Protein AF-0000000070117566 (afdb_homodimer)

Nearest PDB structures (foldseek):
  7d98-assembly1_Q  TM=6.037E-01  e=7.478E-24  Cupriavidus necator
  1ixc-assembly1_B-2  TM=5.855E-01  e=3.409E-24  Cupriavidus necator
  6g4r-assembly1_B  TM=6.142E-01  e=7.376E-22  Corynebacterium glutamicum
  4x6g-assembly1_D  TM=6.478E-01  e=1.340E-20  Pseudomonas aeruginosa PAO1
  3fxq-assembly1_A  TM=6.081E-01  e=4.004E-21  Comamonas testosteroni

Secondary structure (DSSP, 8-state):
--HHHHHHHHHHHHHT-HHHHHHHHT--HHHHHHHHHHHHHHHTS--EEE-SSSEEE-HHHHHHHHHHHHHHHHHHHHHHHHHHHH-TT-EEEEEEE-HHHHHTHHHHHHHHHHHH-TTEEEEEEE--HHHHHHHHHHTS-SEEEEESTTT-S--TTTEEEEEEEEEEEEEEEETTSTTTT-SEE-GGGGTTSEEEESSSSGGGSTTHHHHHTT---EEEEE--SHHHHHHHHHTTS-BEEEEGGGGGG--TTEEEEEEPGGG--EEEEEEEEETTSPPPHHHHHHHHHHHHHHHHH-/--HHHHHHHHHHHHHT-HHHHHHHHT--HHHHHHHHHHHHHHHTS--EEE-SSSEEE-HHHHHHHHHHHHHHHHHHHHHHHHHHHH-TT-EEEEEEE-HHHHHTHHHHHHHHHHHH-TTEEEEEEE--HHHHHHHHHHTS-SEEEEESTTT-S--TTTEEEEEEEEEEEEEEEETTSTTTT-SEE-GGGGTTSEEEESSSSGGGSTTHHHHHTT---EEEEE--SHHHHHHHHHTTS-BEEEEGGGGGG--TTEEEEEEPGGG--EEEEEEEEETTSPPPHHHHHHHHHHHHHHHHH-

Organism: Actinoplanes teichomyceticus (NCBI:txid1867)

pLDDT: mean 85.8, std 11.22, range [44.98, 98.23]

Radius of gyration: 25.33 Å; Cα contacts (8 Å, |Δi|>4): 1147; chains: 2; bounding box: 62×68×65 Å

Structure (mmCIF, N/CA/C/O backbone):
data_AF-0000000070117566-model_v1
#
loop_
_entity.id
_entity.type
_entity.pdbx_description
1 polymer 'DNA-binding transcriptional LysR family regulator'
#
loop_
_atom_site.group_PDB
_atom_site.id
_atom_site.type_symbol
_atom_site.label_atom_id
_atom_site.label_alt_id
_atom_site.label_comp_id
_atom_site.label_asym_id
_atom_site.label_entity_id
_atom_site.label_seq_id
_atom_site.pdbx_PDB_ins_code
_atom_site.Cartn_x
_atom_site.Cartn_y
_atom_site.Cartn_z
_atom_site.occupancy
_atom_site.B_iso_or_equiv
_atom_site.auth_seq_id
_atom_site.auth_comp_id
_atom_site.auth_asym_id
_atom_site.auth_atom_id
_atom_site.pdbx_PDB_model_num
ATOM 1 N N . MET A 1 1 ? -13.995 29.872 -16.595 1 52.55 1 MET A N 1
ATOM 2 C CA . MET A 1 1 ? -14.749 28.746 -16.051 1 52.55 1 MET A CA 1
ATOM 3 C C . MET A 1 1 ? -15.118 28.993 -14.592 1 52.55 1 MET A C 1
ATOM 5 O O . MET A 1 1 ? -14.268 29.383 -13.79 1 52.55 1 MET A O 1
ATOM 9 N N . GLU A 1 2 ? -16.41 29.111 -14.396 1 66.44 2 GLU A N 1
ATOM 10 C CA . GLU A 1 2 ? -16.953 29.454 -13.085 1 66.44 2 GLU A CA 1
ATOM 11 C C . GLU A 1 2 ? -16.81 28.291 -12.107 1 66.44 2 GLU A C 1
ATOM 13 O O . GLU A 1 2 ? -17.154 27.153 -12.433 1 66.44 2 GLU A O 1
ATOM 18 N N . THR A 1 3 ? -16.294 28.583 -10.944 1 75.33 3 THR A N 1
ATOM 19 C CA . THR A 1 3 ? -15.991 27.586 -9.923 1 75.33 3 THR A CA 1
ATOM 20 C C . THR A 1 3 ? -17.256 26.848 -9.495 1 75.33 3 THR A C 1
ATOM 22 O O . THR A 1 3 ? -17.204 25.668 -9.143 1 75.33 3 THR A O 1
ATOM 25 N N . GLN A 1 4 ? -18.331 27.524 -9.575 1 78.14 4 GLN A N 1
ATOM 26 C CA . GLN A 1 4 ? -19.597 26.911 -9.186 1 78.14 4 GLN A CA 1
ATOM 27 C C . GLN A 1 4 ? -19.975 25.78 -10.136 1 78.14 4 GLN A C 1
ATOM 29 O O . GLN A 1 4 ? -20.482 24.742 -9.704 1 78.14 4 GLN A O 1
ATOM 34 N N . LEU A 1 5 ? -19.687 26.014 -11.386 1 82.96 5 LEU A N 1
ATOM 35 C CA . LEU A 1 5 ? -19.99 24.982 -12.372 1 82.96 5 LEU A CA 1
ATOM 36 C C . LEU A 1 5 ? -19.154 23.731 -12.125 1 82.96 5 LEU A C 1
ATOM 38 O O . LEU A 1 5 ? -19.656 22.611 -12.241 1 82.96 5 LEU A O 1
ATOM 42 N N . LEU A 1 6 ? -17.916 23.981 -11.742 1 82.94 6 LEU A N 1
ATOM 43 C CA . LEU A 1 6 ? -17.025 22.866 -11.437 1 82.94 6 LEU A CA 1
ATOM 44 C C . LEU A 1 6 ? -17.5 22.113 -10.199 1 82.94 6 LEU A C 1
ATOM 46 O O . LEU A 1 6 ? -17.425 20.883 -10.149 1 82.94 6 LEU A O 1
ATOM 50 N N . GLU A 1 7 ? -17.967 22.803 -9.247 1 86.32 7 GLU A N 1
ATOM 51 C CA . GLU A 1 7 ? -18.481 22.192 -8.024 1 86.32 7 GLU A CA 1
ATOM 52 C C . GLU A 1 7 ? -19.694 21.314 -8.314 1 86.32 7 GLU A C 1
ATOM 54 O O . GLU A 1 7 ? -19.814 20.213 -7.772 1 86.32 7 GLU A O 1
ATOM 59 N N . VAL A 1 8 ? -20.614 21.808 -9.112 1 88.76 8 VAL A N 1
ATOM 60 C CA . VAL A 1 8 ? -21.821 21.071 -9.471 1 88.76 8 VAL A CA 1
ATOM 61 C C . VAL A 1 8 ? -21.446 19.804 -10.236 1 88.76 8 VAL A C 1
ATOM 63 O O . VAL A 1 8 ? -21.942 18.717 -9.931 1 88.76 8 VAL A O 1
ATOM 66 N N . PHE A 1 9 ? -20.504 19.95 -11.124 1 90.72 9 PHE A N 1
ATOM 67 C CA . PHE A 1 9 ? -20.021 18.823 -11.914 1 90.72 9 PHE A CA 1
ATOM 68 C C . PHE A 1 9 ? -19.395 17.763 -11.016 1 90.72 9 PHE A C 1
ATOM 70 O O . PHE A 1 9 ? -19.718 16.578 -11.127 1 90.72 9 PHE A O 1
ATOM 77 N N . ARG A 1 10 ? -18.522 18.208 -10.228 1 86.66 10 ARG A N 1
ATOM 78 C CA . ARG A 1 10 ? -17.865 17.289 -9.304 1 86.66 10 ARG A CA 1
ATOM 79 C C . ARG A 1 10 ? -18.889 16.524 -8.472 1 86.66 10 ARG A C 1
ATOM 81 O O . ARG A 1 10 ? -18.751 15.316 -8.266 1 86.66 10 ARG A O 1
ATOM 88 N N . THR A 1 11 ? -19.908 17.19 -7.982 1 86.95 11 THR A N 1
ATOM 89 C CA . THR A 1 11 ? -20.919 16.591 -7.118 1 86.95 11 THR A CA 1
ATOM 90 C C . THR A 1 11 ? -21.738 15.553 -7.881 1 86.95 11 THR A C 1
ATOM 92 O O . THR A 1 11 ? -21.984 14.456 -7.377 1 86.95 11 THR A O 1
ATOM 95 N N . VAL A 1 12 ? -22.05 15.922 -9.06 1 90.23 12 VAL A N 1
ATOM 96 C CA . VAL A 1 12 ? -22.817 14.996 -9.887 1 90.23 12 VAL A CA 1
ATOM 97 C C . VAL A 1 12 ? -21.97 13.766 -10.207 1 90.23 12 VAL A C 1
ATOM 99 O O . VAL A 1 12 ? -22.464 12.637 -10.167 1 90.23 12 VAL A O 1
ATOM 102 N N . ALA A 1 13 ? -20.776 14.041 -10.539 1 86.12 13 ALA A N 1
ATOM 103 C CA . ALA A 1 13 ? -19.859 12.961 -10.891 1 86.12 13 ALA A CA 1
ATOM 104 C C . ALA A 1 13 ? -19.693 11.982 -9.732 1 86.12 13 ALA A C 1
ATOM 106 O O . ALA A 1 13 ? -19.696 10.765 -9.934 1 86.12 13 ALA A O 1
ATOM 107 N N . HIS A 1 14 ? -19.59 12.506 -8.619 1 80.25 14 HIS A N 1
ATOM 108 C CA . HIS A 1 14 ? -19.334 11.687 -7.44 1 80.25 14 HIS A CA 1
ATOM 109 C C . HIS A 1 14 ? -20.591 10.944 -7.001 1 80.25 14 HIS A C 1
ATOM 111 O O . HIS A 1 14 ? -20.518 9.787 -6.579 1 80.25 14 HIS A O 1
ATOM 117 N N . LEU A 1 15 ? -21.696 11.596 -7.135 1 80.53 15 LEU A N 1
ATOM 118 C CA . LEU A 1 15 ? -22.939 11.012 -6.643 1 80.53 15 LEU A CA 1
ATOM 119 C C . LEU A 1 15 ? -23.601 10.158 -7.719 1 80.53 15 LEU A C 1
ATOM 121 O O . LEU A 1 15 ? -24.472 9.338 -7.418 1 80.53 15 LEU A O 1
ATOM 125 N N . GLY A 1 16 ? -23.144 10.41 -8.956 1 85.89 16 GLY A N 1
ATOM 126 C CA . GLY A 1 16 ? -23.672 9.657 -10.083 1 85.89 16 GLY A CA 1
ATOM 127 C C . GLY A 1 16 ? -25.129 9.964 -10.375 1 85.89 16 GLY A C 1
ATOM 128 O O . GLY A 1 16 ? -25.836 9.141 -10.96 1 85.89 16 GLY A O 1
ATOM 129 N N . SER A 1 17 ? -25.586 11.048 -9.806 1 89.24 17 SER A N 1
ATOM 130 C CA . SER A 1 17 ? -27.002 11.385 -9.921 1 89.24 17 SER A CA 1
ATOM 131 C C . SER A 1 17 ? -27.218 12.893 -9.863 1 89.24 17 SER A C 1
ATOM 133 O O . SER A 1 17 ? -26.691 13.567 -8.975 1 89.24 17 SER A O 1
ATOM 135 N N . ILE A 1 18 ? -28.013 13.408 -10.811 1 90.4 18 ILE A N 1
ATOM 136 C CA . ILE A 1 18 ? -28.354 14.826 -10.845 1 90.4 18 ILE A CA 1
ATOM 137 C C . ILE A 1 18 ? -29.301 15.157 -9.694 1 90.4 18 ILE A C 1
ATOM 139 O O . ILE A 1 18 ? -29.154 16.19 -9.038 1 90.4 18 ILE A O 1
ATOM 143 N N . THR A 1 19 ? -30.161 14.183 -9.438 1 89.32 19 THR A N 1
ATOM 144 C CA . THR A 1 19 ? -31.13 14.379 -8.365 1 89.32 19 THR A CA 1
ATOM 145 C C . THR A 1 19 ? -30.435 14.4 -7.006 1 89.32 19 THR A C 1
ATOM 147 O O . THR A 1 19 ? -30.736 15.248 -6.163 1 89.32 19 THR A O 1
ATOM 150 N N . ALA A 1 20 ? -29.57 13.531 -6.849 1 87.38 20 ALA A N 1
ATOM 151 C CA . ALA A 1 20 ? -28.831 13.469 -5.591 1 87.38 20 ALA A CA 1
ATOM 152 C C . ALA A 1 20 ? -27.958 14.708 -5.406 1 87.38 20 ALA A C 1
ATOM 154 O O . ALA A 1 20 ? -27.852 15.241 -4.299 1 87.38 20 ALA A O 1
ATOM 155 N N . ALA A 1 21 ? -27.399 15.126 -6.471 1 91.39 21 ALA A N 1
ATOM 156 C CA . ALA A 1 21 ? -26.569 16.327 -6.431 1 91.39 21 ALA A CA 1
ATOM 157 C C . ALA A 1 21 ? -27.403 17.559 -6.088 1 91.39 21 ALA A C 1
ATOM 159 O O . ALA A 1 21 ? -26.962 18.422 -5.326 1 91.39 21 ALA A O 1
ATOM 160 N N . ALA A 1 22 ? -28.574 17.628 -6.613 1 91.16 22 ALA A N 1
ATOM 161 C CA . ALA A 1 22 ? -29.475 18.745 -6.342 1 91.16 22 ALA A CA 1
ATOM 162 C C . ALA A 1 22 ? -29.812 18.83 -4.856 1 91.16 22 ALA A C 1
ATOM 164 O O . ALA A 1 22 ? -29.74 19.905 -4.256 1 91.16 22 ALA A O 1
ATOM 165 N N . ARG A 1 23 ? -30.071 17.688 -4.322 1 85.19 23 ARG A N 1
ATOM 166 C CA . ARG A 1 23 ? -30.376 17.62 -2.896 1 85.19 23 ARG A CA 1
ATOM 167 C C . ARG A 1 23 ? -29.166 18.017 -2.058 1 85.19 23 ARG A C 1
ATOM 169 O O . ARG A 1 23 ? -29.29 18.79 -1.106 1 85.19 23 ARG A O 1
ATOM 176 N N . HIS A 1 24 ? -28.077 17.564 -2.524 1 83.64 24 HIS A N 1
ATOM 177 C CA . HIS A 1 24 ? -26.846 17.794 -1.777 1 83.64 24 HIS A CA 1
ATOM 178 C C . HIS A 1 24 ? -26.44 19.263 -1.824 1 83.64 24 HIS A C 1
ATOM 180 O O . HIS A 1 24 ? -25.994 19.821 -0.819 1 83.64 24 HIS A O 1
ATOM 186 N N . LEU A 1 25 ? -26.643 19.87 -2.875 1 84.07 25 LEU A N 1
ATOM 187 C CA . LEU A 1 25 ? -26.189 21.239 -3.097 1 84.07 25 LEU A CA 1
ATOM 188 C C . LEU A 1 25 ? -27.299 22.237 -2.785 1 84.07 25 LEU A C 1
ATOM 190 O O . LEU A 1 25 ? -27.087 23.449 -2.853 1 84.07 25 LEU A O 1
ATOM 194 N N . ARG A 1 26 ? -28.392 21.632 -2.483 1 87.63 26 ARG A N 1
ATOM 195 C CA . ARG A 1 26 ? -29.562 22.461 -2.215 1 87.63 26 ARG A CA 1
ATOM 196 C C . ARG A 1 26 ? -29.926 23.305 -3.432 1 87.63 26 ARG A C 1
ATOM 198 O O . ARG A 1 26 ? -30.127 24.516 -3.316 1 87.63 26 ARG A O 1
ATOM 205 N N . PHE A 1 27 ? -29.824 22.688 -4.561 1 85.38 27 PHE A N 1
ATOM 206 C CA . PHE A 1 27 ? -30.267 23.229 -5.84 1 85.38 27 PHE A CA 1
ATOM 207 C C . PHE A 1 27 ? -31.481 22.467 -6.358 1 85.38 27 PHE A C 1
ATOM 209 O O . PHE A 1 27 ? -31.8 21.385 -5.862 1 85.38 27 PHE A O 1
ATOM 216 N N . THR A 1 28 ? -32.269 23.046 -7.198 1 87.39 28 THR A N 1
ATOM 217 C CA . THR A 1 28 ? -33.248 22.272 -7.953 1 87.39 28 THR A CA 1
ATOM 218 C C . THR A 1 28 ? -32.556 21.379 -8.98 1 87.39 28 THR A C 1
ATOM 220 O O . THR A 1 28 ? -31.429 21.659 -9.394 1 87.39 28 THR A O 1
ATOM 223 N N . GLN A 1 29 ? -33.158 20.343 -9.273 1 89.99 29 GLN A N 1
ATOM 224 C CA . GLN A 1 29 ? -32.62 19.446 -10.291 1 89.99 29 GLN A CA 1
ATOM 225 C C . GLN A 1 29 ? -32.369 20.187 -11.601 1 89.99 29 GLN A C 1
ATOM 227 O O . GLN A 1 29 ? -31.378 19.929 -12.287 1 89.99 29 GLN A O 1
ATOM 232 N N . SER A 1 30 ? -33.32 21.071 -11.948 1 91.56 30 SER A N 1
ATOM 233 C CA . SER A 1 30 ? -33.192 21.857 -13.171 1 91.56 30 SER A CA 1
ATOM 234 C C . SER A 1 30 ? -31.963 22.758 -13.123 1 91.56 30 SER A C 1
ATOM 236 O O . SER A 1 30 ? -31.268 22.925 -14.128 1 91.56 30 SER A O 1
ATOM 238 N N . ALA A 1 31 ? -31.7 23.282 -11.98 1 89.05 31 ALA A N 1
ATOM 239 C CA . ALA A 1 31 ? -30.54 24.152 -11.805 1 89.05 31 ALA A CA 1
ATOM 240 C C . ALA A 1 31 ? -29.239 23.373 -11.981 1 89.05 31 ALA A C 1
ATOM 242 O O . ALA A 1 31 ? -28.312 23.842 -12.646 1 89.05 31 ALA A O 1
ATOM 243 N N . VAL A 1 32 ? -29.189 22.209 -11.39 1 92.82 32 VAL A N 1
ATOM 244 C CA . VAL A 1 32 ? -28.002 21.368 -11.51 1 92.82 32 VAL A CA 1
ATOM 245 C C . VAL A 1 32 ? -27.79 20.978 -12.971 1 92.82 32 VAL A C 1
ATOM 247 O O . VAL A 1 32 ? -26.674 21.067 -13.489 1 92.82 32 VAL A O 1
ATOM 250 N N . SER A 1 33 ? -28.873 20.58 -13.649 1 91.79 33 SER A N 1
ATOM 251 C CA . SER A 1 33 ? -28.797 20.19 -15.053 1 91.79 33 SER A CA 1
ATOM 252 C C . SER A 1 33 ? -28.319 21.349 -15.923 1 91.79 33 SER A C 1
ATOM 254 O O . SER A 1 33 ? -27.472 21.165 -16.8 1 91.79 33 SER A O 1
ATOM 256 N N . ARG A 1 34 ? -28.786 22.487 -15.612 1 89.64 34 ARG A N 1
ATOM 257 C CA . ARG A 1 34 ? -28.415 23.681 -16.365 1 89.64 34 ARG A CA 1
ATOM 258 C C . ARG A 1 34 ? -26.946 24.027 -16.153 1 89.64 34 ARG A C 1
ATOM 260 O O . ARG A 1 34 ? -26.258 24.438 -17.09 1 89.64 34 ARG A O 1
ATOM 267 N N . GLN A 1 35 ? -26.555 23.94 -14.966 1 89.26 35 GLN A N 1
ATOM 268 C CA . GLN A 1 35 ? -25.173 24.274 -14.637 1 89.26 35 GLN A CA 1
ATOM 269 C C . GLN A 1 35 ? -24.202 23.29 -15.283 1 89.26 35 GLN A C 1
ATOM 271 O O . GLN A 1 35 ? -23.148 23.688 -15.783 1 89.26 35 GLN A O 1
ATOM 276 N N . VAL A 1 36 ? -24.597 22.049 -15.324 1 91.43 36 VAL A N 1
ATOM 277 C CA . VAL A 1 36 ? -23.778 21.05 -16.003 1 91.43 36 VAL A CA 1
ATOM 278 C C . VAL A 1 36 ? -23.731 21.35 -17.499 1 91.43 36 VAL A C 1
ATOM 280 O O . VAL A 1 36 ? -22.663 21.301 -18.115 1 91.43 36 VAL A O 1
ATOM 283 N N . ALA A 1 37 ? -24.859 21.673 -18.019 1 90.78 37 ALA A N 1
ATOM 284 C CA . ALA A 1 37 ? -24.942 22.022 -19.435 1 90.78 37 ALA A CA 1
ATOM 285 C C . ALA A 1 37 ? -24.094 23.251 -19.748 1 90.78 37 ALA A C 1
ATOM 287 O O . ALA A 1 37 ? -23.444 23.315 -20.794 1 90.78 37 ALA A O 1
ATOM 288 N N . ALA A 1 38 ? -24.163 24.161 -18.848 1 84.48 38 ALA A N 1
ATOM 289 C CA . ALA A 1 38 ? -23.365 25.372 -19.017 1 84.48 38 ALA A CA 1
ATOM 290 C C . ALA A 1 38 ? -21.873 25.049 -19.03 1 84.48 38 ALA A C 1
ATOM 292 O O . ALA A 1 38 ? -21.121 25.594 -19.841 1 84.48 38 ALA A O 1
ATOM 293 N N . LEU A 1 39 ? -21.435 24.231 -18.153 1 87 39 LEU A N 1
ATOM 294 C CA . LEU A 1 39 ? -20.037 23.815 -18.107 1 87 39 LEU A CA 1
ATOM 295 C C . LEU A 1 39 ? -19.645 23.085 -19.388 1 87 39 LEU A C 1
ATOM 297 O O . LEU A 1 39 ? -18.571 23.329 -19.942 1 87 39 LEU A O 1
ATOM 301 N N . GLU A 1 40 ? -20.563 22.194 -19.861 1 89.65 40 GLU A N 1
ATOM 302 C CA . GLU A 1 40 ? -20.329 21.463 -21.102 1 89.65 40 GLU A CA 1
ATOM 303 C C . GLU A 1 40 ? -20.207 22.414 -22.289 1 89.65 40 GLU A C 1
ATOM 305 O O . GLU A 1 40 ? -19.363 22.218 -23.165 1 89.65 40 GLU A O 1
ATOM 310 N N . ALA A 1 41 ? -20.99 23.424 -22.229 1 84.79 41 ALA A N 1
ATOM 311 C CA . ALA A 1 41 ? -20.95 24.433 -23.284 1 84.79 41 ALA A CA 1
ATOM 312 C C . ALA A 1 41 ? -19.634 25.205 -23.255 1 84.79 41 ALA A C 1
ATOM 314 O O . ALA A 1 41 ? -19.051 25.491 -24.303 1 84.79 41 ALA A O 1
ATOM 315 N N . GLU A 1 42 ? -19.219 25.517 -22.093 1 79.57 42 GLU A N 1
ATOM 316 C CA . GLU A 1 42 ? -17.97 26.256 -21.933 1 79.57 42 GLU A CA 1
ATOM 317 C C . GLU A 1 42 ? -16.777 25.434 -22.409 1 79.57 42 GLU A C 1
ATOM 319 O O . GLU A 1 42 ? -15.864 25.965 -23.045 1 79.57 42 GLU A O 1
ATOM 324 N N . ILE A 1 43 ? -16.874 24.162 -22.093 1 78.43 43 ILE A N 1
ATOM 325 C CA . ILE A 1 43 ? -15.767 23.26 -22.394 1 78.43 43 ILE A CA 1
ATOM 326 C C . ILE A 1 43 ? -15.881 22.766 -23.834 1 78.43 43 ILE A C 1
ATOM 328 O O . ILE A 1 43 ? -14.88 22.39 -24.449 1 78.43 43 ILE A O 1
ATOM 332 N N . GLY A 1 44 ? -17.065 22.815 -24.368 1 81.88 44 GLY A N 1
ATOM 333 C CA . GLY A 1 44 ? -17.308 22.37 -25.731 1 81.88 44 GLY A CA 1
ATOM 334 C C . GLY A 1 44 ? -17.398 20.862 -25.86 1 81.88 44 GLY A C 1
ATOM 335 O O . GLY A 1 44 ? -17.064 20.301 -26.906 1 81.88 44 GLY A O 1
ATOM 336 N N . ALA A 1 45 ? -17.678 20.214 -24.782 1 84.25 45 ALA A N 1
ATOM 337 C CA . ALA A 1 45 ? -17.792 18.758 -24.762 1 84.25 45 ALA A CA 1
ATOM 338 C C . ALA A 1 45 ? -18.836 18.304 -23.746 1 84.25 45 ALA A C 1
ATOM 340 O O . ALA A 1 45 ? -19.075 18.985 -22.746 1 84.25 45 ALA A O 1
ATOM 341 N N . ARG A 1 46 ? -19.38 17.116 -24.006 1 87.44 46 ARG A N 1
ATOM 342 C CA . ARG A 1 46 ? -20.255 16.482 -23.025 1 87.44 46 ARG A CA 1
ATOM 343 C C . ARG A 1 46 ? -19.444 15.813 -21.92 1 87.44 46 ARG A C 1
ATOM 345 O O . ARG A 1 46 ? -18.419 15.183 -22.19 1 87.44 46 ARG A O 1
ATOM 352 N N . LEU A 1 47 ? -19.887 16.053 -20.708 1 89.43 47 LEU A N 1
ATOM 353 C CA . LEU A 1 47 ? -19.132 15.538 -19.571 1 89.43 47 LEU A CA 1
ATOM 354 C C . LEU A 1 47 ? -19.861 14.367 -18.92 1 89.43 47 LEU A C 1
ATOM 356 O O . LEU A 1 47 ? -19.244 13.55 -18.234 1 89.43 47 LEU A O 1
ATOM 360 N N . LEU A 1 48 ? -21.242 14.292 -19.164 1 90.95 48 LEU A N 1
ATOM 361 C CA . LEU A 1 48 ? -22.07 13.272 -18.529 1 90.95 48 LEU A CA 1
ATOM 362 C C . LEU A 1 48 ? -22.915 12.537 -19.564 1 90.95 48 LEU A C 1
ATOM 364 O O . LEU A 1 48 ? -23.417 13.148 -20.51 1 90.95 48 LEU A O 1
ATOM 368 N N . ASP A 1 49 ? -22.933 11.202 -19.387 1 86.97 49 ASP A N 1
ATOM 369 C CA . ASP A 1 49 ? -23.923 10.394 -20.093 1 86.97 49 ASP A CA 1
ATOM 370 C C . ASP A 1 49 ? -25.15 10.141 -19.219 1 86.97 49 ASP A C 1
ATOM 372 O O . ASP A 1 49 ? -25.023 9.695 -18.077 1 86.97 49 ASP A O 1
ATOM 376 N N . ARG A 1 50 ? -26.285 10.525 -19.792 1 81.81 50 ARG A N 1
ATOM 377 C CA . ARG A 1 50 ? -27.527 10.273 -19.069 1 81.81 50 ARG A CA 1
ATOM 378 C C . ARG A 1 50 ? -27.984 8.83 -19.252 1 81.81 50 ARG A C 1
ATOM 380 O O . ARG A 1 50 ? -28.028 8.325 -20.376 1 81.81 50 ARG A O 1
ATOM 387 N N . LEU A 1 51 ? -28.048 8.206 -18.184 1 77.2 51 LEU A N 1
ATOM 388 C CA . LEU A 1 51 ? -28.491 6.816 -18.16 1 77.2 51 LEU A CA 1
ATOM 389 C C . LEU A 1 51 ? -29.874 6.697 -17.528 1 77.2 51 LEU A C 1
ATOM 391 O O . LEU A 1 51 ? -30.344 7.631 -16.873 1 77.2 51 LEU A O 1
ATOM 395 N N . PRO A 1 52 ? -30.591 5.541 -17.764 1 72.42 52 PRO A N 1
ATOM 396 C CA . PRO A 1 52 ? -31.906 5.357 -17.147 1 72.42 52 PRO A CA 1
ATOM 397 C C . PRO A 1 52 ? -31.871 5.5 -15.627 1 72.42 52 PRO A C 1
ATOM 399 O O . PRO A 1 52 ? -32.815 6.024 -15.031 1 72.42 52 PRO A O 1
ATOM 402 N N . ARG A 1 53 ? -30.738 4.964 -15.19 1 76.65 53 ARG A N 1
ATOM 403 C CA . ARG A 1 53 ? -30.555 5.135 -13.752 1 76.65 53 ARG A CA 1
ATOM 404 C C . ARG A 1 53 ? -29.294 5.938 -13.452 1 76.65 53 ARG A C 1
ATOM 406 O O . ARG A 1 53 ? -28.195 5.382 -13.401 1 76.65 53 ARG A O 1
ATOM 413 N N . GLY A 1 54 ? -29.463 7.265 -13.43 1 82.64 54 GLY A N 1
ATOM 414 C CA . GLY A 1 54 ? -28.396 8.155 -13 1 82.64 54 GLY A CA 1
ATOM 415 C C . GLY A 1 54 ? -27.557 8.681 -14.149 1 82.64 54 GLY A C 1
ATOM 416 O O . GLY A 1 54 ? -28.07 8.905 -15.247 1 82.64 54 GLY A O 1
ATOM 417 N N . VAL A 1 55 ? -26.306 9.131 -13.782 1 87.34 55 VAL A N 1
ATOM 418 C CA . VAL A 1 55 ? -25.4 9.671 -14.79 1 87.34 55 VAL A CA 1
ATOM 419 C C . VAL A 1 55 ? -24.043 8.978 -14.689 1 87.34 55 VAL A C 1
ATOM 421 O O . VAL A 1 55 ? -23.701 8.419 -13.644 1 87.34 55 VAL A O 1
ATOM 424 N N . ALA A 1 56 ? -23.425 8.812 -15.897 1 86.47 56 ALA A N 1
ATOM 425 C CA . ALA A 1 56 ? -22.04 8.352 -15.949 1 86.47 56 ALA A CA 1
ATOM 426 C C . ALA A 1 56 ? -21.143 9.387 -16.622 1 86.47 56 ALA A C 1
ATOM 428 O O . ALA A 1 56 ? -21.6 10.155 -17.471 1 86.47 56 ALA A O 1
ATOM 429 N N . LEU A 1 57 ? -19.89 9.391 -16.155 1 83.98 57 LEU A N 1
ATOM 430 C CA . LEU A 1 57 ? -18.934 10.306 -16.768 1 83.98 57 LEU A CA 1
ATOM 431 C C . LEU A 1 57 ? -18.596 9.867 -18.189 1 83.98 57 LEU A C 1
ATOM 433 O O . LEU A 1 57 ? -18.446 8.672 -18.455 1 83.98 57 LEU A O 1
ATOM 437 N N . THR A 1 58 ? -18.587 10.875 -19.162 1 82.9 58 THR A N 1
ATOM 438 C CA . THR A 1 58 ? -17.978 10.64 -20.466 1 82.9 58 THR A CA 1
ATOM 439 C C . THR A 1 58 ? -16.459 10.552 -20.346 1 82.9 58 THR A C 1
ATOM 441 O O . THR A 1 58 ? -15.908 10.702 -19.253 1 82.9 58 THR A O 1
ATOM 444 N N . GLU A 1 59 ? -15.762 10.289 -21.437 1 73.55 59 GLU A N 1
ATOM 445 C CA . GLU A 1 59 ? -14.303 10.326 -21.457 1 73.55 59 GLU A CA 1
ATOM 446 C C . GLU A 1 59 ? -13.781 11.714 -21.095 1 73.55 59 GLU A C 1
ATOM 448 O O . GLU A 1 59 ? -12.799 11.842 -20.36 1 73.55 59 GLU A O 1
ATOM 453 N N . GLN A 1 60 ? -14.46 12.654 -21.601 1 78.94 60 GLN A N 1
ATOM 454 C CA . GLN A 1 60 ? -14.101 14.037 -21.304 1 78.94 60 GLN A CA 1
ATOM 455 C C . GLN A 1 60 ? -14.353 14.368 -19.836 1 78.94 60 GLN A C 1
ATOM 457 O O . GLN A 1 60 ? -13.567 15.084 -19.211 1 78.94 60 GLN A O 1
ATOM 462 N N . GLY A 1 61 ? -15.476 13.816 -19.348 1 82.29 61 GLY A N 1
ATOM 463 C CA . GLY A 1 61 ? -15.764 14.013 -17.937 1 82.29 61 GLY A CA 1
ATOM 464 C C . GLY A 1 61 ? -14.733 13.379 -17.023 1 82.29 61 GLY A C 1
ATOM 465 O O . GLY A 1 61 ? -14.3 13.994 -16.046 1 82.29 61 GLY A O 1
ATOM 466 N N . ARG A 1 62 ? -14.334 12.237 -17.393 1 76.32 62 ARG A N 1
ATOM 467 C CA . ARG A 1 62 ? -13.316 11.526 -16.627 1 76.32 62 ARG A CA 1
ATOM 468 C C . ARG A 1 62 ? -11.983 12.265 -16.668 1 76.32 62 ARG A C 1
ATOM 470 O O . ARG A 1 62 ? -11.257 12.303 -15.672 1 76.32 62 ARG A O 1
ATOM 477 N N . ALA A 1 63 ? -11.727 12.875 -17.776 1 72.08 63 ALA A N 1
ATOM 478 C CA . ALA A 1 63 ? -10.488 13.629 -17.943 1 72.08 63 ALA A CA 1
ATOM 479 C C . ALA A 1 63 ? -10.529 14.935 -17.155 1 72.08 63 ALA A C 1
ATOM 481 O O . ALA A 1 63 ? -9.51 15.377 -16.619 1 72.08 63 ALA A O 1
ATOM 482 N N . LEU A 1 64 ? -11.687 15.519 -17.067 1 77.07 64 LEU A N 1
ATOM 483 C CA . LEU A 1 64 ? -11.82 16.836 -16.453 1 77.07 64 LEU A CA 1
ATOM 484 C C . LEU A 1 64 ? -11.88 16.724 -14.934 1 77.07 64 LEU A C 1
ATOM 486 O O . LEU A 1 64 ? -11.458 17.638 -14.222 1 77.07 64 LEU A O 1
ATOM 490 N N . LEU A 1 65 ? -12.349 15.566 -14.514 1 80.44 65 LEU A N 1
ATOM 491 C CA . LEU A 1 65 ? -12.69 15.44 -13.101 1 80.44 65 LEU A CA 1
ATOM 492 C C . LEU A 1 65 ? -11.458 15.641 -12.225 1 80.44 65 LEU A C 1
ATOM 494 O O . LEU A 1 65 ? -11.495 16.409 -11.261 1 80.44 65 LEU A O 1
ATOM 498 N N . PRO A 1 66 ? -10.331 15.123 -12.628 1 70.19 66 PRO A N 1
ATOM 499 C CA . PRO A 1 66 ? -9.157 15.361 -11.785 1 70.19 66 PRO A CA 1
ATOM 500 C C . PRO A 1 66 ? -8.744 16.831 -11.751 1 70.19 66 PRO A C 1
ATOM 502 O O . PRO A 1 66 ? -8.306 17.329 -10.71 1 70.19 66 PRO A O 1
ATOM 505 N N . TYR A 1 67 ? -8.936 17.462 -12.777 1 68.34 67 TYR A N 1
ATOM 506 C CA . TYR A 1 67 ? -8.621 18.886 -12.831 1 68.34 67 TYR A CA 1
ATOM 507 C C . TYR A 1 67 ? -9.615 19.696 -12.008 1 68.34 67 TYR A C 1
ATOM 509 O O . TYR A 1 67 ? -9.234 20.653 -11.329 1 68.34 67 TYR A O 1
ATOM 517 N N . THR A 1 68 ? -10.87 19.313 -12.136 1 77.94 68 THR A N 1
ATOM 518 C CA . THR A 1 68 ? -11.904 19.945 -11.326 1 77.94 68 THR A CA 1
ATOM 519 C C . THR A 1 68 ? -11.589 19.804 -9.839 1 77.94 68 THR A C 1
ATOM 521 O O . THR A 1 68 ? -11.626 20.786 -9.095 1 77.94 68 THR A O 1
ATOM 524 N N . ASP A 1 69 ? -11.226 18.614 -9.495 1 74.16 69 ASP A N 1
ATOM 525 C CA . ASP A 1 69 ? -10.867 18.365 -8.102 1 74.16 69 ASP A CA 1
ATOM 526 C C . ASP A 1 69 ? -9.689 19.237 -7.675 1 74.16 69 ASP A C 1
ATOM 528 O O . ASP A 1 69 ? -9.738 19.884 -6.627 1 74.16 69 ASP A O 1
ATOM 532 N N . ALA A 1 70 ? -8.752 19.33 -8.492 1 65.32 70 ALA A N 1
ATOM 533 C CA . ALA A 1 70 ? -7.54 20.086 -8.184 1 65.32 70 ALA A CA 1
ATOM 534 C C . ALA A 1 70 ? -7.847 21.572 -8.026 1 65.32 70 ALA A C 1
ATOM 536 O O . ALA A 1 70 ? -7.357 22.218 -7.097 1 65.32 70 ALA A O 1
ATOM 537 N N . VAL A 1 71 ? -8.652 22.069 -8.887 1 65.05 71 VAL A N 1
ATOM 538 C CA . VAL A 1 71 ? -8.98 23.491 -8.874 1 65.05 71 VAL A CA 1
ATOM 539 C C . VAL A 1 71 ? -9.796 23.822 -7.626 1 65.05 71 VAL A C 1
ATOM 541 O O . VAL A 1 71 ? -9.495 24.786 -6.919 1 65.05 71 VAL A O 1
ATOM 544 N N . LEU A 1 72 ? -10.775 23.036 -7.414 1 72.62 72 LEU A N 1
ATOM 545 C CA . LEU A 1 72 ? -11.642 23.319 -6.275 1 72.62 72 LEU A CA 1
ATOM 546 C C . LEU A 1 72 ? -10.89 23.134 -4.961 1 72.62 72 LEU A C 1
ATOM 548 O O . LEU A 1 72 ? -11.079 23.907 -4.019 1 72.62 72 LEU A O 1
ATOM 552 N N . ASP A 1 73 ? -10.077 22.193 -5.004 1 64.58 73 ASP A N 1
ATOM 553 C CA . ASP A 1 73 ? -9.252 21.984 -3.818 1 64.58 73 ASP A CA 1
ATOM 554 C C . ASP A 1 73 ? -8.298 23.156 -3.6 1 64.58 73 ASP A C 1
ATOM 556 O O . ASP A 1 73 ? -8.097 23.598 -2.467 1 64.58 73 ASP A O 1
ATOM 560 N N . ARG A 1 74 ? -7.813 23.676 -4.658 1 59.23 74 ARG A N 1
ATOM 561 C CA . ARG A 1 74 ? -6.914 24.822 -4.579 1 59.23 74 ARG A CA 1
ATOM 562 C C . ARG A 1 74 ? -7.657 26.071 -4.116 1 59.23 74 ARG A C 1
ATOM 564 O O . ARG A 1 74 ? -7.13 26.857 -3.327 1 59.23 74 ARG A O 1
ATOM 571 N N . LEU A 1 75 ? -8.806 26.266 -4.599 1 61.4 75 LEU A N 1
ATOM 572 C CA . LEU A 1 75 ? -9.61 27.413 -4.191 1 61.4 75 LEU A CA 1
ATOM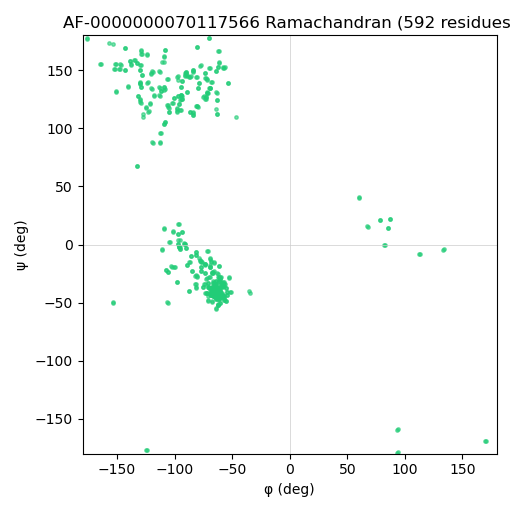 573 C C . LEU A 1 75 ? -9.988 27.316 -2.717 1 61.4 75 LEU A C 1
ATOM 575 O O . LEU A 1 75 ? -9.952 28.315 -1.995 1 61.4 75 LEU A O 1
ATOM 579 N N . ALA A 1 76 ? -10.3 26.142 -2.373 1 61.56 76 ALA A N 1
ATOM 580 C CA . ALA A 1 76 ? -10.61 25.932 -0.961 1 61.56 76 ALA A CA 1
ATOM 581 C C . ALA A 1 76 ? -9.393 26.215 -0.084 1 61.56 76 ALA A C 1
ATOM 583 O O . ALA A 1 76 ? -9.511 26.852 0.965 1 61.56 76 ALA A O 1
ATOM 584 N N . ALA A 1 77 ? -8.362 25.802 -0.629 1 57.75 77 ALA A N 1
ATOM 585 C CA . ALA A 1 77 ? -7.115 26.039 0.093 1 57.75 77 ALA A CA 1
ATOM 586 C C . ALA A 1 77 ? -6.804 27.531 0.176 1 57.75 77 ALA A C 1
ATOM 588 O O . ALA A 1 77 ? -6.344 28.019 1.211 1 57.75 77 ALA A O 1
ATOM 589 N N . ALA A 1 78 ? -7.061 28.222 -0.845 1 56.05 78 ALA A N 1
ATOM 590 C CA . ALA A 1 78 ? -6.839 29.665 -0.882 1 56.05 78 ALA A CA 1
ATOM 591 C C . ALA A 1 78 ? -7.737 30.384 0.121 1 56.05 78 ALA A C 1
ATOM 593 O O . ALA A 1 78 ? -7.286 31.283 0.834 1 56.05 78 ALA A O 1
ATOM 594 N N . ARG A 1 79 ? -8.945 30.006 0.096 1 55.24 79 ARG A N 1
ATOM 595 C CA . ARG A 1 79 ? -9.883 30.616 1.032 1 55.24 79 ARG A CA 1
ATOM 596 C C . ARG A 1 79 ? -9.47 30.348 2.475 1 55.24 79 ARG A C 1
ATOM 598 O O . ARG A 1 79 ? -9.512 31.249 3.316 1 55.24 79 ARG A O 1
ATOM 605 N N . GLN A 1 80 ? -9.129 29.1 2.597 1 54.02 80 GLN A N 1
ATOM 606 C CA . GLN A 1 80 ? -8.697 28.72 3.938 1 54.02 80 GLN A CA 1
ATOM 607 C C . GLN A 1 80 ? -7.46 29.506 4.361 1 54.02 80 GLN A C 1
ATOM 609 O O . GLN A 1 80 ? -7.352 29.932 5.513 1 54.02 80 GLN A O 1
ATOM 614 N N . ALA A 1 81 ? -6.638 29.681 3.475 1 52.12 81 ALA A N 1
ATOM 615 C CA . ALA A 1 81 ? -5.423 30.443 3.751 1 52.12 81 ALA A CA 1
ATOM 616 C C . ALA A 1 81 ? -5.755 31.873 4.166 1 52.12 81 ALA A C 1
ATOM 618 O O . ALA A 1 81 ? -5.124 32.425 5.071 1 52.12 81 ALA A O 1
ATOM 619 N N . VAL A 1 82 ? -6.684 32.447 3.547 1 52.77 82 VAL A N 1
ATOM 620 C CA . VAL A 1 82 ? -7.095 33.812 3.857 1 52.77 82 VAL A CA 1
ATOM 621 C C . VAL A 1 82 ? -7.781 33.848 5.22 1 52.77 82 VAL A C 1
ATOM 623 O O . VAL A 1 82 ? -7.527 34.745 6.027 1 52.77 82 VAL A O 1
ATOM 626 N N . ASP A 1 83 ? -8.603 32.9 5.429 1 51.27 83 ASP A N 1
ATOM 627 C CA . ASP A 1 83 ? -9.324 32.838 6.697 1 51.27 83 ASP A CA 1
ATOM 628 C C . ASP A 1 83 ? -8.367 32.604 7.863 1 51.27 83 ASP A C 1
ATOM 630 O O . ASP A 1 83 ? -8.583 33.117 8.963 1 51.27 83 ASP A O 1
ATOM 634 N N . GLU A 1 84 ? -7.47 31.711 7.635 1 48.58 84 GLU A N 1
ATOM 635 C CA . GLU A 1 84 ? -6.485 31.361 8.654 1 48.58 84 GLU A CA 1
ATOM 636 C C . GLU A 1 84 ? -5.614 32.562 9.014 1 48.58 84 GLU A C 1
ATOM 638 O O . GLU A 1 84 ? -5.086 32.641 10.125 1 48.58 84 GLU A O 1
ATOM 643 N N . LEU A 1 85 ? -5.341 33.415 8.144 1 46.95 85 LEU A N 1
ATOM 644 C CA . LEU A 1 85 ? -4.581 34.62 8.459 1 46.95 85 LEU A CA 1
ATOM 645 C C . LEU A 1 85 ? -5.252 35.407 9.58 1 46.95 85 LEU A C 1
ATOM 647 O O . LEU A 1 85 ? -4.575 36.072 10.368 1 46.95 85 LEU A O 1
ATOM 651 N N . ASP A 1 86 ? -6.445 35.399 9.646 1 44.98 86 ASP A N 1
ATOM 652 C CA . ASP A 1 86 ? -7.025 36.26 10.671 1 44.98 86 ASP A CA 1
ATOM 653 C C . ASP A 1 86 ? -7 35.58 12.038 1 44.98 86 ASP A C 1
ATOM 655 O O . ASP A 1 86 ? -7.157 36.24 13.068 1 44.98 86 ASP A O 1
ATOM 659 N N . SER A 1 87 ? -7.137 34.259 12.333 1 47.25 87 SER A N 1
ATOM 660 C CA . SER A 1 87 ? -7.212 33.713 13.684 1 47.25 87 SER A CA 1
ATOM 661 C C . SER A 1 87 ? -5.974 32.886 14.015 1 47.25 87 SER A C 1
ATOM 663 O O . SER A 1 87 ? -5.655 31.927 13.31 1 47.25 87 SER A O 1
ATOM 665 N N . VAL A 1 88 ? -4.937 33.439 14.695 1 48.76 88 VAL A N 1
ATOM 666 C CA . VAL A 1 88 ? -3.687 32.844 15.155 1 48.76 88 VAL A CA 1
ATOM 667 C C . VAL A 1 88 ? -3.926 31.395 15.572 1 48.76 88 VAL A C 1
ATOM 669 O O . VAL A 1 88 ? -3.072 30.531 15.357 1 48.76 88 VAL A O 1
ATOM 672 N N . ASP A 1 89 ? -5.025 31.066 16.274 1 52.82 89 ASP A N 1
ATOM 673 C CA . ASP A 1 89 ? -5.351 29.8 16.925 1 52.82 89 ASP A CA 1
ATOM 674 C C . ASP A 1 89 ? -6.213 28.923 16.019 1 52.82 89 ASP A C 1
ATOM 676 O O . ASP A 1 89 ? -6.714 27.882 16.449 1 52.82 89 ASP A O 1
ATOM 680 N N . ALA A 1 90 ? -6.448 29.414 14.801 1 62.08 90 ALA A N 1
ATOM 681 C CA . ALA A 1 90 ? -7.274 28.704 13.829 1 62.08 90 ALA A CA 1
ATOM 682 C C . ALA A 1 90 ? -6.545 28.549 12.498 1 62.08 90 ALA A C 1
ATOM 684 O O . ALA A 1 90 ? -5.708 29.381 12.141 1 62.08 90 ALA A O 1
ATOM 685 N N . GLY A 1 91 ? -6.103 27.296 12.101 1 77.48 91 GLY A N 1
ATOM 686 C CA . GLY A 1 91 ? -5.441 27.049 10.83 1 77.48 91 GLY A CA 1
ATOM 687 C C . GLY A 1 91 ? -5.612 25.625 10.336 1 77.48 91 GLY A C 1
ATOM 688 O O . GLY A 1 91 ? -6.369 24.846 10.918 1 77.48 91 GLY A O 1
ATOM 689 N N . ARG A 1 92 ? -5.121 25.571 9.113 1 83 92 ARG A N 1
ATOM 690 C CA . ARG A 1 92 ? -5.173 24.269 8.455 1 83 92 ARG A CA 1
ATOM 691 C C . ARG A 1 92 ? -3.773 23.781 8.096 1 83 92 ARG A C 1
ATOM 693 O O . ARG A 1 92 ? -2.916 24.573 7.699 1 83 92 ARG A O 1
ATOM 700 N N . LEU A 1 93 ? -3.491 22.552 8.38 1 90.66 93 LEU A N 1
ATOM 701 C CA . LEU A 1 93 ? -2.222 21.913 8.053 1 90.66 93 LEU A CA 1
ATOM 702 C C . LEU A 1 93 ? -2.443 20.675 7.19 1 90.66 93 LEU A C 1
ATOM 704 O O . LEU A 1 93 ? -3.167 19.759 7.585 1 90.66 93 LEU A O 1
ATOM 708 N N . ARG A 1 94 ? -2 20.714 6.036 1 92.31 94 ARG A N 1
ATOM 709 C CA . ARG A 1 94 ? -2.061 19.561 5.142 1 92.31 94 ARG A CA 1
ATOM 710 C C . ARG A 1 94 ? -0.709 18.86 5.06 1 92.31 94 ARG A C 1
ATOM 712 O O . ARG A 1 94 ? 0.27 19.441 4.585 1 92.31 94 ARG A O 1
ATOM 719 N N . VAL A 1 95 ? -0.646 17.548 5.414 1 96.6 95 VAL A N 1
ATOM 720 C CA . VAL A 1 95 ? 0.6 16.794 5.495 1 96.6 95 VAL A CA 1
ATOM 721 C C . VAL A 1 95 ? 0.574 15.643 4.491 1 96.6 95 VAL A C 1
ATOM 723 O O . VAL A 1 95 ? -0.413 14.909 4.404 1 96.6 95 VAL A O 1
ATOM 726 N N . GLY A 1 96 ? 1.579 15.529 3.691 1 96.54 96 GLY A N 1
ATOM 727 C CA . GLY A 1 96 ? 1.839 14.339 2.896 1 96.54 96 GLY A CA 1
ATOM 728 C C . GLY A 1 96 ? 3.002 13.516 3.417 1 96.54 96 GLY A C 1
ATOM 729 O O . GLY A 1 96 ? 4 14.069 3.884 1 96.54 96 GLY A O 1
ATOM 730 N N . ALA A 1 97 ? 2.844 12.223 3.321 1 97.06 97 ALA A N 1
ATOM 731 C CA . ALA A 1 97 ? 3.933 11.382 3.81 1 97.06 97 ALA A CA 1
ATOM 732 C C . ALA A 1 97 ? 3.969 10.047 3.072 1 97.06 97 ALA A C 1
ATOM 734 O O . ALA A 1 97 ? 2.937 9.561 2.604 1 97.06 97 ALA A O 1
ATOM 735 N N . PHE A 1 98 ? 5.149 9.496 2.979 1 93.79 98 PHE A N 1
ATOM 736 C CA . PHE A 1 98 ? 5.27 8.177 2.369 1 93.79 98 PHE A CA 1
ATOM 737 C C . PHE A 1 98 ? 4.906 7.084 3.367 1 93.79 98 PHE A C 1
ATOM 739 O O . PHE A 1 98 ? 4.823 7.338 4.571 1 93.79 98 PHE A O 1
ATOM 746 N N . ALA A 1 99 ? 4.777 5.914 2.961 1 91.73 99 ALA A N 1
ATOM 747 C CA . ALA A 1 99 ? 4.066 4.85 3.666 1 91.73 99 ALA A CA 1
ATOM 748 C C . ALA A 1 99 ? 4.721 4.551 5.011 1 91.73 99 ALA A C 1
ATOM 750 O O . ALA A 1 99 ? 4.051 4.544 6.047 1 91.73 99 ALA A O 1
ATOM 751 N N . THR A 1 100 ? 6.019 4.313 5.056 1 93.52 100 THR A N 1
ATOM 752 C CA . THR A 1 100 ? 6.63 3.895 6.313 1 93.52 100 THR A CA 1
ATOM 753 C C . THR A 1 100 ? 6.724 5.068 7.285 1 93.52 100 THR A C 1
ATOM 755 O O . THR A 1 100 ? 6.731 4.873 8.502 1 93.52 100 THR A O 1
ATOM 758 N N . ALA A 1 101 ? 6.741 6.28 6.783 1 95.77 101 ALA A N 1
ATOM 759 C CA . ALA A 1 101 ? 6.674 7.434 7.676 1 95.77 101 ALA A CA 1
ATOM 760 C C . ALA A 1 101 ? 5.325 7.502 8.385 1 95.77 101 ALA A C 1
ATOM 762 O O . ALA A 1 101 ? 5.236 7.981 9.518 1 95.77 101 ALA A O 1
ATOM 763 N N . VAL A 1 102 ? 4.318 7.043 7.72 1 95.94 102 VAL A N 1
ATOM 764 C CA . VAL A 1 102 ? 2.973 7.065 8.285 1 95.94 102 VAL A CA 1
ATOM 765 C C . VAL A 1 102 ? 2.809 5.915 9.276 1 95.94 102 VAL A C 1
ATOM 767 O O . VAL A 1 102 ? 1.849 5.886 10.05 1 95.94 102 VAL A O 1
ATOM 770 N N . ALA A 1 103 ? 3.713 5.029 9.282 1 92.48 103 ALA A N 1
ATOM 771 C CA . ALA A 1 103 ? 3.631 3.891 10.195 1 92.48 103 ALA A CA 1
ATOM 772 C C . ALA A 1 103 ? 3.917 4.318 11.631 1 92.48 103 ALA A C 1
ATOM 774 O O . ALA A 1 103 ? 3.392 3.727 12.578 1 92.48 103 ALA A O 1
ATOM 775 N N . ALA A 1 104 ? 4.741 5.358 11.769 1 91.95 104 ALA A N 1
ATOM 776 C CA . ALA A 1 104 ? 5.11 5.691 13.143 1 91.95 104 ALA A CA 1
ATOM 777 C C . ALA A 1 104 ? 5.465 7.169 13.273 1 91.95 104 ALA A C 1
ATOM 779 O O . ALA A 1 104 ? 4.84 7.898 14.047 1 91.95 104 ALA A O 1
ATOM 780 N N . LEU A 1 105 ? 6.306 7.697 12.44 1 96.52 105 LEU A N 1
ATOM 781 C CA . LEU A 1 105 ? 6.89 9.026 12.579 1 96.52 105 LEU A CA 1
ATOM 782 C C . LEU A 1 105 ? 5.814 10.104 12.5 1 96.52 105 LEU A C 1
ATOM 784 O O . LEU A 1 105 ? 5.634 10.877 13.443 1 96.52 105 LEU A O 1
ATOM 788 N N . VAL A 1 106 ? 5.054 10.118 11.466 1 97.92 106 VAL A N 1
ATOM 789 C CA . VAL A 1 106 ? 4.112 11.198 11.189 1 97.92 106 VAL A CA 1
ATOM 790 C C . VAL A 1 106 ? 2.925 11.106 12.146 1 97.92 106 VAL A C 1
ATOM 792 O O . VAL A 1 106 ? 2.5 12.114 12.716 1 97.92 106 VAL A O 1
ATOM 795 N N . PRO A 1 107 ? 2.424 9.899 12.402 1 96.33 107 PRO A N 1
ATOM 796 C CA . PRO A 1 107 ? 1.306 9.82 13.346 1 96.33 107 PRO A CA 1
ATOM 797 C C . PRO A 1 107 ? 1.68 10.304 14.745 1 96.33 107 PRO A C 1
ATOM 799 O O . PRO A 1 107 ? 0.883 10.976 15.404 1 96.33 107 PRO A O 1
ATOM 802 N N . ARG A 1 108 ? 2.801 9.979 15.172 1 95.92 108 ARG A N 1
ATOM 803 C CA . ARG A 1 108 ? 3.247 10.444 16.481 1 95.92 108 ARG A CA 1
ATOM 804 C C . ARG A 1 108 ? 3.339 11.966 16.519 1 95.92 108 ARG A C 1
ATOM 806 O O . ARG A 1 108 ? 2.916 12.594 17.492 1 95.92 108 ARG A O 1
ATOM 813 N N . ALA A 1 109 ? 3.902 12.519 15.505 1 98.13 109 ALA A N 1
ATOM 814 C CA . ALA A 1 109 ? 4.006 13.973 15.407 1 98.13 109 ALA A CA 1
ATOM 815 C C . ALA A 1 109 ? 2.625 14.62 15.362 1 98.13 109 ALA A C 1
ATOM 817 O O . ALA A 1 109 ? 2.383 15.628 16.031 1 98.13 109 ALA A O 1
ATOM 818 N N . LEU A 1 110 ? 1.732 14.074 14.59 1 96.96 110 LEU A N 1
ATOM 819 C CA . LEU A 1 110 ? 0.39 14.628 14.452 1 96.96 110 LEU A CA 1
ATOM 820 C C . LEU A 1 110 ? -0.378 14.526 15.765 1 96.96 110 LEU A C 1
ATOM 822 O O . LEU A 1 110 ? -1.153 15.421 16.108 1 96.96 110 LEU A O 1
ATOM 826 N N . ALA A 1 111 ? -0.203 13.414 16.475 1 95.99 111 ALA A N 1
ATOM 827 C CA . ALA A 1 111 ? -0.877 13.235 17.758 1 95.99 111 ALA A CA 1
ATOM 828 C C . ALA A 1 111 ? -0.458 14.314 18.753 1 95.99 111 ALA A C 1
ATOM 830 O O . ALA A 1 111 ? -1.307 14.944 19.389 1 95.99 111 ALA A O 1
ATOM 831 N N . SER A 1 112 ? 0.828 14.5 18.885 1 96.77 112 SER A N 1
ATOM 832 C CA . SER A 1 112 ? 1.326 15.531 19.79 1 96.77 112 SER A CA 1
ATOM 833 C C . SER A 1 112 ? 0.903 16.922 19.329 1 96.77 112 SER A C 1
ATOM 835 O O . SER A 1 112 ? 0.567 17.778 20.15 1 96.77 112 SER A O 1
ATOM 837 N N . PHE A 1 113 ? 0.901 17.183 18.021 1 96.26 113 PHE A N 1
ATOM 838 C CA . PHE A 1 113 ? 0.494 18.454 17.433 1 96.26 113 PHE A CA 1
ATOM 839 C C . PHE A 1 113 ? -0.967 18.752 17.747 1 96.26 113 PHE A C 1
ATOM 841 O O . PHE A 1 113 ? -1.308 19.871 18.136 1 96.26 113 PHE A O 1
ATOM 848 N N . ARG A 1 114 ? -1.77 17.746 17.544 1 93.4 114 ARG A N 1
ATOM 849 C CA . ARG A 1 114 ? -3.199 17.889 17.801 1 93.4 114 ARG A CA 1
ATOM 850 C C . ARG A 1 114 ? -3.459 18.259 19.258 1 93.4 114 ARG A C 1
ATOM 852 O O . ARG A 1 114 ? -4.323 19.088 19.549 1 93.4 114 ARG A O 1
ATOM 859 N N . THR A 1 115 ? -2.823 17.616 20.148 1 93.55 115 THR A N 1
ATOM 860 C CA . THR A 1 115 ? -2.973 17.875 21.576 1 93.55 115 THR A CA 1
ATOM 861 C C . THR A 1 115 ? -2.532 19.296 21.917 1 93.55 115 THR A C 1
ATOM 863 O O . THR A 1 115 ? -3.208 19.997 22.672 1 93.55 115 THR A O 1
ATOM 866 N N . ALA A 1 116 ? -1.468 19.764 21.32 1 94.17 116 ALA A N 1
ATOM 867 C CA . ALA A 1 116 ? -0.879 21.064 21.633 1 94.17 116 ALA A CA 1
ATOM 868 C C . ALA A 1 116 ? -1.633 22.191 20.934 1 94.17 116 ALA A C 1
ATOM 870 O O . ALA A 1 116 ? -1.667 23.322 21.426 1 94.17 116 ALA A O 1
ATOM 871 N N . HIS A 1 117 ? -2.233 21.86 19.796 1 92.61 117 HIS A N 1
ATOM 872 C CA . HIS A 1 117 ? -2.889 22.881 18.987 1 92.61 117 HIS A CA 1
ATOM 873 C C . HIS A 1 117 ? -4.281 22.433 18.556 1 92.61 117 HIS A C 1
ATOM 875 O O . HIS A 1 117 ? -4.545 22.277 17.361 1 92.61 117 HIS A O 1
ATOM 881 N N . PRO A 1 118 ? -5.217 22.299 19.443 1 89.4 118 PRO A N 1
ATOM 882 C CA . PRO A 1 118 ? -6.541 21.738 19.164 1 89.4 118 PRO A CA 1
ATOM 883 C C . PRO A 1 118 ? -7.363 22.607 18.215 1 89.4 118 PRO A C 1
ATOM 885 O O . PRO A 1 118 ? -8.347 22.137 17.637 1 89.4 118 PRO A O 1
ATOM 888 N N . GLY A 1 119 ? -6.999 23.777 18.016 1 85.83 119 GLY A N 1
ATOM 889 C CA . GLY A 1 119 ? -7.732 24.677 17.14 1 85.83 119 GLY A CA 1
ATOM 890 C C . GLY A 1 119 ? -7.327 24.552 15.683 1 85.83 119 GLY A C 1
ATOM 891 O O . GLY A 1 119 ? -7.977 25.118 14.802 1 85.83 119 GLY A O 1
ATOM 892 N N . ILE A 1 120 ? -6.26 23.833 15.413 1 86.97 120 ILE A N 1
ATOM 893 C CA . ILE A 1 120 ? -5.779 23.675 14.045 1 86.97 120 ILE A CA 1
ATOM 894 C C . ILE A 1 120 ? -6.341 22.389 13.445 1 86.97 120 ILE A C 1
ATOM 896 O O . ILE A 1 120 ? -6.245 21.319 14.051 1 86.97 120 ILE A O 1
ATOM 900 N N . THR A 1 121 ? -6.937 22.508 12.28 1 86.09 121 THR A N 1
ATOM 901 C CA . THR A 1 121 ? -7.365 21.322 11.547 1 86.09 121 THR A CA 1
ATOM 902 C C . THR A 1 121 ? -6.222 20.764 10.704 1 86.09 121 THR A C 1
ATOM 904 O O . THR A 1 121 ? -5.343 21.511 10.27 1 86.09 121 THR A O 1
ATOM 907 N N . TRP A 1 122 ? -6.204 19.506 10.614 1 88.49 122 TRP A N 1
ATOM 908 C CA . TRP A 1 122 ? -5.133 18.89 9.838 1 88.49 122 TRP A CA 1
ATOM 909 C C . TRP A 1 122 ? -5.666 17.735 8.997 1 88.49 122 TRP A C 1
ATOM 911 O O . TRP A 1 122 ? -6.752 17.215 9.262 1 88.49 122 TRP A O 1
ATOM 921 N N . SER A 1 123 ? -4.93 17.409 7.946 1 90.12 123 SER A N 1
ATOM 922 C CA . SER A 1 123 ? -5.198 16.252 7.098 1 90.12 123 SER A CA 1
ATOM 923 C C . SER A 1 123 ? -3.91 15.52 6.738 1 90.12 123 SER A C 1
ATOM 925 O O . SER A 1 123 ? -2.824 16.101 6.792 1 90.12 123 SER A O 1
ATOM 927 N N . LEU A 1 124 ? -4.053 14.27 6.446 1 94.77 124 LEU A N 1
ATOM 928 C CA . LEU A 1 124 ? -2.923 13.425 6.076 1 94.77 124 LEU A CA 1
ATOM 929 C C . LEU A 1 124 ? -3.234 12.622 4.817 1 94.77 124 LEU A C 1
ATOM 931 O O . LEU A 1 124 ? -4.28 11.976 4.731 1 94.77 124 LEU A O 1
ATOM 935 N N . VAL A 1 125 ? -2.315 12.728 3.849 1 92.59 125 VAL A N 1
ATOM 936 C CA . VAL A 1 125 ? -2.408 11.901 2.65 1 92.59 125 VAL A CA 1
ATOM 937 C C . VAL A 1 125 ? -1.125 11.091 2.48 1 92.59 125 VAL A C 1
ATOM 939 O O . VAL A 1 125 ? -0.028 11.591 2.741 1 92.59 125 VAL A O 1
ATOM 942 N N . GLU A 1 126 ? -1.3 9.901 2.094 1 94.25 126 GLU A N 1
ATOM 943 C CA . GLU A 1 126 ? -0.174 9.009 1.839 1 94.25 126 GLU A CA 1
ATOM 944 C C . GLU A 1 126 ? 0.168 8.963 0.352 1 94.25 126 GLU A C 1
ATOM 946 O O . GLU A 1 126 ? -0.724 9.011 -0.497 1 94.25 126 GLU A O 1
ATOM 951 N N . GLY A 1 127 ? 1.486 8.85 0.077 1 90.5 127 GLY A N 1
ATOM 952 C CA . GLY A 1 127 ? 1.928 8.725 -1.302 1 90.5 127 GLY A CA 1
ATOM 953 C C . GLY A 1 127 ? 3.423 8.504 -1.432 1 90.5 127 GLY A C 1
ATOM 954 O O . GLY A 1 127 ? 4.147 8.521 -0.435 1 90.5 127 GLY A O 1
ATOM 955 N N . MET A 1 128 ? 3.821 8.343 -2.679 1 88.81 128 MET A N 1
ATOM 956 C CA . MET A 1 128 ? 5.248 8.26 -2.973 1 88.81 128 MET A CA 1
ATOM 957 C C . MET A 1 128 ? 5.89 9.643 -2.952 1 88.81 128 MET A C 1
ATOM 959 O O . MET A 1 128 ? 5.24 10.639 -3.275 1 88.81 128 MET A O 1
ATOM 963 N N . SER A 1 129 ? 7.12 9.677 -2.684 1 92.1 129 SER A N 1
ATOM 964 C CA . SER A 1 129 ? 7.833 10.935 -2.489 1 92.1 129 SER A CA 1
ATOM 965 C C . SER A 1 129 ? 7.702 11.839 -3.71 1 92.1 129 SER A C 1
ATOM 967 O O . SER A 1 129 ? 7.404 13.028 -3.579 1 92.1 129 SER A O 1
ATOM 969 N N . PRO A 1 130 ? 7.848 11.333 -4.944 1 86.6 130 PRO A N 1
ATOM 970 C CA . PRO A 1 130 ? 7.721 12.233 -6.092 1 86.6 130 PRO A CA 1
ATOM 971 C C . PRO A 1 130 ? 6.327 12.845 -6.21 1 86.6 130 PRO A C 1
ATOM 973 O O . PRO A 1 130 ? 6.192 14.02 -6.561 1 86.6 130 PRO A O 1
ATOM 976 N N . VAL A 1 131 ? 5.355 12.067 -5.929 1 86.69 131 VAL A N 1
ATOM 977 C CA . VAL A 1 131 ? 3.975 12.539 -5.99 1 86.69 131 VAL A CA 1
ATOM 978 C C . VAL A 1 131 ? 3.734 13.575 -4.895 1 86.69 131 VAL A C 1
ATOM 980 O O . VAL A 1 131 ? 3.06 14.582 -5.122 1 86.69 131 VAL A O 1
ATOM 983 N N . LEU A 1 132 ? 4.263 13.344 -3.77 1 93.09 132 LEU A N 1
ATOM 984 C CA . LEU A 1 132 ? 4.096 14.252 -2.641 1 93.09 132 LEU A CA 1
ATOM 985 C C . LEU A 1 132 ? 4.767 15.593 -2.918 1 93.09 132 LEU A C 1
ATOM 987 O O . LEU A 1 132 ? 4.241 16.644 -2.544 1 93.09 132 LEU A O 1
ATOM 991 N N . LEU A 1 133 ? 5.886 15.515 -3.566 1 91.27 133 LEU A N 1
ATOM 992 C CA . LEU A 1 133 ? 6.587 16.744 -3.921 1 91.27 133 LEU A CA 1
ATOM 993 C C . LEU A 1 133 ? 5.801 17.538 -4.958 1 91.27 133 LEU A C 1
ATOM 995 O O . LEU A 1 133 ? 5.769 18.77 -4.909 1 91.27 133 LEU A O 1
ATOM 999 N N . GLU A 1 134 ? 5.177 16.832 -5.86 1 87.05 134 GLU A N 1
ATOM 1000 C CA . GLU A 1 134 ? 4.308 17.496 -6.828 1 87.05 134 GLU A CA 1
ATOM 1001 C C . GLU A 1 134 ? 3.115 18.153 -6.139 1 87.05 134 GLU A C 1
ATOM 1003 O O . GLU A 1 134 ? 2.711 19.258 -6.507 1 87.05 134 GLU A O 1
ATOM 1008 N N . ARG A 1 135 ? 2.584 17.481 -5.186 1 87.39 135 ARG A N 1
ATOM 1009 C CA . ARG A 1 135 ? 1.479 18.045 -4.418 1 87.39 135 ARG A CA 1
ATOM 1010 C C . ARG A 1 135 ? 1.916 19.3 -3.67 1 87.39 135 ARG A C 1
ATOM 1012 O O . ARG A 1 135 ? 1.16 20.269 -3.579 1 87.39 135 ARG A O 1
ATOM 1019 N N . LEU A 1 136 ? 3.074 19.231 -3.115 1 88.57 136 LEU A N 1
ATOM 1020 C CA . LEU A 1 136 ? 3.633 20.39 -2.427 1 88.57 136 LEU A CA 1
ATOM 1021 C C . LEU A 1 136 ? 3.794 21.565 -3.384 1 88.57 136 LEU A C 1
ATOM 1023 O O . LEU A 1 136 ? 3.403 22.69 -3.064 1 88.57 136 LEU A O 1
ATOM 1027 N N . ALA A 1 137 ? 4.316 21.285 -4.521 1 84.66 137 ALA A N 1
ATOM 1028 C CA . ALA A 1 137 ? 4.548 22.316 -5.528 1 84.66 137 ALA A CA 1
ATOM 1029 C C . ALA A 1 137 ? 3.232 22.917 -6.012 1 84.66 137 ALA A C 1
ATOM 1031 O O . ALA A 1 137 ? 3.161 24.111 -6.314 1 84.66 137 ALA A O 1
ATOM 1032 N N . ALA A 1 138 ? 2.264 22.101 -6.058 1 81.62 138 ALA A N 1
ATOM 1033 C CA . ALA A 1 138 ? 0.951 22.527 -6.536 1 81.62 138 ALA A CA 1
ATOM 1034 C C . ALA A 1 138 ? 0.172 23.241 -5.435 1 81.62 138 ALA A C 1
ATOM 1036 O O . ALA A 1 138 ? -0.903 23.791 -5.684 1 81.62 138 ALA A O 1
ATOM 1037 N N . GLY A 1 139 ? 0.679 23.207 -4.243 1 79.99 139 GLY A N 1
ATOM 1038 C CA . GLY A 1 139 ? 0.005 23.852 -3.127 1 79.99 139 GLY A CA 1
ATOM 1039 C C . GLY A 1 139 ? -1.049 22.975 -2.479 1 79.99 139 GLY A C 1
ATOM 1040 O O . GLY A 1 139 ? -1.858 23.454 -1.682 1 79.99 139 GLY A O 1
ATOM 1041 N N . ASP A 1 140 ? -1.037 21.678 -2.783 1 84.04 140 ASP A N 1
ATOM 1042 C CA . ASP A 1 140 ? -2.017 20.734 -2.254 1 84.04 140 ASP A CA 1
ATOM 1043 C C . ASP A 1 140 ? -1.534 20.118 -0.943 1 84.04 140 ASP A C 1
ATOM 1045 O O . ASP A 1 140 ? -2.242 19.318 -0.329 1 84.04 140 ASP A O 1
ATOM 1049 N N . ALA A 1 141 ? -0.368 20.451 -0.527 1 91.1 141 ALA A N 1
ATOM 1050 C CA . ALA A 1 141 ? 0.213 20.092 0.764 1 91.1 141 ALA A CA 1
ATOM 1051 C C . ALA A 1 141 ? 1.055 21.235 1.323 1 91.1 141 ALA A C 1
ATOM 1053 O O . ALA A 1 141 ? 1.584 22.053 0.567 1 91.1 141 ALA A O 1
ATOM 1054 N N . ASP A 1 142 ? 1.102 21.29 2.602 1 91.32 142 ASP A N 1
ATOM 1055 C CA . ASP A 1 142 ? 1.895 22.324 3.259 1 91.32 142 ASP A CA 1
ATOM 1056 C C . ASP A 1 142 ? 3.264 21.787 3.672 1 91.32 142 ASP A C 1
ATOM 1058 O O . ASP A 1 142 ? 4.234 22.543 3.754 1 91.32 142 ASP A O 1
ATOM 1062 N N . VAL A 1 143 ? 3.267 20.478 4.011 1 96.24 143 VAL A N 1
ATOM 1063 C CA . VAL A 1 143 ? 4.48 19.754 4.376 1 96.24 143 VAL A CA 1
ATOM 1064 C C . VAL A 1 143 ? 4.445 18.351 3.774 1 96.24 143 VAL A C 1
ATOM 1066 O O . VAL A 1 143 ? 3.394 17.706 3.748 1 96.24 143 VAL A O 1
ATOM 1069 N N . ALA A 1 144 ? 5.541 17.923 3.224 1 96.86 144 ALA A N 1
ATOM 1070 C CA . ALA A 1 144 ? 5.676 16.554 2.734 1 96.86 144 ALA A CA 1
ATOM 1071 C C . ALA A 1 144 ? 6.837 15.838 3.418 1 96.86 144 ALA A C 1
ATOM 1073 O O . ALA A 1 144 ? 7.965 16.338 3.425 1 96.86 144 ALA A O 1
ATOM 1074 N N . VAL A 1 145 ? 6.532 14.765 4.052 1 97.4 145 VAL A N 1
ATOM 1075 C CA . VAL A 1 145 ? 7.594 13.9 4.556 1 97.4 145 VAL A CA 1
ATOM 1076 C C . VAL A 1 145 ? 8.017 12.914 3.469 1 97.4 145 VAL A C 1
ATOM 1078 O O . VAL A 1 145 ? 7.248 12.024 3.096 1 97.4 145 VAL A O 1
ATOM 1081 N N . VAL A 1 146 ? 9.237 13.061 3.006 1 95.62 146 VAL A N 1
ATOM 1082 C CA . VAL A 1 146 ? 9.712 12.342 1.828 1 95.62 146 VAL A CA 1
ATOM 1083 C C . VAL A 1 146 ? 11.036 11.65 2.144 1 95.62 146 VAL A C 1
ATOM 1085 O O . VAL A 1 146 ? 11.63 11.884 3.199 1 95.62 146 VAL A O 1
ATOM 1088 N N . SER A 1 147 ? 11.411 10.784 1.295 1 93.02 147 SER A N 1
ATOM 1089 C CA . SER A 1 147 ? 12.665 10.06 1.475 1 93.02 147 SER A CA 1
ATOM 1090 C C . SER A 1 147 ? 13.464 10.006 0.177 1 93.02 147 SER A C 1
ATOM 1092 O O . SER A 1 147 ? 12.946 10.339 -0.891 1 93.02 147 SER A O 1
ATOM 1094 N N . THR A 1 148 ? 14.819 9.769 0.248 1 83.85 148 THR A N 1
ATOM 1095 C CA . THR A 1 148 ? 15.707 9.636 -0.901 1 83.85 148 THR A CA 1
ATOM 1096 C C . THR A 1 148 ? 15.419 8.343 -1.66 1 83.85 148 THR A C 1
ATOM 1098 O O . THR A 1 148 ? 15.878 8.166 -2.79 1 83.85 148 THR A O 1
ATOM 1101 N N . ALA A 1 149 ? 14.698 7.343 -0.99 1 64.44 149 ALA A N 1
ATOM 1102 C CA . ALA A 1 149 ? 14.617 6.044 -1.652 1 64.44 149 ALA A CA 1
ATOM 1103 C C . ALA A 1 149 ? 13.427 5.986 -2.605 1 64.44 149 ALA A C 1
ATOM 1105 O O . ALA A 1 149 ? 12.351 6.505 -2.296 1 64.44 149 ALA A O 1
ATOM 1106 N N . PRO A 1 150 ? 13.313 5.349 -3.82 1 60.01 150 PRO A N 1
ATOM 1107 C CA . PRO A 1 150 ? 13.663 5.207 -5.235 1 60.01 150 PRO A CA 1
ATOM 1108 C C . PRO A 1 150 ? 13.618 6.534 -5.99 1 60.01 150 PRO A C 1
ATOM 1110 O O . PRO A 1 150 ? 12.687 7.322 -5.804 1 60.01 150 PRO A O 1
ATOM 1113 N N . GLY A 1 151 ? 14.779 7.119 -6.426 1 60.84 151 GLY A N 1
ATOM 1114 C CA . GLY A 1 151 ? 14.781 8.25 -7.34 1 60.84 151 GLY A CA 1
ATOM 1115 C C . GLY A 1 151 ? 15.706 9.369 -6.903 1 60.84 151 GLY A C 1
ATOM 1116 O O . GLY A 1 151 ? 15.784 10.41 -7.559 1 60.84 151 GLY A O 1
ATOM 1117 N N . GLY A 1 152 ? 16.286 9.177 -5.704 1 67.33 152 GLY A N 1
ATOM 1118 C CA . GLY A 1 152 ? 17.273 10.169 -5.308 1 67.33 152 GLY A CA 1
ATOM 1119 C C . GLY A 1 152 ? 16.689 11.289 -4.469 1 67.33 152 GLY A C 1
ATOM 1120 O O . GLY A 1 152 ? 15.497 11.28 -4.155 1 67.33 152 GLY A O 1
ATOM 1121 N N . PRO A 1 153 ? 17.505 12.248 -4.074 1 70.22 153 PRO A N 1
ATOM 1122 C CA . PRO A 1 153 ? 17.08 13.356 -3.215 1 70.22 153 PRO A CA 1
ATOM 1123 C C . PRO A 1 153 ? 16.201 14.367 -3.948 1 70.22 153 PRO A C 1
ATOM 1125 O O . PRO A 1 153 ? 16.376 14.586 -5.15 1 70.22 153 PRO A O 1
ATOM 1128 N N . PRO A 1 154 ? 15.235 14.89 -3.222 1 78.02 154 PRO A N 1
ATOM 1129 C CA . PRO A 1 154 ? 14.417 15.968 -3.783 1 78.02 154 PRO A CA 1
ATOM 1130 C C . PRO A 1 154 ? 15.246 17.178 -4.208 1 78.02 154 PRO A C 1
ATOM 1132 O O . PRO A 1 154 ? 16.344 17.392 -3.688 1 78.02 154 PRO A O 1
ATOM 1135 N N . ASP A 1 155 ? 14.718 17.901 -5.198 1 78.39 155 ASP A N 1
ATOM 1136 C CA . ASP A 1 155 ? 15.359 19.106 -5.715 1 78.39 155 ASP A CA 1
ATOM 1137 C C . ASP A 1 155 ? 15.454 20.183 -4.637 1 78.39 155 ASP A C 1
ATOM 1139 O O . ASP A 1 155 ? 14.457 20.831 -4.31 1 78.39 155 ASP A O 1
ATOM 1143 N N . ALA A 1 156 ? 16.607 20.548 -4.161 1 77.09 156 ALA A N 1
ATOM 1144 C CA . ALA A 1 156 ? 16.844 21.499 -3.079 1 77.09 156 ALA A CA 1
ATOM 1145 C C . ALA A 1 156 ? 16.595 22.932 -3.542 1 77.09 156 ALA A C 1
ATOM 1147 O O . ALA A 1 156 ? 16.49 23.847 -2.722 1 77.09 156 ALA A O 1
ATOM 1148 N N . GLY A 1 157 ? 16.555 23.158 -4.784 1 79.4 157 GLY A N 1
ATOM 1149 C CA . GLY A 1 157 ? 16.248 24.487 -5.288 1 79.4 157 GLY A CA 1
ATOM 1150 C C . GLY A 1 157 ? 14.772 24.827 -5.213 1 79.4 157 GLY A C 1
ATOM 1151 O O . GLY A 1 157 ? 14.405 25.999 -5.097 1 79.4 157 GLY A O 1
ATOM 1152 N N . ARG A 1 158 ? 14.027 23.854 -5.17 1 87.38 158 ARG A N 1
ATOM 1153 C CA . ARG A 1 158 ? 12.583 24.053 -5.223 1 87.38 158 ARG A CA 1
ATOM 1154 C C . ARG A 1 158 ? 11.949 23.835 -3.853 1 87.38 158 ARG A C 1
ATOM 1156 O O . ARG A 1 158 ? 10.896 24.402 -3.553 1 87.38 158 ARG A O 1
ATOM 1163 N N . PHE A 1 159 ? 12.691 23.056 -3.083 1 92.49 159 PHE A N 1
ATOM 1164 C CA . PHE A 1 159 ? 12.133 22.677 -1.791 1 92.49 159 PHE A CA 1
ATOM 1165 C C . PHE A 1 159 ? 13.132 22.94 -0.671 1 92.49 159 PHE A C 1
ATOM 1167 O O . PHE A 1 159 ? 14.339 22.775 -0.857 1 92.49 159 PHE A O 1
ATOM 1174 N N . ASP A 1 160 ? 12.66 23.452 0.429 1 92.23 160 ASP A N 1
ATOM 1175 C CA . ASP A 1 160 ? 13.433 23.445 1.667 1 92.23 160 ASP A CA 1
ATOM 1176 C C . ASP A 1 160 ? 13.354 22.085 2.357 1 92.23 160 ASP A C 1
ATOM 1178 O O . ASP A 1 160 ? 12.266 21.624 2.709 1 92.23 160 ASP A O 1
ATOM 1182 N N . LEU A 1 161 ? 14.463 21.436 2.521 1 94.25 161 LEU A N 1
ATOM 1183 C CA . LEU A 1 161 ? 14.523 20.093 3.088 1 94.25 161 LEU A CA 1
ATOM 1184 C C . LEU A 1 161 ? 15.068 20.129 4.512 1 94.25 161 LEU A C 1
ATOM 1186 O O . LEU A 1 161 ? 16.174 20.62 4.746 1 94.25 161 LEU A O 1
ATOM 1190 N N . ARG A 1 162 ? 14.316 19.691 5.392 1 94.94 162 ARG A N 1
ATOM 1191 C CA . ARG A 1 162 ? 14.732 19.528 6.781 1 94.94 162 ARG A CA 1
ATOM 1192 C C . ARG A 1 162 ? 14.984 18.061 7.109 1 94.94 162 ARG A C 1
ATOM 1194 O O . ARG A 1 162 ? 14.054 17.252 7.116 1 94.94 162 ARG A O 1
ATOM 1201 N N . PRO A 1 163 ? 16.226 17.708 7.39 1 95.18 163 PRO A N 1
ATOM 1202 C CA . PRO A 1 163 ? 16.504 16.312 7.736 1 95.18 163 PRO A CA 1
ATOM 1203 C C . PRO A 1 163 ? 15.807 15.873 9.022 1 95.18 163 PRO A C 1
ATOM 1205 O O . PRO A 1 163 ? 15.826 16.601 10.018 1 95.18 163 PRO A O 1
ATOM 1208 N N . LEU A 1 164 ? 15.144 14.763 8.977 1 96.73 164 LEU A N 1
ATOM 1209 C CA . LEU A 1 164 ? 14.465 14.232 10.154 1 96.73 164 LEU A CA 1
ATOM 1210 C C . LEU A 1 164 ? 15.22 13.036 10.724 1 96.73 164 LEU A C 1
ATOM 1212 O O . LEU A 1 164 ? 15.491 12.983 11.926 1 96.73 164 LEU A O 1
ATOM 1216 N N . LEU A 1 165 ? 15.567 12.054 9.851 1 93.96 165 LEU A N 1
ATOM 1217 C CA . LEU A 1 165 ? 16.309 10.897 10.339 1 93.96 165 LEU A CA 1
ATOM 1218 C C . LEU A 1 165 ? 16.933 10.124 9.181 1 93.96 165 LEU A C 1
ATOM 1220 O O . LEU A 1 165 ? 16.492 10.25 8.036 1 93.96 165 LEU A O 1
ATOM 1224 N N . ASP A 1 166 ? 17.995 9.407 9.504 1 90.7 166 ASP A N 1
ATOM 1225 C CA . ASP A 1 166 ? 18.595 8.397 8.638 1 90.7 166 ASP A CA 1
ATOM 1226 C C . ASP A 1 166 ? 18.124 6.996 9.021 1 90.7 166 ASP A C 1
ATOM 1228 O O . ASP A 1 166 ? 18.432 6.508 10.111 1 90.7 166 ASP A O 1
ATOM 1232 N N . GLU A 1 167 ? 17.415 6.481 8.088 1 88.67 167 GLU A N 1
ATOM 1233 C CA . GLU A 1 167 ? 16.811 5.187 8.393 1 88.67 167 GLU A CA 1
ATOM 1234 C C . GLU A 1 167 ? 17.692 4.039 7.91 1 88.67 167 GLU A C 1
ATOM 1236 O O . GLU A 1 167 ? 18.12 4.022 6.754 1 88.67 167 GLU A O 1
ATOM 1241 N N . ARG A 1 168 ? 17.951 3.158 8.803 1 84.36 168 ARG A N 1
ATOM 1242 C CA . ARG A 1 168 ? 18.698 1.957 8.445 1 84.36 168 ARG A CA 1
ATOM 1243 C C . ARG A 1 168 ? 17.759 0.835 8.015 1 84.36 168 ARG A C 1
ATOM 1245 O O . ARG A 1 168 ? 16.651 0.709 8.541 1 84.36 168 ARG A O 1
ATOM 1252 N N . MET A 1 169 ? 18.3 0.086 7.133 1 89.96 169 MET A N 1
ATOM 1253 C CA . MET A 1 169 ? 17.519 -1.039 6.626 1 89.96 169 MET A CA 1
ATOM 1254 C C . MET A 1 169 ? 17.832 -2.312 7.405 1 89.96 169 MET A C 1
ATOM 1256 O O . MET A 1 169 ? 18.982 -2.551 7.777 1 89.96 169 MET A O 1
ATOM 1260 N N . LEU A 1 170 ? 16.827 -3.049 7.647 1 93.6 170 LEU A N 1
ATOM 1261 C CA . LEU A 1 170 ? 16.922 -4.394 8.204 1 93.6 170 LEU A CA 1
ATOM 1262 C C . LEU A 1 170 ? 16.578 -5.443 7.153 1 93.6 170 LEU A C 1
ATOM 1264 O O . LEU A 1 170 ? 16.113 -5.105 6.062 1 93.6 170 LEU A O 1
ATOM 1268 N N . VAL A 1 171 ? 16.882 -6.625 7.492 1 95.43 171 VAL A N 1
ATOM 1269 C CA . VAL A 1 171 ? 16.468 -7.75 6.659 1 95.43 171 VAL A CA 1
ATOM 1270 C C . VAL A 1 171 ? 15.443 -8.598 7.409 1 95.43 171 VAL A C 1
ATOM 1272 O O . VAL A 1 171 ? 15.653 -8.954 8.571 1 95.43 171 VAL A O 1
ATOM 1275 N N . ALA A 1 172 ? 14.375 -8.839 6.782 1 96.35 172 ALA A N 1
ATOM 1276 C CA . ALA A 1 172 ? 13.369 -9.735 7.345 1 96.35 172 ALA A CA 1
ATOM 1277 C C . ALA A 1 172 ? 13.514 -11.146 6.78 1 96.35 172 ALA A C 1
ATOM 1279 O O . ALA A 1 172 ? 13.552 -11.332 5.562 1 96.35 172 ALA A O 1
ATOM 1280 N N . VAL A 1 173 ? 13.59 -12.095 7.652 1 97.47 173 VAL A N 1
ATOM 1281 C CA . VAL A 1 173 ? 13.634 -13.507 7.286 1 97.47 173 VAL A CA 1
ATOM 1282 C C . VAL A 1 173 ? 12.593 -14.282 8.09 1 97.47 173 VAL A C 1
ATOM 1284 O O . VAL A 1 173 ? 12.139 -13.819 9.139 1 97.47 173 VAL A O 1
ATOM 1287 N N . PRO A 1 174 ? 12.151 -15.426 7.519 1 96.2 174 PRO A N 1
ATOM 1288 C CA . PRO A 1 174 ? 11.269 -16.247 8.352 1 96.2 174 PRO A CA 1
ATOM 1289 C C . PRO A 1 174 ? 11.948 -16.729 9.632 1 96.2 174 PRO A C 1
ATOM 1291 O O . PRO A 1 174 ? 13.177 -16.816 9.688 1 96.2 174 PRO A O 1
ATOM 1294 N N . ARG A 1 175 ? 11.166 -17.027 10.588 1 93.77 175 ARG A N 1
ATOM 1295 C CA . ARG A 1 175 ? 11.659 -17.396 11.911 1 93.77 175 ARG A CA 1
ATOM 1296 C C . ARG A 1 175 ? 12.545 -18.635 11.839 1 93.77 175 ARG A C 1
ATOM 1298 O O . ARG A 1 175 ? 13.478 -18.784 12.63 1 93.77 175 ARG A O 1
ATOM 1305 N N . ASP A 1 176 ? 12.331 -19.489 10.886 1 94.24 176 ASP A N 1
ATOM 1306 C CA . ASP A 1 176 ? 13.085 -20.734 10.775 1 94.24 176 ASP A CA 1
ATOM 1307 C C . ASP A 1 176 ? 14.173 -20.624 9.709 1 94.24 176 ASP A C 1
ATOM 1309 O O . ASP A 1 176 ? 14.741 -21.634 9.288 1 94.24 176 ASP A O 1
ATOM 1313 N N . HIS A 1 177 ? 14.428 -19.491 9.247 1 96.29 177 HIS A N 1
ATOM 1314 C CA . HIS A 1 177 ? 15.46 -19.26 8.243 1 96.29 177 HIS A CA 1
ATOM 1315 C C . HIS A 1 177 ? 16.84 -19.633 8.775 1 96.29 177 HIS A C 1
ATOM 1317 O O . HIS A 1 177 ? 17.117 -19.466 9.965 1 96.29 177 HIS A O 1
ATOM 1323 N N . ARG A 1 178 ? 17.718 -19.99 7.956 1 95.97 178 ARG A N 1
ATOM 1324 C CA . ARG A 1 178 ? 19.059 -20.439 8.317 1 95.97 178 ARG A CA 1
ATOM 1325 C C . ARG A 1 178 ? 19.839 -19.329 9.013 1 95.97 178 ARG A C 1
ATOM 1327 O O . ARG A 1 178 ? 20.723 -19.602 9.828 1 95.97 178 ARG A O 1
ATOM 1334 N N . LEU A 1 179 ? 19.497 -18.115 8.769 1 96.28 179 LEU A N 1
ATOM 1335 C CA . LEU A 1 179 ? 20.248 -16.997 9.329 1 96.28 179 LEU A CA 1
ATOM 1336 C C . LEU A 1 179 ? 19.491 -16.359 10.488 1 96.28 179 LEU A C 1
ATOM 1338 O O . LEU A 1 179 ? 19.941 -15.36 11.055 1 96.28 179 LEU A O 1
ATOM 1342 N N . ALA A 1 180 ? 18.357 -16.862 10.862 1 95.37 180 ALA A N 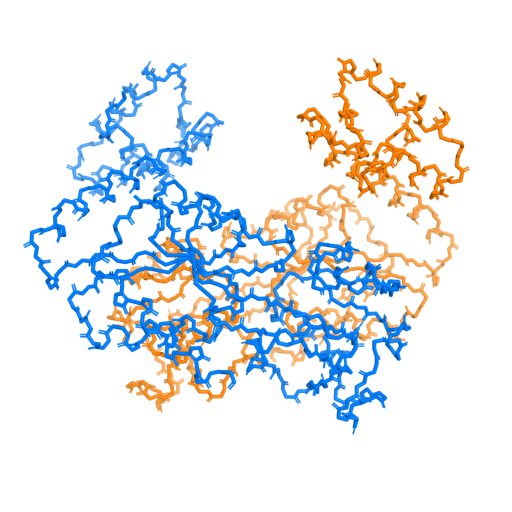1
AT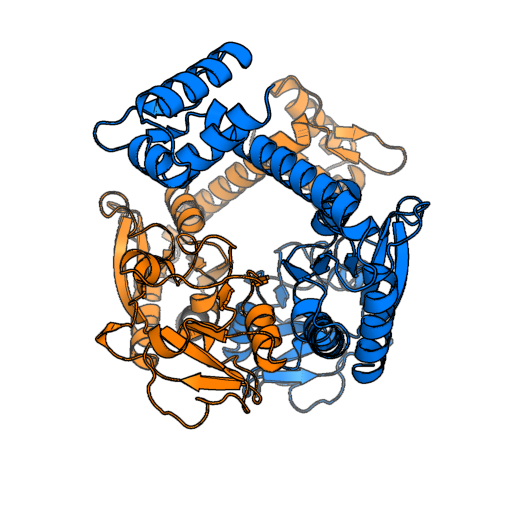OM 1343 C CA . ALA A 1 180 ? 17.443 -16.222 11.804 1 95.37 180 ALA A CA 1
ATOM 1344 C C . ALA A 1 180 ? 18.098 -16.045 13.171 1 95.37 180 ALA A C 1
ATOM 1346 O O . ALA A 1 180 ? 17.689 -15.186 13.956 1 95.37 180 ALA A O 1
ATOM 1347 N N . ARG A 1 181 ? 19.095 -16.736 13.408 1 94.49 181 ARG A N 1
ATOM 1348 C CA . ARG A 1 181 ? 19.722 -16.676 14.725 1 94.49 181 ARG A CA 1
ATOM 1349 C C . ARG A 1 181 ? 20.894 -15.701 14.729 1 94.49 181 ARG A C 1
ATOM 1351 O O . ARG A 1 181 ? 21.508 -15.465 15.772 1 94.49 181 ARG A O 1
ATOM 1358 N N . ARG A 1 182 ? 21.195 -15.116 13.616 1 93.91 182 ARG A N 1
ATOM 1359 C CA . ARG A 1 182 ? 22.252 -14.114 13.52 1 93.91 182 ARG A CA 1
ATOM 1360 C C . ARG A 1 182 ? 21.736 -12.735 13.916 1 93.91 182 ARG A C 1
ATOM 1362 O O . ARG A 1 182 ? 20.549 -12.441 13.758 1 93.91 182 ARG A O 1
ATOM 1369 N N . ARG A 1 183 ? 22.643 -11.991 14.422 1 92.1 183 ARG A N 1
ATOM 1370 C CA . ARG A 1 183 ? 22.294 -10.604 14.713 1 92.1 183 ARG A CA 1
ATOM 1371 C C . ARG A 1 183 ? 22.529 -9.714 13.497 1 92.1 183 ARG A C 1
ATOM 1373 O O . ARG A 1 183 ? 21.732 -8.816 13.215 1 92.1 183 ARG A O 1
ATOM 1380 N N . THR A 1 184 ? 23.654 -10.007 12.81 1 94.77 184 THR A N 1
ATOM 1381 C CA . THR A 1 184 ? 24.052 -9.232 11.64 1 94.77 184 THR A CA 1
ATOM 1382 C C . THR A 1 184 ? 24.373 -10.151 10.465 1 94.77 184 THR A C 1
ATOM 1384 O O . THR A 1 184 ? 24.942 -11.229 10.651 1 94.77 184 THR A O 1
ATOM 1387 N N . VAL A 1 185 ? 23.942 -9.717 9.296 1 95.17 185 VAL A N 1
ATOM 1388 C CA . VAL A 1 185 ? 24.217 -10.514 8.105 1 95.17 185 VAL A CA 1
ATOM 1389 C C . VAL A 1 185 ? 24.751 -9.615 6.993 1 95.17 185 VAL A C 1
ATOM 1391 O O . VAL A 1 185 ? 24.548 -8.399 7.018 1 95.17 185 VAL A O 1
ATOM 1394 N N . ARG A 1 186 ? 25.504 -10.245 6.055 1 93.72 186 ARG A N 1
ATOM 1395 C CA . ARG A 1 186 ? 25.899 -9.585 4.814 1 93.72 186 ARG A CA 1
ATOM 1396 C C . ARG A 1 186 ? 24.88 -9.841 3.709 1 93.72 186 ARG A C 1
ATOM 1398 O O . ARG A 1 186 ? 24.318 -10.935 3.617 1 93.72 186 ARG A O 1
ATOM 1405 N N . LEU A 1 187 ? 24.693 -8.87 2.889 1 91.83 187 LEU A N 1
ATOM 1406 C CA . LEU A 1 187 ? 23.753 -9.018 1.783 1 91.83 187 LEU A CA 1
ATOM 1407 C C . LEU A 1 187 ? 24.132 -10.203 0.902 1 91.83 187 LEU A C 1
ATOM 1409 O O . LEU A 1 187 ? 23.259 -10.915 0.401 1 91.83 187 LEU A O 1
ATOM 1413 N N . ALA A 1 188 ? 25.41 -10.42 0.739 1 91.61 188 ALA A N 1
ATOM 1414 C CA . ALA A 1 188 ? 25.919 -11.499 -0.104 1 91.61 188 ALA A CA 1
ATOM 1415 C C . ALA A 1 188 ? 25.458 -12.86 0.41 1 91.61 188 ALA A C 1
ATOM 1417 O O . ALA A 1 188 ? 25.317 -13.808 -0.366 1 91.61 188 ALA A O 1
ATOM 1418 N N . GLU A 1 189 ? 25.232 -12.966 1.678 1 94.09 189 GLU A N 1
ATOM 1419 C CA . GLU A 1 189 ? 24.789 -14.217 2.286 1 94.09 189 GLU A CA 1
ATOM 1420 C C . GLU A 1 189 ? 23.359 -14.556 1.874 1 94.09 189 GLU A C 1
ATOM 1422 O O . GLU A 1 189 ? 22.897 -15.679 2.083 1 94.09 189 GLU A O 1
ATOM 1427 N N . LEU A 1 190 ? 22.688 -13.544 1.261 1 93.95 190 LEU A N 1
ATOM 1428 C CA . LEU A 1 190 ? 21.299 -13.72 0.851 1 93.95 190 LEU A CA 1
ATOM 1429 C C . LEU A 1 190 ? 21.187 -13.801 -0.668 1 93.95 190 LEU A C 1
ATOM 1431 O O . LEU A 1 190 ? 20.091 -13.684 -1.22 1 93.95 190 LEU A O 1
ATOM 1435 N N . ALA A 1 191 ? 22.227 -13.976 -1.338 1 90.34 191 ALA A N 1
ATOM 1436 C CA . ALA A 1 191 ? 22.287 -13.912 -2.796 1 90.34 191 ALA A CA 1
ATOM 1437 C C . ALA A 1 191 ? 21.405 -14.983 -3.43 1 90.34 191 ALA A C 1
ATOM 1439 O O . ALA A 1 191 ? 20.86 -14.784 -4.518 1 90.34 191 ALA A O 1
ATOM 1440 N N . ASP A 1 192 ? 21.204 -16.068 -2.75 1 90.54 192 ASP A N 1
ATOM 1441 C CA . ASP A 1 192 ? 20.458 -17.182 -3.328 1 90.54 192 ASP A CA 1
ATOM 1442 C C . ASP A 1 192 ? 18.995 -17.147 -2.893 1 90.54 192 ASP A C 1
ATOM 1444 O O . ASP A 1 192 ? 18.204 -18.006 -3.287 1 90.54 192 ASP A O 1
ATOM 1448 N N . GLU A 1 193 ? 18.695 -16.144 -2.103 1 93.22 193 GLU A N 1
ATOM 1449 C CA . GLU A 1 193 ? 17.322 -16.019 -1.625 1 93.22 193 GLU A CA 1
ATOM 1450 C C . GLU A 1 193 ? 16.444 -15.306 -2.649 1 93.22 193 GLU A C 1
ATOM 1452 O O . GLU A 1 193 ? 16.935 -14.496 -3.438 1 93.22 193 GLU A O 1
ATOM 1457 N N . SER A 1 194 ? 15.18 -15.672 -2.652 1 92.99 194 SER A N 1
ATOM 1458 C CA . SER A 1 194 ? 14.192 -14.858 -3.352 1 92.99 194 SER A CA 1
ATOM 1459 C C . SER A 1 194 ? 13.897 -13.57 -2.589 1 92.99 194 SER A C 1
ATOM 1461 O O . SER A 1 194 ? 13.557 -13.608 -1.405 1 92.99 194 SER A O 1
ATOM 1463 N N . PHE A 1 195 ? 14.067 -12.468 -3.294 1 94.99 195 PHE A N 1
ATOM 1464 C CA . PHE A 1 195 ? 13.76 -11.188 -2.667 1 94.99 195 PHE A CA 1
ATOM 1465 C C . PHE A 1 195 ? 12.336 -10.753 -2.99 1 94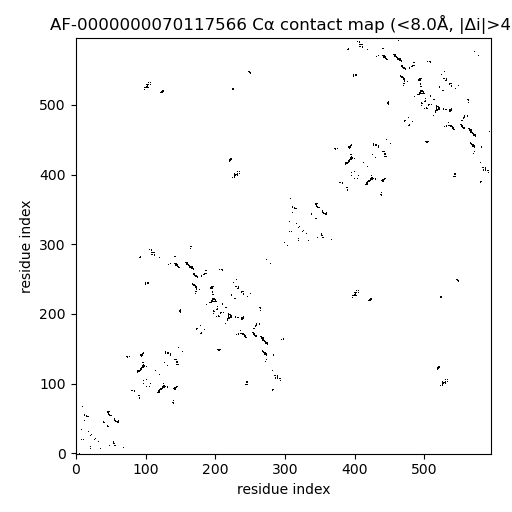.99 195 PHE A C 1
ATOM 1467 O O . PHE A 1 195 ? 11.876 -10.908 -4.123 1 94.99 195 PHE A O 1
ATOM 1474 N N . ILE A 1 196 ? 11.69 -10.299 -1.987 1 96.13 196 ILE A N 1
ATOM 1475 C CA . ILE A 1 196 ? 10.38 -9.669 -2.112 1 96.13 196 ILE A CA 1
ATOM 1476 C C . ILE A 1 196 ? 10.541 -8.152 -2.168 1 96.13 196 ILE A C 1
ATOM 1478 O O . ILE A 1 196 ? 11.09 -7.545 -1.246 1 96.13 196 ILE A O 1
ATOM 1482 N N . ALA A 1 197 ? 10.078 -7.548 -3.239 1 93.58 197 ALA A N 1
ATOM 1483 C CA . ALA A 1 197 ? 10.3 -6.12 -3.453 1 93.58 197 ALA A CA 1
ATOM 1484 C C . ALA A 1 197 ? 9.082 -5.467 -4.1 1 93.58 197 ALA A C 1
ATOM 1486 O O . ALA A 1 197 ? 8.092 -6.141 -4.397 1 93.58 197 ALA A O 1
ATOM 1487 N N . SER A 1 198 ? 9.056 -4.185 -4.148 1 91.18 198 SER A N 1
ATOM 1488 C CA . SER A 1 198 ? 7.91 -3.438 -4.655 1 91.18 198 SER A CA 1
ATOM 1489 C C . SER A 1 198 ? 7.86 -3.469 -6.179 1 91.18 198 SER A C 1
ATOM 1491 O O . SER A 1 198 ? 6.851 -3.094 -6.78 1 91.18 198 SER A O 1
ATOM 1493 N N . SER A 1 199 ? 8.926 -3.853 -6.764 1 86.82 199 SER A N 1
ATOM 1494 C CA . SER A 1 199 ? 9.068 -3.94 -8.214 1 86.82 199 SER A CA 1
ATOM 1495 C C . SER A 1 199 ? 10.002 -5.078 -8.611 1 86.82 199 SER A C 1
ATOM 1497 O O . SER A 1 199 ? 10.882 -5.464 -7.838 1 86.82 199 SER A O 1
ATOM 1499 N N . PRO A 1 200 ? 9.745 -5.609 -9.797 1 81.17 200 PRO A N 1
ATOM 1500 C CA . PRO A 1 200 ? 10.698 -6.618 -10.264 1 81.17 200 PRO A CA 1
ATOM 1501 C C . PRO A 1 200 ? 12.069 -6.03 -10.59 1 81.17 200 PRO A C 1
ATOM 1503 O O . PRO A 1 200 ? 13.036 -6.773 -10.774 1 81.17 200 PRO A O 1
ATOM 1506 N N . ARG A 1 201 ? 12.167 -4.736 -10.716 1 82.04 201 ARG A N 1
ATOM 1507 C CA . ARG A 1 201 ? 13.429 -4.058 -10.996 1 82.04 201 ARG A CA 1
ATOM 1508 C C . ARG A 1 201 ? 14.057 -3.518 -9.715 1 82.04 201 ARG A C 1
ATOM 1510 O O . ARG A 1 201 ? 13.531 -2.586 -9.105 1 82.04 201 ARG A O 1
ATOM 1517 N N . ALA A 1 202 ? 15.166 -4.027 -9.426 1 83.39 202 ALA A N 1
ATOM 1518 C CA . ALA A 1 202 ? 15.819 -3.704 -8.16 1 83.39 202 ALA A CA 1
ATOM 1519 C C . ALA A 1 202 ? 16.039 -2.201 -8.024 1 83.39 202 ALA A C 1
ATOM 1521 O O . ALA A 1 202 ? 15.931 -1.648 -6.927 1 83.39 202 ALA A O 1
ATOM 1522 N N . GLU A 1 203 ? 16.263 -1.499 -9.091 1 81.04 203 GLU A N 1
ATOM 1523 C CA . GLU A 1 203 ? 16.592 -0.077 -9.066 1 81.04 203 GLU A CA 1
ATOM 1524 C C . GLU A 1 203 ? 15.396 0.759 -8.62 1 81.04 203 GLU A C 1
ATOM 1526 O O . GLU A 1 203 ? 15.551 1.92 -8.236 1 81.04 203 GLU A O 1
ATOM 1531 N N . GLN A 1 204 ? 14.264 0.141 -8.743 1 80.94 204 GLN A N 1
ATOM 1532 C CA . GLN A 1 204 ? 13.041 0.847 -8.375 1 80.94 204 GLN A CA 1
ATOM 1533 C C . GLN A 1 204 ? 12.605 0.49 -6.957 1 80.94 204 GLN A C 1
ATOM 1535 O O . GLN A 1 204 ? 11.475 0.779 -6.558 1 80.94 204 GLN A O 1
ATOM 1540 N N . THR A 1 205 ? 13.469 -0.198 -6.323 1 87.7 205 THR A N 1
ATOM 1541 C CA . THR A 1 205 ? 13.152 -0.67 -4.98 1 87.7 205 THR A CA 1
ATOM 1542 C C . THR A 1 205 ? 14.207 -0.207 -3.98 1 87.7 205 THR A C 1
ATOM 1544 O O . THR A 1 205 ? 15.131 0.527 -4.34 1 87.7 205 THR A O 1
ATOM 1547 N N . LEU A 1 206 ? 14.071 -0.618 -2.732 1 87.52 206 LEU A N 1
ATOM 1548 C CA . LEU A 1 206 ? 15.019 -0.286 -1.675 1 87.52 206 LEU A CA 1
ATOM 1549 C C . LEU A 1 206 ? 16.332 -1.039 -1.867 1 87.52 206 LEU A C 1
ATOM 1551 O O . LEU A 1 206 ? 17.322 -0.751 -1.191 1 87.52 206 LEU A O 1
ATOM 1555 N N . LEU A 1 207 ? 16.342 -1.897 -2.84 1 87.02 207 LEU A N 1
ATOM 1556 C CA . LEU A 1 207 ? 17.549 -2.655 -3.156 1 87.02 207 LEU A CA 1
ATOM 1557 C C . LEU A 1 207 ? 18.391 -1.926 -4.197 1 87.02 207 LEU A C 1
ATOM 1559 O O . LEU A 1 207 ? 19.453 -2.412 -4.593 1 87.02 207 LEU A O 1
ATOM 1563 N N . GLY A 1 208 ? 17.943 -0.824 -4.612 1 83.8 208 GLY A N 1
ATOM 1564 C CA . GLY A 1 208 ? 18.572 -0.129 -5.723 1 83.8 208 GLY A CA 1
ATOM 1565 C C . GLY A 1 208 ? 20.05 0.132 -5.504 1 83.8 208 GLY A C 1
ATOM 1566 O O . GLY A 1 208 ? 20.871 -0.149 -6.379 1 83.8 208 GLY A O 1
ATOM 1567 N N . ASP A 1 209 ? 20.426 0.647 -4.404 1 77.51 209 ASP A N 1
ATOM 1568 C CA . ASP A 1 209 ? 21.819 0.972 -4.112 1 77.51 209 ASP A CA 1
ATOM 1569 C C . ASP A 1 209 ? 22.68 -0.289 -4.069 1 77.51 209 ASP A C 1
ATOM 1571 O O . ASP A 1 209 ? 23.827 -0.279 -4.52 1 77.51 209 ASP A O 1
ATOM 1575 N N . SER A 1 210 ? 22.126 -1.295 -3.536 1 80.64 210 SER A N 1
ATOM 1576 C CA . SER A 1 210 ? 22.867 -2.551 -3.476 1 80.64 210 SER A CA 1
ATOM 1577 C C . SER A 1 210 ? 23.087 -3.13 -4.87 1 80.64 210 SER A C 1
ATOM 1579 O O . SER A 1 210 ? 24.146 -3.692 -5.154 1 80.64 210 SER A O 1
ATOM 1581 N N . ALA A 1 211 ? 22.109 -2.962 -5.581 1 75.97 211 ALA A N 1
ATOM 1582 C CA . ALA A 1 211 ? 22.238 -3.413 -6.964 1 75.97 211 ALA A CA 1
ATOM 1583 C C . ALA A 1 211 ? 23.32 -2.628 -7.699 1 75.97 211 ALA A C 1
ATOM 1585 O O . ALA A 1 211 ? 24.114 -3.204 -8.447 1 75.97 211 ALA A O 1
ATOM 1586 N N . ALA A 1 212 ? 23.365 -1.454 -7.396 1 71.57 212 ALA A N 1
ATOM 1587 C CA . ALA A 1 212 ? 24.379 -0.593 -8 1 71.57 212 ALA A CA 1
ATOM 1588 C C . ALA A 1 212 ? 25.779 -0.986 -7.537 1 71.57 212 ALA A C 1
ATOM 1590 O O . ALA A 1 212 ? 26.751 -0.836 -8.281 1 71.57 212 ALA A O 1
ATOM 1591 N N . ALA A 1 213 ? 25.831 -1.59 -6.415 1 76.03 213 ALA A N 1
ATOM 1592 C CA . ALA A 1 213 ? 27.113 -1.993 -5.844 1 76.03 213 ALA A CA 1
ATOM 1593 C C . ALA A 1 213 ? 27.474 -3.417 -6.258 1 76.03 213 ALA A C 1
ATOM 1595 O O . ALA A 1 213 ? 28.458 -3.98 -5.773 1 76.03 213 ALA A O 1
ATOM 1596 N N . GLY A 1 214 ? 26.584 -4.02 -7.067 1 79.35 214 GLY A N 1
ATOM 1597 C CA . GLY A 1 214 ? 26.964 -5.298 -7.649 1 79.35 214 GLY A CA 1
ATOM 1598 C C . GLY A 1 214 ? 26.142 -6.46 -7.125 1 79.35 214 GLY A C 1
ATOM 1599 O O . GLY A 1 214 ? 26.272 -7.587 -7.609 1 79.35 214 GLY A O 1
ATOM 1600 N N . PHE A 1 215 ? 25.376 -6.179 -6.164 1 84.95 215 PHE A N 1
ATOM 1601 C CA . PHE A 1 215 ? 24.49 -7.228 -5.673 1 84.95 215 PHE A CA 1
ATOM 1602 C C . PHE A 1 215 ? 23.329 -7.45 -6.635 1 84.95 215 PHE A C 1
ATOM 1604 O O . PHE A 1 215 ? 22.638 -6.501 -7.011 1 84.95 215 PHE A O 1
ATOM 1611 N N . ARG A 1 216 ? 23.128 -8.677 -7.03 1 85.87 216 ARG A N 1
ATOM 1612 C CA . ARG A 1 216 ? 22.061 -9.014 -7.966 1 85.87 216 ARG A CA 1
ATOM 1613 C C . ARG A 1 216 ? 20.988 -9.862 -7.292 1 85.87 216 ARG A C 1
ATOM 1615 O O . ARG A 1 216 ? 21.004 -11.091 -7.395 1 85.87 216 ARG A O 1
ATOM 1622 N N . PRO A 1 217 ? 20.056 -9.191 -6.706 1 88.2 217 PRO A N 1
ATOM 1623 C CA . PRO A 1 217 ? 18.998 -9.955 -6.04 1 88.2 217 PRO A CA 1
ATOM 1624 C C . PRO A 1 217 ? 18.053 -10.638 -7.026 1 88.2 217 PRO A C 1
ATOM 1626 O O . PRO A 1 217 ? 17.756 -10.084 -8.087 1 88.2 217 PRO A O 1
ATOM 1629 N N . ARG A 1 218 ? 17.649 -11.788 -6.707 1 86.59 218 ARG A N 1
ATOM 1630 C CA . ARG A 1 218 ? 16.562 -12.453 -7.418 1 86.59 218 ARG A CA 1
ATOM 1631 C C . ARG A 1 218 ? 15.205 -12.015 -6.877 1 86.59 218 ARG A C 1
ATOM 1633 O O . ARG A 1 218 ? 14.848 -12.34 -5.743 1 86.59 218 ARG A O 1
ATOM 1640 N N . ILE A 1 219 ? 14.389 -11.288 -7.718 1 88.24 219 ILE A N 1
ATOM 1641 C CA . ILE A 1 219 ? 13.096 -10.783 -7.268 1 88.24 219 ILE A CA 1
ATOM 1642 C C . ILE A 1 219 ? 11.973 -11.571 -7.938 1 88.24 219 ILE A C 1
ATOM 1644 O O . ILE A 1 219 ? 11.627 -11.312 -9.093 1 88.24 219 ILE A O 1
ATOM 1648 N N . ASP A 1 220 ? 11.3 -12.472 -7.227 1 84.55 220 ASP A N 1
ATOM 1649 C CA . ASP A 1 220 ? 10.233 -13.322 -7.745 1 84.55 220 ASP A CA 1
ATOM 1650 C C . ASP A 1 220 ? 8.861 -12.798 -7.326 1 84.55 220 ASP A C 1
ATOM 1652 O O . ASP A 1 220 ? 7.84 -13.198 -7.889 1 84.55 220 ASP A O 1
ATOM 1656 N N . ILE A 1 221 ? 8.862 -11.977 -6.315 1 92.53 221 ILE A N 1
ATOM 1657 C CA . ILE A 1 221 ? 7.622 -11.473 -5.736 1 92.53 221 ILE A CA 1
ATOM 1658 C C . ILE A 1 221 ? 7.638 -9.946 -5.731 1 92.53 221 ILE A C 1
ATOM 1660 O O . ILE A 1 221 ? 8.506 -9.331 -5.109 1 92.53 221 ILE A O 1
ATOM 1664 N N . ALA A 1 222 ? 6.688 -9.42 -6.449 1 92.09 222 ALA A N 1
ATOM 1665 C CA . ALA A 1 222 ? 6.541 -7.967 -6.465 1 92.09 222 ALA A CA 1
ATOM 1666 C C . ALA A 1 222 ? 5.283 -7.535 -5.717 1 92.09 222 ALA A C 1
ATOM 1668 O O . ALA A 1 222 ? 4.17 -7.67 -6.232 1 92.09 222 ALA A O 1
ATOM 1669 N N . VAL A 1 223 ? 5.491 -7.054 -4.563 1 93.13 223 VAL A N 1
ATOM 1670 C CA . VAL A 1 223 ? 4.429 -6.619 -3.662 1 93.13 223 VAL A CA 1
ATOM 1671 C C . VAL A 1 223 ? 4.738 -5.219 -3.135 1 93.13 223 VAL A C 1
ATOM 1673 O O . VAL A 1 223 ? 5.81 -4.984 -2.572 1 93.13 223 VAL A O 1
ATOM 1676 N N . GLY A 1 224 ? 3.82 -4.363 -3.326 1 88.78 224 GLY A N 1
ATOM 1677 C CA . GLY A 1 224 ? 4.059 -2.972 -2.975 1 88.78 224 GLY A CA 1
ATOM 1678 C C . GLY A 1 224 ? 3.861 -2.686 -1.499 1 88.78 224 GLY A C 1
ATOM 1679 O O . GLY A 1 224 ? 4.626 -1.927 -0.9 1 88.78 224 GLY A O 1
ATOM 1680 N N . GLU A 1 225 ? 2.922 -3.304 -0.909 1 89.77 225 GLU A N 1
ATOM 1681 C CA . GLU A 1 225 ? 2.54 -2.966 0.459 1 89.77 225 GLU A CA 1
ATOM 1682 C C . GLU A 1 225 ? 3.322 -3.797 1.472 1 89.77 225 GLU A C 1
ATOM 1684 O O . GLU A 1 225 ? 3.592 -4.977 1.24 1 89.77 225 GLU A O 1
ATOM 1689 N N . TRP A 1 226 ? 3.568 -3.199 2.576 1 91.14 226 TRP A N 1
ATOM 1690 C CA . TRP A 1 226 ? 4.409 -3.816 3.596 1 91.14 226 TRP A CA 1
ATOM 1691 C C . TRP A 1 226 ? 3.715 -5.024 4.217 1 91.14 226 TRP A C 1
ATOM 1693 O O . TRP A 1 226 ? 4.356 -6.039 4.499 1 91.14 226 TRP A O 1
ATOM 1703 N N . THR A 1 227 ? 2.447 -4.945 4.432 1 89.58 227 THR A N 1
ATOM 1704 C CA . THR A 1 227 ? 1.71 -6.063 5.009 1 89.58 227 THR A CA 1
ATOM 1705 C C . THR A 1 227 ? 1.853 -7.311 4.142 1 89.58 227 THR A C 1
ATOM 1707 O O . THR A 1 227 ? 2.03 -8.416 4.66 1 89.58 227 THR A O 1
ATOM 1710 N N . GLY A 1 228 ? 1.734 -7.095 2.866 1 92.2 228 GLY A N 1
ATOM 1711 C CA . GLY A 1 228 ? 1.925 -8.209 1.95 1 92.2 228 GLY A CA 1
ATOM 1712 C C . GLY A 1 228 ? 3.353 -8.722 1.925 1 92.2 228 GLY A C 1
ATOM 1713 O O . GLY A 1 228 ? 3.582 -9.933 1.916 1 92.2 228 GLY A O 1
ATOM 1714 N N . LYS A 1 229 ? 4.336 -7.835 1.903 1 94.34 229 LYS A N 1
ATOM 1715 C CA . LYS A 1 229 ? 5.739 -8.24 1.9 1 94.34 229 LYS A CA 1
ATOM 1716 C C . LYS A 1 229 ? 6.062 -9.112 3.11 1 94.34 229 LYS A C 1
ATOM 1718 O O . LYS A 1 229 ? 6.652 -10.185 2.969 1 94.34 229 LYS A O 1
ATOM 1723 N N . LEU A 1 230 ? 5.636 -8.666 4.236 1 93.96 230 LEU A N 1
ATOM 1724 C CA . LEU A 1 230 ? 5.96 -9.378 5.468 1 93.96 230 LEU A CA 1
ATOM 1725 C C . LEU A 1 230 ? 5.193 -10.693 5.553 1 93.96 230 LEU A C 1
ATOM 1727 O O . LEU A 1 230 ? 5.697 -11.677 6.1 1 93.96 230 LEU A O 1
ATOM 1731 N N . GLY A 1 231 ? 3.953 -10.701 5.005 1 93.43 231 GLY A N 1
ATOM 1732 C CA . GLY A 1 231 ? 3.228 -11.959 4.908 1 93.43 231 GLY A CA 1
ATOM 1733 C C . GLY A 1 231 ? 3.948 -12.999 4.071 1 93.43 231 GLY A C 1
ATOM 1734 O O . GLY A 1 231 ? 3.999 -14.174 4.44 1 93.43 231 GLY A O 1
ATOM 1735 N N . CYS A 1 232 ? 4.503 -12.593 2.974 1 95.79 232 CYS A N 1
ATOM 1736 C CA . CYS A 1 232 ? 5.263 -13.488 2.109 1 95.79 232 CYS A CA 1
ATOM 1737 C C . CYS A 1 232 ? 6.511 -14.002 2.817 1 95.79 232 CYS A C 1
ATOM 1739 O O . CYS A 1 232 ? 6.847 -15.183 2.713 1 95.79 232 CYS A O 1
ATOM 1741 N N . VAL A 1 233 ? 7.205 -13.112 3.566 1 96.48 233 VAL A N 1
ATOM 1742 C CA . VAL A 1 233 ? 8.379 -13.526 4.327 1 96.48 233 VAL A CA 1
ATOM 1743 C C . VAL A 1 233 ? 7.978 -14.568 5.369 1 96.48 233 VAL A C 1
ATOM 1745 O O . VAL A 1 233 ? 8.625 -15.61 5.495 1 96.48 233 VAL A O 1
ATOM 1748 N N . ALA A 1 234 ? 6.945 -14.311 6.073 1 94.63 234 ALA A N 1
ATOM 1749 C CA . ALA A 1 234 ? 6.485 -15.195 7.141 1 94.63 234 ALA A CA 1
ATOM 1750 C C . ALA A 1 234 ? 6.158 -16.584 6.601 1 94.63 234 ALA A C 1
ATOM 1752 O O . ALA A 1 234 ? 6.36 -17.588 7.289 1 94.63 234 ALA A O 1
ATOM 1753 N N . ALA A 1 235 ? 5.668 -16.62 5.4 1 94.2 235 ALA A N 1
ATOM 1754 C CA . ALA A 1 235 ? 5.282 -17.886 4.783 1 94.2 235 ALA A CA 1
ATOM 1755 C C . ALA A 1 235 ? 6.496 -18.61 4.208 1 94.2 235 ALA A C 1
ATOM 1757 O O . ALA A 1 235 ? 6.367 -19.694 3.636 1 94.2 235 ALA A O 1
ATOM 1758 N N . GLY A 1 236 ? 7.661 -17.931 4.238 1 95.19 236 GLY A N 1
ATOM 1759 C CA . GLY A 1 236 ? 8.889 -18.57 3.792 1 95.19 236 GLY A CA 1
ATOM 1760 C C . GLY A 1 236 ? 9.12 -18.441 2.298 1 95.19 236 GLY A C 1
ATOM 1761 O O . GLY A 1 236 ? 9.879 -19.217 1.713 1 95.19 236 GLY A O 1
ATOM 1762 N N . LEU A 1 237 ? 8.501 -17.462 1.705 1 95.61 237 LEU A N 1
ATOM 1763 C CA . LEU A 1 237 ? 8.575 -17.356 0.252 1 95.61 237 LEU A CA 1
ATOM 1764 C C . LEU A 1 237 ? 9.807 -16.564 -0.173 1 95.61 237 LEU A C 1
ATOM 1766 O O . LEU A 1 237 ? 10.164 -16.55 -1.353 1 95.61 237 LEU A O 1
ATOM 1770 N N . GLY A 1 238 ? 10.411 -15.871 0.759 1 96.04 238 GLY A N 1
ATOM 1771 C CA . GLY A 1 238 ? 11.583 -15.059 0.474 1 96.04 238 GLY A CA 1
ATOM 1772 C C . GLY A 1 238 ? 11.979 -14.156 1.627 1 96.04 238 GLY A C 1
ATOM 1773 O O . GLY A 1 238 ? 11.506 -14.333 2.751 1 96.04 238 GLY A O 1
ATOM 1774 N N . VAL A 1 239 ? 12.9 -13.243 1.29 1 96.86 239 VAL A N 1
ATOM 1775 C CA . VAL A 1 239 ? 13.386 -12.253 2.245 1 96.86 239 VAL A CA 1
ATOM 1776 C C . VAL A 1 239 ? 13.17 -10.848 1.688 1 96.86 239 VAL A C 1
ATOM 1778 O O . VAL A 1 239 ? 12.874 -10.682 0.502 1 96.86 239 VAL A O 1
ATOM 1781 N N . THR A 1 240 ? 13.242 -9.893 2.553 1 95.45 240 THR A N 1
ATOM 1782 C CA . THR A 1 240 ? 13.064 -8.526 2.076 1 95.45 240 THR A CA 1
ATOM 1783 C C . THR A 1 240 ? 13.836 -7.543 2.951 1 95.45 240 THR A C 1
ATOM 1785 O O . THR A 1 240 ? 14.198 -7.865 4.084 1 95.45 240 THR A O 1
ATOM 1788 N N . LEU A 1 241 ? 14.188 -6.398 2.415 1 93.2 241 LEU A N 1
ATOM 1789 C CA . LEU A 1 241 ? 14.669 -5.272 3.208 1 93.2 241 LEU A CA 1
ATOM 1790 C C . LEU A 1 241 ? 13.509 -4.54 3.873 1 93.2 241 LEU A C 1
ATOM 1792 O O . LEU A 1 241 ? 12.453 -4.357 3.263 1 93.2 241 LEU A O 1
ATOM 1796 N N . VAL A 1 242 ? 13.698 -4.15 5.096 1 93.26 242 VAL A N 1
ATOM 1797 C CA . VAL A 1 242 ? 12.66 -3.466 5.86 1 93.26 242 VAL A CA 1
ATOM 1798 C C . VAL A 1 242 ? 13.229 -2.191 6.478 1 93.26 242 VAL A C 1
ATOM 1800 O O . VAL A 1 242 ? 14.205 -2.24 7.23 1 93.26 242 VAL A O 1
ATOM 1803 N N . PRO A 1 243 ? 12.61 -1.084 6.133 1 91.95 243 PRO A N 1
ATOM 1804 C CA . PRO A 1 243 ? 12.986 0.113 6.888 1 91.95 243 PRO A CA 1
ATOM 1805 C C . PRO A 1 243 ? 12.627 0.014 8.369 1 91.95 243 PRO A C 1
ATOM 1807 O O . PRO A 1 243 ? 11.59 -0.556 8.719 1 91.95 243 PRO A O 1
ATOM 1810 N N . ALA A 1 244 ? 13.392 0.652 9.177 1 90.57 244 ALA A N 1
ATOM 1811 C CA . ALA A 1 244 ? 13.184 0.623 10.622 1 90.57 244 ALA A CA 1
ATOM 1812 C C . ALA A 1 244 ? 11.802 1.156 10.988 1 90.57 244 ALA A C 1
ATOM 1814 O O . ALA A 1 244 ? 11.172 0.67 11.931 1 90.57 244 ALA A O 1
ATOM 1815 N N . LEU A 1 245 ? 11.316 2.078 10.263 1 90.66 245 LEU A N 1
ATOM 1816 C CA . LEU A 1 245 ? 10.02 2.687 10.544 1 90.66 245 LEU A CA 1
ATOM 1817 C C . LEU A 1 245 ? 8.893 1.676 10.36 1 90.66 245 LEU A C 1
ATOM 1819 O O . LEU A 1 245 ? 7.804 1.847 10.912 1 90.66 245 LEU A O 1
ATOM 1823 N N . ALA A 1 246 ? 9.177 0.655 9.564 1 87.94 246 ALA A N 1
ATOM 1824 C CA . ALA A 1 246 ? 8.158 -0.357 9.301 1 87.94 246 ALA A CA 1
ATOM 1825 C C . ALA A 1 246 ? 8.329 -1.56 10.225 1 87.94 246 ALA A C 1
ATOM 1827 O O . ALA A 1 246 ? 7.503 -2.476 10.22 1 87.94 246 ALA A O 1
ATOM 1828 N N . ALA A 1 247 ? 9.305 -1.618 11.076 1 86.15 247 ALA A N 1
ATOM 1829 C CA . ALA A 1 247 ? 9.678 -2.787 11.868 1 86.15 247 ALA A CA 1
ATOM 1830 C C . ALA A 1 247 ? 8.625 -3.088 12.931 1 86.15 247 ALA A C 1
ATOM 1832 O O . ALA A 1 247 ? 8.427 -4.246 13.306 1 86.15 247 ALA A O 1
ATOM 1833 N N . ARG A 1 248 ? 7.957 -2.075 13.345 1 79.59 248 ARG A N 1
ATOM 1834 C CA . ARG A 1 248 ? 6.999 -2.237 14.434 1 79.59 248 ARG A CA 1
ATOM 1835 C C . ARG A 1 248 ? 5.813 -3.09 13.998 1 79.59 248 ARG A C 1
ATOM 1837 O O . ARG A 1 248 ? 5.139 -3.698 14.832 1 79.59 248 ARG A O 1
ATOM 1844 N N . GLY A 1 249 ? 5.554 -3.131 12.702 1 78.26 249 GLY A N 1
ATOM 1845 C CA . GLY A 1 249 ? 4.427 -3.898 12.195 1 78.26 249 GLY A CA 1
ATOM 1846 C C . GLY A 1 249 ? 4.805 -5.306 11.775 1 78.26 249 GLY A C 1
ATOM 1847 O O . GLY A 1 249 ? 3.998 -6.017 11.172 1 78.26 249 GLY A O 1
ATOM 1848 N N . ALA A 1 250 ? 5.994 -5.701 12.11 1 84.89 250 ALA A N 1
ATOM 1849 C CA . ALA A 1 250 ? 6.439 -7.038 11.723 1 84.89 250 ALA A CA 1
ATOM 1850 C C . ALA A 1 250 ? 5.743 -8.11 12.556 1 84.89 250 ALA A C 1
ATOM 1852 O O . ALA A 1 250 ? 5.719 -8.031 13.786 1 84.89 250 ALA A O 1
ATOM 1853 N N . PRO A 1 251 ? 5.148 -9.06 11.832 1 84.57 251 PRO A N 1
ATOM 1854 C CA . PRO A 1 251 ? 4.527 -10.164 12.568 1 84.57 251 PRO A CA 1
ATOM 1855 C C . PRO A 1 251 ? 5.533 -10.965 13.391 1 84.57 251 PRO A C 1
ATOM 1857 O O . PRO A 1 251 ? 6.742 -10.862 13.166 1 84.57 251 PRO A O 1
ATOM 1860 N N . ALA A 1 252 ? 5.023 -11.8 14.285 1 84.13 252 ALA A N 1
ATOM 1861 C CA . ALA A 1 252 ? 5.842 -12.525 15.254 1 84.13 252 ALA A CA 1
ATOM 1862 C C . ALA A 1 252 ? 6.615 -13.656 14.581 1 84.13 252 ALA A C 1
ATOM 1864 O O . ALA A 1 252 ? 7.586 -14.171 15.14 1 84.13 252 ALA A O 1
ATOM 1865 N N . ASP A 1 253 ? 6.239 -14.04 13.473 1 89.08 253 ASP A N 1
ATOM 1866 C CA . ASP A 1 253 ? 6.855 -15.194 12.825 1 89.08 253 ASP A CA 1
ATOM 1867 C C . ASP A 1 253 ? 7.939 -14.758 11.842 1 89.08 253 ASP A C 1
ATOM 1869 O O . ASP A 1 253 ? 8.328 -15.525 10.958 1 89.08 253 ASP A O 1
ATOM 1873 N N . ILE A 1 254 ? 8.369 -13.566 11.995 1 93.45 254 ILE A N 1
ATOM 1874 C CA . ILE A 1 254 ? 9.486 -13.039 11.22 1 93.45 254 ILE A CA 1
ATOM 1875 C C . ILE A 1 254 ? 10.612 -12.614 12.16 1 93.45 254 ILE A C 1
ATOM 1877 O O . ILE A 1 254 ? 10.367 -12.282 13.322 1 93.45 254 ILE A O 1
ATOM 1881 N N . THR A 1 255 ? 11.782 -12.758 11.7 1 95.6 255 THR A N 1
ATOM 1882 C CA . THR A 1 255 ? 12.959 -12.251 12.397 1 95.6 255 THR A CA 1
ATOM 1883 C C . THR A 1 255 ? 13.599 -11.107 11.616 1 95.6 255 THR A C 1
ATOM 1885 O O . THR A 1 255 ? 13.766 -11.198 10.398 1 95.6 255 THR A O 1
ATOM 1888 N N . LEU A 1 256 ? 13.894 -10.05 12.305 1 95.09 256 LEU A N 1
ATOM 1889 C CA . LEU A 1 256 ? 14.575 -8.907 11.705 1 95.09 256 LEU A CA 1
ATOM 1890 C C . LEU A 1 256 ? 16.063 -8.925 12.038 1 95.09 256 LEU A C 1
ATOM 1892 O O . LEU A 1 256 ? 16.44 -9.01 13.209 1 95.09 256 LEU A O 1
ATOM 1896 N N . LEU A 1 257 ? 16.85 -8.855 11.008 1 96.28 257 LEU A N 1
ATOM 1897 C CA . LEU A 1 257 ? 18.301 -8.888 11.16 1 96.28 257 LEU A CA 1
ATOM 1898 C C . LEU A 1 257 ? 18.92 -7.555 10.756 1 96.28 257 LEU A C 1
ATOM 1900 O O . LEU A 1 257 ? 18.428 -6.888 9.843 1 96.28 257 LEU A O 1
ATOM 1904 N N . ARG A 1 258 ? 19.987 -7.25 11.385 1 94.67 258 ARG A N 1
ATOM 1905 C CA . ARG A 1 258 ? 20.761 -6.088 10.964 1 94.67 258 ARG A CA 1
ATOM 1906 C C . ARG A 1 258 ? 21.658 -6.428 9.778 1 94.67 258 ARG A C 1
ATOM 1908 O O . ARG A 1 258 ? 22.12 -7.563 9.648 1 94.67 258 ARG A O 1
ATOM 1915 N N . LEU A 1 259 ? 21.804 -5.485 8.921 1 92.2 259 LEU A N 1
ATOM 1916 C CA . LEU A 1 259 ? 22.772 -5.617 7.837 1 92.2 259 LEU A CA 1
ATOM 1917 C C . LEU A 1 259 ? 24.14 -5.095 8.264 1 92.2 259 LEU A C 1
ATOM 1919 O O . LEU A 1 259 ? 24.231 -4.14 9.038 1 92.2 259 LEU A O 1
ATOM 1923 N N . HIS A 1 260 ? 25.091 -5.752 7.744 1 91.1 260 HIS A N 1
ATOM 1924 C CA . HIS A 1 260 ? 26.433 -5.216 7.938 1 91.1 260 HIS A CA 1
ATOM 1925 C C . HIS A 1 260 ? 26.515 -3.76 7.49 1 91.1 260 HIS A C 1
ATOM 1927 O O . HIS A 1 260 ? 25.945 -3.39 6.461 1 91.1 260 HIS A O 1
ATOM 1933 N N . PRO A 1 261 ? 27.211 -2.961 8.267 1 85.01 261 PRO A N 1
ATOM 1934 C CA . PRO A 1 261 ? 27.269 -1.523 7.993 1 85.01 261 PRO A CA 1
ATOM 1935 C C . PRO A 1 261 ? 27.697 -1.211 6.561 1 85.01 261 PRO A C 1
ATOM 1937 O O . PRO A 1 261 ? 27.26 -0.211 5.986 1 85.01 261 PRO A O 1
ATOM 1940 N N . ASP A 1 262 ? 28.465 -2.06 5.939 1 83.73 262 ASP A N 1
ATOM 1941 C CA . ASP A 1 262 ? 28.977 -1.833 4.591 1 83.73 262 ASP A CA 1
ATOM 1942 C C . ASP A 1 262 ? 27.902 -2.104 3.541 1 83.73 262 ASP A C 1
ATOM 1944 O O . ASP A 1 262 ? 28.051 -1.723 2.379 1 83.73 262 ASP A O 1
ATOM 1948 N N . ASP A 1 263 ? 26.866 -2.738 3.976 1 84.31 263 ASP A N 1
ATOM 1949 C CA . ASP A 1 263 ? 25.844 -3.162 3.022 1 84.31 263 ASP A CA 1
ATOM 1950 C C . ASP A 1 263 ? 24.554 -2.367 3.21 1 84.31 263 ASP A C 1
ATOM 1952 O O . ASP A 1 263 ? 23.602 -2.529 2.445 1 84.31 263 ASP A O 1
ATOM 1956 N N . VAL A 1 264 ? 24.585 -1.569 4.186 1 76.52 264 VAL A N 1
ATOM 1957 C CA . VAL A 1 264 ? 23.323 -0.968 4.603 1 76.52 264 VAL A CA 1
ATOM 1958 C C . VAL A 1 264 ? 23.031 0.265 3.75 1 76.52 264 VAL A C 1
ATOM 1960 O O . VAL A 1 264 ? 23.772 1.25 3.797 1 76.52 264 VAL A O 1
ATOM 1963 N N . PRO A 1 265 ? 22.02 0.096 2.962 1 78.68 265 PRO A N 1
ATOM 1964 C CA . PRO A 1 265 ? 21.567 1.354 2.364 1 78.68 265 PRO A CA 1
ATOM 1965 C C . PRO A 1 265 ? 20.95 2.305 3.386 1 78.68 265 PRO A C 1
ATOM 1967 O O . PRO A 1 265 ? 20.363 1.858 4.375 1 78.68 265 PRO A O 1
ATOM 1970 N N . VAL A 1 266 ? 21.263 3.563 3.242 1 82.95 266 VAL A N 1
ATOM 1971 C CA . VAL A 1 266 ? 20.688 4.57 4.128 1 82.95 266 VAL A CA 1
ATOM 1972 C C . VAL A 1 266 ? 19.604 5.351 3.389 1 82.95 266 VAL A C 1
ATOM 1974 O O . VAL A 1 266 ? 19.844 5.88 2.301 1 82.95 266 VAL A O 1
ATOM 1977 N N . ARG A 1 267 ? 18.479 5.214 3.911 1 87.79 267 ARG A N 1
ATOM 1978 C CA . ARG A 1 267 ? 17.375 6.034 3.423 1 87.79 267 ARG A CA 1
ATOM 1979 C C . ARG A 1 267 ? 17.215 7.295 4.267 1 87.79 267 ARG A C 1
ATOM 1981 O O . ARG A 1 267 ? 16.951 7.215 5.468 1 87.79 267 ARG A O 1
ATOM 1988 N N . ARG A 1 268 ? 17.43 8.455 3.649 1 91.95 268 ARG A N 1
ATOM 1989 C CA . ARG A 1 268 ? 17.308 9.72 4.368 1 91.95 268 ARG A CA 1
ATOM 1990 C C . ARG A 1 268 ? 15.88 10.25 4.304 1 91.95 268 ARG A C 1
ATOM 1992 O O . ARG A 1 268 ? 15.273 10.288 3.231 1 91.95 268 ARG A O 1
ATOM 1999 N N . VAL A 1 269 ? 15.345 10.615 5.396 1 94.93 269 VAL A N 1
ATOM 2000 C CA . VAL A 1 269 ? 13.977 11.109 5.509 1 94.93 269 VAL A CA 1
ATOM 2001 C C . VAL A 1 269 ? 13.991 12.61 5.789 1 94.93 269 VAL A C 1
ATOM 2003 O O . VAL A 1 269 ? 14.735 13.08 6.653 1 94.93 269 VAL A O 1
ATOM 2006 N N . TYR A 1 270 ? 13.143 13.348 5.039 1 96.17 270 TYR A N 1
ATOM 2007 C CA . TYR A 1 270 ? 13.088 14.802 5.139 1 96.17 270 TYR A CA 1
ATOM 2008 C C . TYR A 1 270 ? 11.651 15.283 5.309 1 96.17 270 TYR A C 1
ATOM 2010 O O . TYR A 1 270 ? 10.713 14.628 4.849 1 96.17 270 TYR A O 1
ATOM 2018 N N . ALA A 1 271 ? 11.581 16.343 5.958 1 97.37 271 ALA A N 1
ATOM 2019 C CA . ALA A 1 271 ? 10.401 17.184 5.771 1 97.37 271 ALA A CA 1
ATOM 2020 C C . ALA A 1 271 ? 10.645 18.242 4.699 1 97.37 271 ALA A C 1
ATOM 2022 O O . ALA A 1 271 ? 11.629 18.983 4.763 1 97.37 271 ALA A O 1
ATOM 2023 N N . ALA A 1 272 ? 9.794 18.257 3.736 1 96.32 272 ALA A N 1
ATOM 2024 C CA . ALA A 1 272 ? 9.94 19.209 2.638 1 96.32 272 ALA A CA 1
ATOM 2025 C C . ALA A 1 272 ? 8.859 20.284 2.696 1 96.32 272 ALA A C 1
ATOM 2027 O O . ALA A 1 272 ? 7.693 19.988 2.97 1 96.32 272 ALA A O 1
ATOM 2028 N N . THR A 1 273 ? 9.226 21.499 2.501 1 93.68 273 THR A N 1
ATOM 2029 C CA . THR A 1 273 ? 8.353 22.645 2.273 1 93.68 273 THR A CA 1
ATOM 2030 C C . THR A 1 273 ? 8.785 23.415 1.028 1 93.68 273 THR A C 1
ATOM 2032 O O . THR A 1 273 ? 9.85 23.15 0.466 1 93.68 273 THR A O 1
ATOM 2035 N N . LEU A 1 274 ? 7.868 24.239 0.576 1 85.96 274 LEU A N 1
ATOM 2036 C CA . LEU A 1 274 ? 8.22 25.021 -0.604 1 85.96 274 LEU A CA 1
ATOM 2037 C C . LEU A 1 274 ? 9.281 26.064 -0.27 1 85.96 274 LEU A C 1
ATOM 2039 O O . LEU A 1 274 ? 9.179 26.755 0.747 1 85.96 274 LEU A O 1
ATOM 2043 N N . ALA A 1 275 ? 10.223 26.126 -1.112 1 85.44 275 ALA A N 1
ATOM 2044 C CA . ALA A 1 275 ? 11.304 27.084 -0.9 1 85.44 275 ALA A CA 1
ATOM 2045 C C . ALA A 1 275 ? 10.839 28.509 -1.187 1 85.44 275 ALA A C 1
ATOM 2047 O O . ALA A 1 275 ? 9.997 28.73 -2.06 1 85.44 275 ALA A O 1
ATOM 2048 N N . GLY A 1 276 ? 11.432 29.462 -0.427 1 78.25 276 GLY A N 1
ATOM 2049 C CA . GLY A 1 276 ? 11.235 30.874 -0.711 1 78.25 276 GLY A CA 1
ATOM 2050 C C . GLY A 1 276 ? 9.938 31.422 -0.144 1 78.25 276 GLY A C 1
ATOM 2051 O O . GLY A 1 276 ? 9.571 32.567 -0.415 1 78.25 276 GLY A O 1
ATOM 2052 N N . ARG A 1 277 ? 9.202 30.639 0.47 1 72.52 277 ARG A N 1
ATOM 2053 C CA . ARG A 1 277 ? 7.961 31.106 1.081 1 72.52 277 ARG A CA 1
ATOM 2054 C C . ARG A 1 277 ? 8.039 31.036 2.602 1 72.52 277 ARG A C 1
ATOM 2056 O O . ARG A 1 277 ? 8.692 30.148 3.155 1 72.52 277 ARG A O 1
ATOM 2063 N N . THR A 1 278 ? 7.584 32.104 3.217 1 72.79 278 THR A N 1
ATOM 2064 C CA . THR A 1 278 ? 7.458 32.026 4.668 1 72.79 278 THR A CA 1
ATOM 2065 C C . THR A 1 278 ? 6.444 30.958 5.067 1 72.79 278 THR A C 1
ATOM 2067 O O . THR A 1 278 ? 5.312 30.957 4.579 1 72.79 278 THR A O 1
ATOM 2070 N N . ALA A 1 279 ? 6.848 30.087 5.831 1 77.44 279 ALA A N 1
ATOM 2071 C CA . ALA A 1 279 ? 5.971 29.009 6.279 1 77.44 279 ALA A CA 1
ATOM 2072 C C . ALA A 1 279 ? 4.922 29.526 7.259 1 77.44 279 ALA A C 1
ATOM 2074 O O . ALA A 1 279 ? 5.246 30.264 8.192 1 77.44 279 ALA A O 1
ATOM 2075 N N . PRO A 1 280 ? 3.705 29.228 7.063 1 77.26 280 PRO A N 1
ATOM 2076 C CA . PRO A 1 280 ? 2.683 29.579 8.052 1 77.26 280 PRO A CA 1
ATOM 2077 C C . PRO A 1 280 ? 2.981 29.009 9.436 1 77.26 280 PRO A C 1
ATOM 2079 O O . PRO A 1 280 ? 3.692 28.008 9.556 1 77.26 280 PRO A O 1
ATOM 2082 N N . PRO A 1 281 ? 2.512 29.646 10.467 1 81.44 281 PRO A N 1
ATOM 2083 C CA . PRO A 1 281 ? 2.774 29.215 11.842 1 81.44 281 PRO A CA 1
ATOM 2084 C C . PRO A 1 281 ? 2.442 27.743 12.073 1 81.44 281 PRO A C 1
ATOM 2086 O O . PRO A 1 281 ? 3.188 27.037 12.756 1 81.44 281 PRO A O 1
ATOM 2089 N N . ALA A 1 282 ? 1.332 27.232 11.522 1 88.5 282 ALA A N 1
ATOM 2090 C CA . ALA A 1 282 ? 0.94 25.835 11.687 1 88.5 282 ALA A CA 1
ATOM 2091 C C . ALA A 1 282 ? 2.022 24.896 11.161 1 88.5 282 ALA A C 1
ATOM 2093 O O . ALA A 1 282 ? 2.295 23.855 11.763 1 88.5 282 ALA A O 1
ATOM 2094 N N . VAL A 1 283 ? 2.664 25.292 10.087 1 91.82 283 VAL A N 1
ATOM 2095 C CA . VAL A 1 283 ? 3.713 24.486 9.471 1 91.82 283 VAL A CA 1
ATOM 2096 C C . VAL A 1 283 ? 4.953 24.482 10.363 1 91.82 283 VAL A C 1
ATOM 2098 O O . VAL A 1 283 ? 5.514 23.422 10.651 1 91.82 283 VAL A O 1
ATOM 2101 N N . THR A 1 284 ? 5.367 25.683 10.804 1 90.24 284 THR A N 1
ATOM 2102 C CA . THR A 1 284 ? 6.539 25.809 11.663 1 90.24 284 THR A CA 1
ATOM 2103 C C . THR A 1 284 ? 6.356 25.006 12.948 1 90.24 284 THR A C 1
ATOM 2105 O O . THR A 1 284 ? 7.272 24.306 13.384 1 90.24 284 THR A O 1
ATOM 2108 N N . ARG A 1 285 ? 5.2 25.107 13.498 1 92.92 285 ARG A N 1
ATOM 2109 C CA . ARG A 1 285 ? 4.903 24.357 14.713 1 92.92 285 ARG A CA 1
ATOM 2110 C C . ARG A 1 285 ? 4.951 22.855 14.455 1 92.92 285 ARG A C 1
ATOM 2112 O O . ARG A 1 285 ? 5.522 22.101 15.246 1 92.92 285 ARG A O 1
ATOM 2119 N N . PHE A 1 286 ? 4.358 22.431 13.365 1 96.79 286 PHE A N 1
ATOM 2120 C CA . PHE A 1 286 ? 4.325 21.004 13.067 1 96.79 286 PHE A CA 1
ATOM 2121 C C . PHE A 1 286 ? 5.732 20.468 12.829 1 96.79 286 PHE A C 1
ATOM 2123 O O . PHE A 1 286 ? 6.047 19.342 13.219 1 96.79 286 PHE A O 1
ATOM 2130 N N . LEU A 1 287 ? 6.571 21.228 12.16 1 97.16 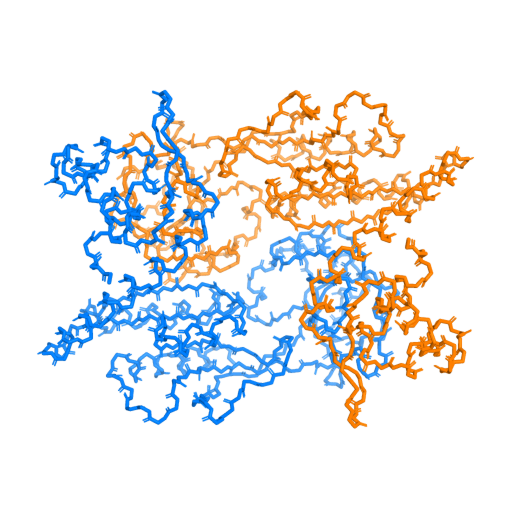287 LEU A N 1
ATOM 2131 C CA . LEU A 1 287 ? 7.95 20.818 11.918 1 97.16 287 LEU A CA 1
ATOM 2132 C C . LEU A 1 287 ? 8.673 20.542 13.232 1 97.16 287 LEU A C 1
ATOM 2134 O O . LEU A 1 287 ? 9.495 19.626 13.312 1 97.16 287 LEU A O 1
ATOM 2138 N N . ALA A 1 288 ? 8.395 21.28 14.242 1 97.14 288 ALA A N 1
ATOM 2139 C CA . ALA A 1 288 ? 8.988 21.049 15.556 1 97.14 288 ALA A CA 1
ATOM 2140 C C . ALA A 1 288 ? 8.537 19.712 16.135 1 97.14 288 ALA A C 1
ATOM 2142 O O . ALA A 1 288 ? 9.332 18.991 16.743 1 97.14 288 ALA A O 1
ATOM 2143 N N . HIS A 1 289 ? 7.279 19.372 15.944 1 97.85 289 HIS A N 1
ATOM 2144 C CA . HIS A 1 289 ? 6.763 18.088 16.406 1 97.85 289 HIS A CA 1
ATOM 2145 C C . HIS A 1 289 ? 7.381 16.933 15.627 1 97.85 289 HIS A C 1
ATOM 2147 O O . HIS A 1 289 ? 7.632 15.864 16.188 1 97.85 289 HIS A O 1
ATOM 2153 N N . LEU A 1 290 ? 7.597 17.12 14.328 1 98.23 290 LEU A N 1
ATOM 2154 C CA . LEU A 1 290 ? 8.266 16.104 13.524 1 98.23 290 LEU A CA 1
ATOM 2155 C C . LEU A 1 290 ? 9.678 15.846 14.038 1 98.23 290 LEU A C 1
ATOM 2157 O O . LEU A 1 290 ? 10.105 14.693 14.142 1 98.23 290 LEU A O 1
ATOM 2161 N N . ASP A 1 291 ? 10.338 16.928 14.404 1 97.73 291 ASP A N 1
ATOM 2162 C CA . ASP A 1 291 ? 11.692 16.801 14.936 1 97.73 291 ASP A CA 1
ATOM 2163 C C . ASP A 1 291 ? 11.7 15.99 16.23 1 97.73 291 ASP A C 1
ATOM 2165 O O . ASP A 1 291 ? 12.559 15.128 16.423 1 97.73 291 ASP A O 1
ATOM 2169 N N . GLU A 1 292 ? 10.819 16.261 17.035 1 97.33 292 GLU A N 1
ATOM 2170 C CA . GLU A 1 292 ? 10.739 15.568 18.317 1 97.33 292 GLU A CA 1
ATOM 2171 C C . GLU A 1 292 ? 10.43 14.086 18.125 1 97.33 292 GLU A C 1
ATOM 2173 O O . GLU A 1 292 ? 11.037 13.23 18.773 1 97.33 292 GLU A O 1
ATOM 2178 N N . ALA A 1 293 ? 9.452 13.809 17.242 1 96.7 293 ALA A N 1
ATOM 2179 C CA . ALA A 1 293 ? 9.106 12.417 16.963 1 96.7 293 ALA A CA 1
ATOM 2180 C C . ALA A 1 293 ? 10.3 11.66 16.39 1 96.7 293 ALA A C 1
ATOM 2182 O O . ALA A 1 293 ? 10.54 10.504 16.748 1 96.7 293 ALA A O 1
ATOM 2183 N N . ALA A 1 294 ? 11.011 12.321 15.499 1 96.79 294 ALA A N 1
ATOM 2184 C CA . ALA A 1 294 ? 12.177 11.703 14.871 1 96.79 294 ALA A CA 1
ATOM 2185 C C . ALA A 1 294 ? 13.253 11.385 15.905 1 96.79 294 ALA A C 1
ATOM 2187 O O . ALA A 1 294 ? 13.893 10.333 15.84 1 96.79 294 ALA A O 1
ATOM 2188 N N . ARG A 1 295 ? 13.441 12.223 16.858 1 94.67 295 ARG A N 1
ATOM 2189 C CA . ARG A 1 295 ? 14.422 12.014 17.917 1 94.67 295 ARG A CA 1
ATOM 2190 C C . ARG A 1 295 ? 14.065 10.796 18.762 1 94.67 295 ARG A C 1
ATOM 2192 O O . ARG A 1 295 ? 14.951 10.093 19.253 1 94.67 295 ARG A O 1
ATOM 2199 N N . GLY A 1 296 ? 12.797 10.537 18.895 1 90.68 296 GLY A N 1
ATOM 2200 C CA . GLY A 1 296 ? 12.355 9.392 19.676 1 90.68 296 GLY A CA 1
ATOM 2201 C C . GLY A 1 296 ? 12.507 8.074 18.941 1 90.68 296 GLY A C 1
ATOM 2202 O O . GLY A 1 296 ? 12.463 7.006 19.555 1 90.68 296 GLY A O 1
ATOM 2203 N N . LEU A 1 297 ? 12.623 8.157 17.591 1 86.78 297 LEU A N 1
ATOM 2204 C CA . LEU A 1 297 ? 12.715 6.948 16.782 1 86.78 297 LEU A CA 1
ATOM 2205 C C . LEU A 1 297 ? 14.162 6.662 16.393 1 86.78 297 LEU A C 1
ATOM 2207 O O . LEU A 1 297 ? 14.473 5.577 15.896 1 86.78 297 LEU A O 1
ATOM 2211 N N . ALA A 1 298 ? 15.027 7.69 16.472 1 73.49 298 ALA A N 1
ATOM 2212 C CA . ALA A 1 298 ? 16.435 7.519 16.122 1 73.49 298 ALA A CA 1
ATOM 2213 C C . ALA A 1 298 ? 17.175 6.73 17.198 1 73.49 298 ALA A C 1
ATOM 2215 O O . ALA A 1 298 ? 16.816 6.788 18.377 1 73.49 298 ALA A O 1
ATOM 2216 N N . MET B 1 1 ? 4.977 -4.914 -36.573 1 53.54 1 MET B N 1
ATOM 2217 C CA . MET B 1 1 ? 6.019 -4.523 -35.628 1 53.54 1 MET B CA 1
ATOM 2218 C C . MET B 1 1 ? 6.72 -5.75 -35.053 1 53.54 1 MET B C 1
ATOM 2220 O O . MET B 1 1 ? 6.064 -6.7 -34.622 1 53.54 1 MET B O 1
ATOM 2224 N N . GLU B 1 2 ? 7.986 -5.833 -35.389 1 66.71 2 GLU B N 1
ATOM 2225 C CA . GLU B 1 2 ? 8.793 -6.992 -35.021 1 66.71 2 GLU B CA 1
ATOM 2226 C C . GLU B 1 2 ? 9.091 -7.004 -33.524 1 66.71 2 GLU B C 1
ATOM 2228 O O . GLU B 1 2 ? 9.505 -5.989 -32.961 1 66.71 2 GLU B O 1
ATOM 2233 N N . THR B 1 3 ? 8.864 -8.14 -32.922 1 75.12 3 THR B N 1
ATOM 2234 C CA . THR B 1 3 ? 8.997 -8.312 -31.48 1 75.12 3 THR B CA 1
ATOM 2235 C C . THR B 1 3 ? 10.427 -8.021 -31.031 1 75.12 3 THR B C 1
ATOM 2237 O O . THR B 1 3 ? 10.647 -7.529 -29.922 1 75.12 3 THR B O 1
ATOM 2240 N N . GLN B 1 4 ? 11.322 -8.277 -31.889 1 78.04 4 GLN B N 1
ATOM 2241 C CA . GLN B 1 4 ? 12.722 -8.04 -31.554 1 78.04 4 GLN B CA 1
ATOM 2242 C C . GLN B 1 4 ? 13 -6.55 -31.373 1 78.04 4 GLN B C 1
ATOM 2244 O O . GLN B 1 4 ? 13.758 -6.159 -30.482 1 78.04 4 GLN B O 1
ATOM 2249 N N . LEU B 1 5 ? 12.364 -5.782 -32.198 1 83.27 5 LEU B N 1
ATOM 2250 C CA . LEU B 1 5 ? 12.546 -4.338 -32.091 1 83.27 5 LEU B CA 1
ATOM 2251 C C . LEU B 1 5 ? 12.003 -3.819 -30.764 1 83.27 5 LEU B C 1
ATOM 2253 O O . LEU B 1 5 ? 12.618 -2.957 -30.132 1 83.27 5 LEU B O 1
ATOM 2257 N N . LEU B 1 6 ? 10.881 -4.404 -30.38 1 83.05 6 LEU B N 1
ATOM 2258 C CA . LEU B 1 6 ? 10.281 -4.02 -29.107 1 83.05 6 LEU B CA 1
ATOM 2259 C C . LEU B 1 6 ? 11.175 -4.428 -27.941 1 83.05 6 LEU B C 1
ATOM 2261 O O . LEU B 1 6 ? 11.303 -3.687 -26.963 1 83.05 6 LEU B O 1
ATOM 2265 N N . GLU B 1 7 ? 11.776 -5.544 -28.021 1 86.41 7 GLU B N 1
ATOM 2266 C CA . GLU B 1 7 ? 12.68 -6.026 -26.981 1 86.41 7 GLU B CA 1
ATOM 2267 C C . GLU B 1 7 ? 13.892 -5.11 -26.834 1 86.41 7 GLU B C 1
ATOM 2269 O O . GLU B 1 7 ? 14.315 -4.806 -25.717 1 86.41 7 GLU B O 1
ATOM 2274 N N . VAL B 1 8 ? 14.485 -4.726 -27.944 1 88.88 8 VAL B N 1
ATOM 2275 C CA . VAL B 1 8 ? 15.65 -3.847 -27.945 1 88.88 8 VAL B CA 1
ATOM 2276 C C . VAL B 1 8 ? 15.278 -2.496 -27.337 1 88.88 8 VAL B C 1
ATOM 2278 O O . VAL B 1 8 ? 15.996 -1.976 -26.479 1 88.88 8 VAL B O 1
ATOM 2281 N N . PHE B 1 9 ? 14.121 -2.014 -27.708 1 90.78 9 PHE B N 1
ATOM 2282 C CA . PHE B 1 9 ? 13.621 -0.746 -27.19 1 90.78 9 PHE B CA 1
ATOM 2283 C C . PHE B 1 9 ? 13.42 -0.82 -25.681 1 90.78 9 PHE B C 1
ATOM 2285 O O . PHE B 1 9 ? 13.876 0.058 -24.945 1 90.78 9 PHE B O 1
ATOM 2292 N N . ARG B 1 10 ? 12.734 -1.803 -25.296 1 86.78 10 ARG B N 1
ATOM 2293 C CA . ARG B 1 10 ? 12.49 -1.99 -23.869 1 86.78 10 ARG B CA 1
ATOM 2294 C C . ARG B 1 10 ? 13.799 -2.021 -23.088 1 86.78 10 ARG B C 1
ATOM 2296 O O . ARG B 1 10 ? 13.903 -1.421 -22.016 1 86.78 10 ARG B O 1
ATOM 2303 N N . THR B 1 11 ? 14.797 -2.712 -23.581 1 87.03 11 THR B N 1
ATOM 2304 C CA . THR B 1 11 ? 16.078 -2.876 -22.903 1 87.03 11 THR B CA 1
ATOM 2305 C C . THR B 1 11 ? 16.812 -1.542 -22.805 1 87.03 11 THR B C 1
ATOM 2307 O O . THR B 1 11 ? 17.347 -1.197 -21.749 1 87.03 11 THR B O 1
ATOM 2310 N N . VAL B 1 12 ? 16.744 -0.851 -23.866 1 90.53 12 VAL B N 1
ATOM 2311 C CA . VAL B 1 12 ? 17.396 0.455 -23.873 1 90.53 12 VAL B CA 1
ATOM 2312 C C . VAL B 1 12 ? 16.69 1.391 -22.895 1 90.53 12 VAL B C 1
ATOM 2314 O O . VAL B 1 12 ? 17.341 2.136 -22.16 1 90.53 12 VAL B O 1
ATOM 2317 N N . ALA B 1 13 ? 15.42 1.34 -22.963 1 86.27 13 ALA B N 1
ATOM 2318 C CA . ALA B 1 13 ? 14.616 2.197 -22.096 1 86.27 13 ALA B CA 1
ATOM 2319 C C . ALA B 1 13 ? 14.911 1.921 -20.625 1 86.27 13 ALA B C 1
ATOM 2321 O O . ALA B 1 13 ? 15.045 2.852 -19.827 1 86.27 13 ALA B O 1
ATOM 2322 N N . HIS B 1 14 ? 15.027 0.72 -20.327 1 80.54 14 HIS B N 1
ATOM 2323 C CA . HIS B 1 14 ? 15.218 0.318 -18.938 1 80.54 14 HIS B CA 1
ATOM 2324 C C . HIS B 1 14 ? 16.644 0.595 -18.475 1 80.54 14 HIS B C 1
ATOM 2326 O O . HIS B 1 14 ? 16.861 1.005 -17.332 1 80.54 14 HIS B O 1
ATOM 2332 N N . LEU B 1 15 ? 17.559 0.41 -19.353 1 80.94 15 LEU B N 1
ATOM 2333 C CA . LEU B 1 15 ? 18.961 0.543 -18.973 1 80.94 15 LEU B CA 1
ATOM 2334 C C . LEU B 1 15 ? 19.441 1.979 -19.156 1 80.94 15 LEU B C 1
ATOM 2336 O O . LEU B 1 15 ? 20.476 2.366 -18.61 1 80.94 15 LEU B O 1
ATOM 2340 N N . GLY B 1 16 ? 18.644 2.714 -19.946 1 86.26 16 GLY B N 1
ATOM 2341 C CA . GLY B 1 16 ? 18.963 4.111 -20.193 1 86.26 16 GLY B CA 1
ATOM 2342 C C . GLY B 1 16 ? 20.228 4.299 -21.008 1 86.26 16 GLY B C 1
ATOM 2343 O O . GLY B 1 16 ? 20.871 5.349 -20.934 1 86.26 16 GLY B O 1
ATOM 2344 N N . SER B 1 17 ? 20.652 3.221 -21.628 1 89.63 17 SER B N 1
ATOM 2345 C CA . SER B 1 17 ? 21.921 3.251 -22.349 1 89.63 17 SER B CA 1
ATOM 2346 C C . SER B 1 17 ? 21.918 2.267 -23.514 1 89.63 17 SER B C 1
ATOM 2348 O O . SER B 1 17 ? 21.546 1.103 -23.35 1 89.63 17 SER B O 1
ATOM 2350 N N . ILE B 1 18 ? 22.34 2.747 -24.687 1 90.63 18 ILE B N 1
ATOM 2351 C CA . ILE B 1 18 ? 22.445 1.904 -25.874 1 90.63 18 ILE B CA 1
ATOM 2352 C C . ILE B 1 18 ? 23.603 0.923 -25.71 1 90.63 18 ILE B C 1
ATOM 2354 O O . ILE B 1 18 ? 23.482 -0.254 -26.058 1 90.63 18 ILE B O 1
ATOM 2358 N N . THR B 1 19 ? 24.633 1.449 -25.066 1 89.63 19 THR B N 1
ATOM 2359 C CA . THR B 1 19 ? 25.81 0.615 -24.852 1 89.63 19 THR B CA 1
ATOM 2360 C C . THR B 1 19 ? 25.505 -0.51 -23.867 1 89.63 19 THR B C 1
ATOM 2362 O O . THR B 1 19 ? 25.89 -1.66 -24.091 1 89.63 19 THR B O 1
ATOM 2365 N N . ALA B 1 20 ? 24.853 -0.166 -22.873 1 87.69 20 ALA B N 1
ATOM 2366 C CA . ALA B 1 20 ? 24.49 -1.166 -21.872 1 87.69 20 ALA B CA 1
ATOM 2367 C C . ALA B 1 20 ? 23.523 -2.195 -22.451 1 87.69 20 ALA B C 1
ATOM 2369 O O . ALA B 1 20 ? 23.635 -3.39 -22.168 1 87.69 20 ALA B O 1
ATOM 2370 N N . ALA B 1 21 ? 22.651 -1.715 -23.238 1 91.56 21 ALA B N 1
ATOM 2371 C CA . ALA B 1 21 ? 21.692 -2.607 -23.886 1 91.56 21 ALA B CA 1
ATOM 2372 C C . ALA B 1 21 ? 22.394 -3.561 -24.849 1 91.56 21 ALA B C 1
ATOM 2374 O O . ALA B 1 21 ? 22.049 -4.742 -24.924 1 91.56 21 ALA B O 1
ATOM 2375 N N . ALA B 1 22 ? 23.346 -3.072 -25.54 1 91.35 22 ALA B N 1
ATOM 2376 C CA . ALA B 1 22 ? 24.109 -3.891 -26.477 1 91.35 22 ALA B CA 1
ATOM 2377 C C . ALA B 1 22 ? 24.811 -5.039 -25.757 1 91.35 22 ALA B C 1
ATOM 2379 O O . ALA B 1 22 ? 24.74 -6.19 -26.194 1 91.35 22 ALA B O 1
ATOM 2380 N N . ARG B 1 23 ? 25.376 -4.694 -24.654 1 85.31 23 ARG B N 1
ATOM 2381 C CA . ARG B 1 23 ? 26.052 -5.703 -23.845 1 85.31 23 ARG B CA 1
ATOM 2382 C C . ARG B 1 23 ? 25.061 -6.731 -23.311 1 85.31 23 ARG B C 1
ATOM 2384 O O . ARG B 1 23 ? 25.316 -7.936 -23.37 1 85.31 23 ARG B O 1
ATOM 2391 N N . HIS B 1 24 ? 23.969 -6.207 -22.93 1 83.72 24 HIS B N 1
ATOM 2392 C CA . HIS B 1 24 ? 22.958 -7.061 -22.316 1 83.72 24 HIS B CA 1
ATOM 2393 C C . HIS B 1 24 ? 22.341 -8.008 -23.34 1 83.72 24 HIS B C 1
ATOM 2395 O O . HIS B 1 24 ? 22.103 -9.181 -23.042 1 83.72 24 HIS B O 1
ATOM 2401 N N . LEU B 1 25 ? 22.16 -7.572 -24.471 1 84.17 25 LEU B N 1
ATOM 2402 C CA . LEU B 1 25 ? 21.466 -8.327 -25.509 1 84.17 25 LEU B CA 1
ATOM 2403 C C . LEU B 1 25 ? 22.459 -9.077 -26.39 1 84.17 25 LEU B C 1
ATOM 2405 O O . LEU B 1 25 ? 22.059 -9.824 -27.287 1 84.17 25 LEU B O 1
ATOM 2409 N N . ARG B 1 26 ? 23.686 -8.798 -26.067 1 87.78 26 ARG B N 1
ATOM 2410 C CA . ARG B 1 26 ? 24.752 -9.397 -26.864 1 87.78 26 ARG B CA 1
ATOM 2411 C C . ARG B 1 26 ? 24.651 -8.968 -28.324 1 87.78 26 ARG B C 1
ATOM 2413 O O . ARG B 1 26 ? 24.7 -9.806 -29.227 1 87.78 26 ARG B O 1
ATOM 2420 N N . PHE B 1 27 ? 24.324 -7.734 -28.502 1 85.66 27 PHE B N 1
ATOM 2421 C CA . PHE B 1 27 ? 24.325 -7.054 -29.792 1 85.66 27 PHE B CA 1
ATOM 2422 C C . PHE B 1 27 ? 25.458 -6.038 -29.868 1 85.66 27 PHE B C 1
ATOM 2424 O O . PHE B 1 27 ? 26.053 -5.686 -28.847 1 85.66 27 PHE B O 1
ATOM 2431 N N . THR B 1 28 ? 25.897 -5.668 -31.025 1 87.4 28 THR B N 1
ATOM 2432 C CA . THR B 1 28 ? 26.745 -4.489 -31.163 1 87.4 28 THR B CA 1
ATOM 2433 C C . THR B 1 28 ? 25.947 -3.215 -30.898 1 87.4 28 THR B C 1
ATOM 2435 O O . THR B 1 28 ? 24.722 -3.204 -31.035 1 87.4 28 THR B O 1
ATOM 2438 N N . GLN B 1 29 ? 26.606 -2.269 -30.463 1 90 29 GLN B N 1
ATOM 2439 C CA . GLN B 1 29 ? 25.959 -0.981 -30.235 1 90 29 GLN B CA 1
ATOM 2440 C C . GLN B 1 29 ? 25.26 -0.486 -31.498 1 90 29 GLN B C 1
ATOM 2442 O O . GLN B 1 29 ? 24.172 0.09 -31.426 1 90 29 GLN B O 1
ATOM 2447 N N . SER B 1 30 ? 25.942 -0.684 -32.636 1 91.48 30 SER B N 1
ATOM 2448 C CA . SER B 1 30 ? 25.377 -0.268 -33.915 1 91.48 30 SER B CA 1
ATOM 2449 C C . SER B 1 30 ? 24.086 -1.021 -34.22 1 91.48 30 SER B C 1
ATOM 2451 O O . SER B 1 30 ? 23.133 -0.441 -34.744 1 91.48 30 SER B O 1
ATOM 2453 N N . ALA B 1 31 ? 24.06 -2.252 -33.869 1 89.06 31 ALA B N 1
ATOM 2454 C CA . ALA B 1 31 ? 22.872 -3.072 -34.094 1 89.06 31 ALA B CA 1
ATOM 2455 C C . ALA B 1 31 ? 21.701 -2.586 -33.244 1 89.06 31 ALA B C 1
ATOM 2457 O O . ALA B 1 31 ? 20.572 -2.487 -33.73 1 89.06 31 ALA B O 1
ATOM 2458 N N . VAL B 1 32 ? 21.987 -2.295 -31.995 1 92.86 32 VAL B N 1
ATOM 2459 C CA . VAL B 1 32 ? 20.947 -1.799 -31.099 1 92.86 32 VAL B CA 1
ATOM 2460 C C . VAL B 1 32 ? 20.416 -0.462 -31.613 1 92.86 32 VAL B C 1
ATOM 2462 O O . VAL B 1 32 ? 19.203 -0.252 -31.675 1 92.86 32 VAL B O 1
ATOM 2465 N N . SER B 1 33 ? 21.329 0.431 -32.021 1 91.81 33 SER B N 1
ATOM 2466 C CA . SER B 1 33 ? 20.942 1.74 -32.539 1 91.81 33 SER B CA 1
ATOM 2467 C C . SER B 1 33 ? 20.086 1.606 -33.794 1 91.81 33 SER B C 1
ATOM 2469 O O . SER B 1 33 ? 19.075 2.297 -33.939 1 91.81 33 SER B O 1
ATOM 2471 N N . ARG B 1 34 ? 20.439 0.7 -34.601 1 89.64 34 ARG B N 1
ATOM 2472 C CA . ARG B 1 34 ? 19.71 0.468 -35.844 1 89.64 34 ARG B CA 1
ATOM 2473 C C . ARG B 1 34 ? 18.314 -0.08 -35.566 1 89.64 34 ARG B C 1
ATOM 2475 O O . ARG B 1 34 ? 17.35 0.293 -36.237 1 89.64 34 ARG B O 1
ATOM 2482 N N . GLN B 1 35 ? 18.276 -0.973 -34.692 1 89.4 35 GLN B N 1
ATOM 2483 C CA . GLN B 1 35 ? 16.997 -1.591 -34.36 1 89.4 35 GLN B CA 1
ATOM 2484 C C . GLN B 1 35 ? 16.047 -0.58 -33.724 1 89.4 35 GLN B C 1
ATOM 2486 O O . GLN B 1 35 ? 14.85 -0.572 -34.021 1 89.4 35 GLN B O 1
ATOM 2491 N N . VAL B 1 36 ? 16.595 0.291 -32.911 1 91.57 36 VAL B N 1
ATOM 2492 C CA . VAL B 1 36 ? 15.782 1.353 -32.326 1 91.57 36 VAL B CA 1
ATOM 2493 C C . VAL B 1 36 ? 15.297 2.296 -33.425 1 91.57 36 VAL B C 1
ATOM 2495 O O . VAL B 1 36 ? 14.124 2.677 -33.45 1 91.57 36 VAL B O 1
ATOM 2498 N N . ALA B 1 37 ? 16.174 2.611 -34.3 1 90.72 37 ALA B N 1
ATOM 2499 C CA . ALA B 1 37 ? 15.827 3.475 -35.426 1 90.72 37 ALA B CA 1
ATOM 2500 C C . ALA B 1 37 ? 14.754 2.833 -36.3 1 90.72 37 ALA B C 1
ATOM 2502 O O . ALA B 1 37 ? 13.848 3.515 -36.784 1 90.72 37 ALA B O 1
ATOM 2503 N N . ALA B 1 38 ? 14.93 1.57 -36.485 1 84.59 38 ALA B N 1
ATOM 2504 C CA . ALA B 1 38 ? 13.945 0.835 -37.274 1 84.59 38 ALA B CA 1
ATOM 2505 C C . ALA B 1 38 ? 12.569 0.884 -36.617 1 84.59 38 ALA B C 1
ATOM 2507 O O . ALA B 1 38 ? 11.556 1.072 -37.296 1 84.59 38 ALA B O 1
ATOM 2508 N N . LEU B 1 39 ? 12.507 0.686 -35.357 1 87.08 39 LEU B N 1
ATOM 2509 C CA . LEU B 1 39 ? 11.25 0.763 -34.62 1 87.08 39 LEU B CA 1
ATOM 2510 C C . LEU B 1 39 ? 10.648 2.16 -34.718 1 87.08 39 LEU B C 1
ATOM 2512 O O . LEU B 1 39 ? 9.441 2.307 -34.925 1 87.08 39 LEU B O 1
ATOM 2516 N N . GLU B 1 40 ? 11.519 3.197 -34.591 1 89.47 40 GLU B N 1
ATOM 2517 C CA . GLU B 1 40 ? 11.076 4.583 -34.708 1 89.47 40 GLU B CA 1
ATOM 2518 C C . GLU B 1 40 ? 10.506 4.865 -36.095 1 89.47 40 GLU B C 1
ATOM 2520 O O . GLU B 1 40 ? 9.5 5.564 -36.228 1 89.47 40 GLU B O 1
ATOM 2525 N N . ALA B 1 41 ? 11.12 4.262 -37.039 1 84.86 41 ALA B N 1
ATOM 2526 C CA . ALA B 1 41 ? 10.653 4.416 -38.414 1 84.86 41 ALA B CA 1
ATOM 2527 C C . ALA B 1 41 ? 9.291 3.754 -38.608 1 84.86 41 ALA B C 1
ATOM 2529 O O . ALA B 1 41 ? 8.416 4.307 -39.278 1 84.86 41 ALA B O 1
ATOM 2530 N N . GLU B 1 42 ? 9.159 2.616 -38.036 1 79.6 42 GLU B N 1
ATOM 2531 C CA . GLU B 1 42 ? 7.9 1.886 -38.146 1 79.6 42 GLU B CA 1
ATOM 2532 C C . GLU B 1 42 ? 6.761 2.644 -37.469 1 79.6 42 GLU B C 1
ATOM 2534 O O . GLU B 1 42 ? 5.644 2.69 -37.989 1 79.6 42 GLU B O 1
ATOM 2539 N N . ILE B 1 43 ? 7.125 3.233 -36.345 1 78.33 43 ILE B N 1
ATOM 2540 C CA . ILE B 1 43 ? 6.128 3.916 -35.529 1 78.33 43 ILE B CA 1
ATOM 2541 C C . ILE B 1 43 ? 5.932 5.342 -36.04 1 78.33 43 ILE B C 1
ATOM 2543 O O . ILE B 1 43 ? 4.873 5.941 -35.838 1 78.33 43 ILE B O 1
ATOM 2547 N N . GLY B 1 44 ? 6.918 5.855 -36.736 1 81.93 44 GLY B N 1
ATOM 2548 C CA . GLY B 1 44 ? 6.857 7.205 -37.274 1 81.93 44 GLY B CA 1
ATOM 2549 C C . GLY B 1 44 ? 7.13 8.275 -36.234 1 81.93 44 GLY B C 1
ATOM 2550 O O . GLY B 1 44 ? 6.615 9.39 -36.333 1 81.93 44 GLY B O 1
ATOM 2551 N N . ALA B 1 45 ? 7.777 7.896 -35.177 1 84.24 45 ALA B N 1
ATOM 2552 C CA . ALA B 1 45 ? 8.106 8.823 -34.097 1 84.24 45 ALA B CA 1
ATOM 2553 C C . ALA B 1 45 ? 9.438 8.459 -33.448 1 84.24 45 ALA B C 1
ATOM 2555 O O . ALA B 1 45 ? 9.832 7.29 -33.438 1 84.24 45 ALA B O 1
ATOM 2556 N N . ARG B 1 46 ? 10.072 9.478 -32.866 1 87.5 46 ARG B N 1
ATOM 2557 C CA . ARG B 1 46 ? 11.261 9.235 -32.056 1 87.5 46 ARG B CA 1
ATOM 2558 C C . ARG B 1 46 ? 10.885 8.736 -30.665 1 87.5 46 ARG B C 1
ATOM 2560 O O . ARG B 1 46 ? 9.933 9.231 -30.059 1 87.5 46 ARG B O 1
ATOM 2567 N N . LEU B 1 47 ? 11.603 7.702 -30.251 1 89.56 47 LEU B N 1
ATOM 2568 C CA . LEU B 1 47 ? 11.263 7.082 -28.975 1 89.56 47 LEU B CA 1
ATOM 2569 C C . LEU B 1 47 ? 12.306 7.415 -27.914 1 89.56 47 LEU B C 1
ATOM 2571 O O . LEU B 1 47 ? 12.022 7.347 -26.716 1 89.56 47 LEU B O 1
ATOM 2575 N N . LEU B 1 48 ? 13.573 7.797 -28.389 1 91.05 48 LEU B N 1
ATOM 2576 C CA . LEU B 1 48 ? 14.683 8.055 -27.478 1 91.05 48 LEU B CA 1
ATOM 2577 C C . LEU B 1 48 ? 15.325 9.406 -27.773 1 91.05 48 LEU B C 1
ATOM 2579 O O . LEU B 1 48 ? 15.463 9.792 -28.936 1 91.05 48 LEU B O 1
ATOM 2583 N N . ASP B 1 49 ? 15.576 10.135 -26.666 1 87.11 49 ASP B N 1
ATOM 2584 C CA . ASP B 1 49 ? 16.457 11.295 -26.753 1 87.11 49 ASP B CA 1
ATOM 2585 C C . ASP B 1 49 ? 17.893 10.922 -26.393 1 87.11 49 ASP B C 1
ATOM 2587 O O . ASP B 1 49 ? 18.139 10.318 -25.347 1 87.11 49 ASP B O 1
ATOM 2591 N N . ARG B 1 50 ? 18.768 11.243 -27.331 1 81.9 50 ARG B N 1
ATOM 2592 C CA . ARG B 1 50 ? 20.179 10.988 -27.063 1 81.9 50 ARG B CA 1
ATOM 2593 C C . ARG B 1 50 ? 20.785 12.1 -26.214 1 81.9 50 ARG B C 1
ATOM 2595 O O . ARG B 1 50 ? 20.61 13.283 -26.513 1 81.9 50 ARG B O 1
ATOM 2602 N N . LEU B 1 51 ? 21.218 11.688 -25.132 1 77.58 51 LEU B N 1
ATOM 2603 C CA . LEU B 1 51 ? 21.853 12.608 -24.195 1 77.58 51 LEU B CA 1
ATOM 2604 C C . LEU B 1 51 ? 23.356 12.361 -24.124 1 77.58 51 LEU B C 1
ATOM 2606 O O . LEU B 1 51 ? 23.839 11.317 -24.569 1 77.58 51 LEU B O 1
ATOM 2610 N N . PRO B 1 52 ? 24.155 13.355 -23.603 1 72.68 52 PRO B N 1
ATOM 2611 C CA . PRO B 1 52 ? 25.6 13.15 -23.47 1 72.68 52 PRO B CA 1
ATOM 2612 C C . PRO B 1 52 ? 25.947 11.898 -22.667 1 72.68 52 PRO B C 1
ATOM 2614 O O . PRO B 1 52 ? 26.924 11.212 -22.979 1 72.68 52 PRO B O 1
ATOM 2617 N N . ARG B 1 53 ? 25.059 11.78 -21.691 1 76.68 53 ARG B N 1
ATOM 2618 C CA . ARG B 1 53 ? 25.239 10.556 -20.917 1 76.68 53 ARG B CA 1
ATOM 2619 C C . ARG B 1 53 ? 23.995 9.677 -20.984 1 76.68 53 ARG B C 1
ATOM 2621 O O . ARG B 1 53 ? 23.043 9.88 -20.227 1 76.68 53 ARG B O 1
ATOM 2628 N N . GLY B 1 54 ? 23.969 8.822 -22.004 1 82.93 54 GLY B N 1
ATOM 2629 C CA . GLY B 1 54 ? 22.93 7.81 -22.111 1 82.93 54 GLY B CA 1
ATOM 2630 C C . GLY B 1 54 ? 21.749 8.255 -22.953 1 82.93 54 GLY B C 1
ATOM 2631 O O . GLY B 1 54 ? 21.914 9.005 -23.917 1 82.93 54 GLY B O 1
ATOM 2632 N N . VAL B 1 55 ? 20.583 7.555 -22.728 1 87.67 55 VAL B N 1
ATOM 2633 C CA . VAL B 1 55 ? 19.373 7.879 -23.477 1 87.67 55 VAL B CA 1
ATOM 2634 C C . VAL B 1 55 ? 18.209 8.093 -22.512 1 87.67 55 VAL B C 1
ATOM 2636 O O . VAL B 1 55 ? 18.241 7.614 -21.375 1 87.67 55 VAL B O 1
ATOM 2639 N N . ALA B 1 56 ? 17.313 9.051 -22.936 1 86.75 56 ALA B N 1
ATOM 2640 C CA . ALA B 1 56 ? 16.047 9.229 -22.229 1 86.75 56 ALA B CA 1
ATOM 2641 C C . ALA B 1 56 ? 14.861 8.98 -23.156 1 86.75 56 ALA B C 1
ATOM 2643 O O . ALA B 1 56 ? 14.956 9.193 -24.367 1 86.75 56 ALA B O 1
ATOM 2644 N N . LEU B 1 57 ? 13.788 8.482 -22.518 1 84.11 57 LEU B N 1
ATOM 2645 C CA . LEU B 1 57 ? 12.577 8.262 -23.301 1 84.11 57 LEU B CA 1
ATOM 2646 C C . LEU B 1 57 ? 11.948 9.588 -23.714 1 84.11 57 LEU B C 1
ATOM 2648 O O . LEU B 1 57 ? 11.915 10.536 -22.926 1 84.11 57 LEU B O 1
ATOM 2652 N N . THR B 1 58 ? 11.53 9.688 -25.05 1 83.1 58 THR B N 1
ATOM 2653 C CA . THR B 1 58 ? 10.642 10.767 -25.468 1 83.1 58 THR B CA 1
ATOM 2654 C C . THR B 1 58 ? 9.24 10.563 -24.903 1 83.1 58 THR B C 1
ATOM 2656 O O . THR B 1 58 ? 8.978 9.57 -24.221 1 83.1 58 THR B O 1
ATOM 2659 N N . GLU B 1 59 ? 8.333 11.489 -25.158 1 73.67 59 GLU B N 1
ATOM 2660 C CA . GLU B 1 59 ? 6.933 11.319 -24.783 1 73.67 59 GLU B CA 1
ATOM 2661 C C . GLU B 1 59 ? 6.322 10.1 -25.469 1 73.67 59 GLU B C 1
ATOM 2663 O O . GLU B 1 59 ? 5.56 9.352 -24.853 1 73.67 59 GLU B O 1
ATOM 2668 N N . GLN B 1 60 ? 6.687 9.956 -26.673 1 78.88 60 GLN B N 1
ATOM 2669 C CA . GLN B 1 60 ? 6.214 8.808 -27.439 1 78.88 60 GLN B CA 1
ATOM 2670 C C . GLN B 1 60 ? 6.795 7.506 -26.893 1 78.88 60 GLN B C 1
ATOM 2672 O O . GLN B 1 60 ? 6.104 6.486 -26.839 1 78.88 60 GLN B O 1
ATOM 2677 N N . GLY B 1 61 ? 8.078 7.618 -26.507 1 82.41 61 GLY B N 1
ATOM 2678 C CA . GLY B 1 61 ? 8.697 6.449 -25.902 1 82.41 61 GLY B CA 1
ATOM 2679 C C . GLY B 1 61 ? 8.05 6.043 -24.591 1 82.41 61 GLY B C 1
ATOM 2680 O O . GLY B 1 61 ? 7.803 4.858 -24.357 1 82.41 61 GLY B O 1
ATOM 2681 N N . ARG B 1 62 ? 7.741 7.008 -23.829 1 76.4 62 ARG B N 1
ATOM 2682 C CA . ARG B 1 62 ? 7.081 6.765 -22.551 1 76.4 62 ARG B CA 1
ATOM 2683 C C . ARG B 1 62 ? 5.69 6.175 -22.756 1 76.4 62 ARG B C 1
ATOM 2685 O O . ARG B 1 62 ? 5.256 5.311 -21.991 1 76.4 62 ARG B O 1
ATOM 2692 N N . ALA B 1 63 ? 5.063 6.594 -23.813 1 72.04 63 ALA B N 1
ATOM 2693 C CA . ALA B 1 63 ? 3.725 6.102 -24.13 1 72.04 63 ALA B CA 1
ATOM 2694 C C . ALA B 1 63 ? 3.777 4.673 -24.663 1 72.04 63 ALA B C 1
ATOM 2696 O O . ALA B 1 63 ? 2.879 3.871 -24.395 1 72.04 63 ALA B O 1
ATOM 2697 N N . LEU B 1 64 ? 4.804 4.366 -25.368 1 77.01 64 LEU B N 1
ATOM 2698 C CA . LEU B 1 64 ? 4.894 3.073 -26.037 1 77.01 64 LEU B CA 1
ATOM 2699 C C . LEU B 1 64 ? 5.371 1.993 -25.072 1 77.01 64 LEU B C 1
ATOM 2701 O O . LEU B 1 64 ? 5.016 0.821 -25.219 1 77.01 64 LEU B O 1
ATOM 2705 N N . LEU B 1 65 ? 6.115 2.461 -24.089 1 80.6 65 LEU B N 1
ATOM 2706 C CA . LEU B 1 65 ? 6.832 1.502 -23.256 1 80.6 65 LEU B CA 1
ATOM 2707 C C . LEU B 1 65 ? 5.861 0.569 -22.541 1 80.6 65 LEU B C 1
ATOM 2709 O O . LEU B 1 65 ? 6.037 -0.651 -22.56 1 80.6 65 LEU B O 1
ATOM 2713 N N . PRO B 1 66 ? 4.753 1.076 -22.067 1 70.34 66 PRO B N 1
ATOM 2714 C CA . PRO B 1 66 ? 3.822 0.15 -21.417 1 70.34 66 PRO B CA 1
ATOM 2715 C C . PRO B 1 66 ? 3.219 -0.861 -22.39 1 70.34 66 PRO B C 1
ATOM 2717 O O . PRO B 1 66 ? 3.002 -2.02 -22.027 1 70.34 66 PRO B O 1
ATOM 2720 N N . TYR B 1 67 ? 3.032 -0.458 -23.532 1 68.42 67 TYR B N 1
ATOM 2721 C CA . TYR B 1 67 ? 2.506 -1.36 -24.55 1 68.42 67 TYR B CA 1
ATOM 2722 C C . TYR B 1 67 ? 3.552 -2.39 -24.959 1 68.42 67 TYR B C 1
ATOM 2724 O O . TYR B 1 67 ? 3.228 -3.56 -25.176 1 68.42 67 TYR B O 1
ATOM 2732 N N . THR B 1 68 ? 4.764 -1.905 -25.094 1 78.16 68 THR B N 1
ATOM 2733 C CA . THR B 1 68 ? 5.871 -2.808 -25.386 1 78.16 68 THR B CA 1
ATOM 2734 C C . THR B 1 68 ? 5.987 -3.886 -24.312 1 78.16 68 THR B C 1
ATOM 2736 O O . THR B 1 68 ? 6.075 -5.075 -24.625 1 78.16 68 THR B O 1
ATOM 2739 N N . ASP B 1 69 ? 5.911 -3.428 -23.109 1 74.14 69 ASP B N 1
ATOM 2740 C CA . ASP B 1 69 ? 5.976 -4.371 -21.997 1 74.14 69 ASP B CA 1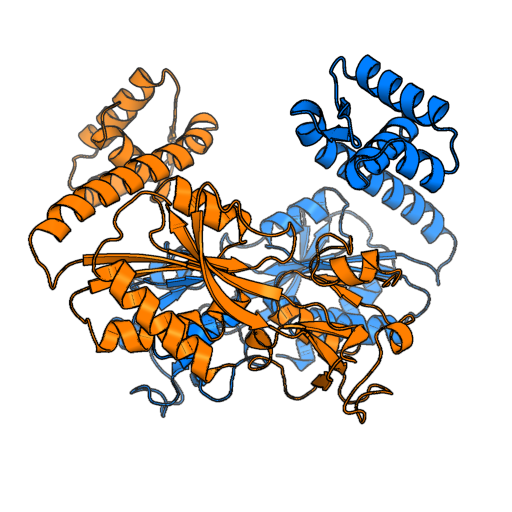
ATOM 2741 C C . ASP B 1 69 ? 4.84 -5.387 -22.07 1 74.14 69 ASP B C 1
ATOM 2743 O O . ASP B 1 69 ? 5.069 -6.593 -21.954 1 74.14 69 ASP B O 1
ATOM 2747 N N . ALA B 1 70 ? 3.717 -4.935 -22.354 1 65.26 70 ALA B N 1
ATOM 2748 C CA . ALA B 1 70 ? 2.533 -5.789 -22.4 1 65.26 70 ALA B CA 1
ATOM 2749 C C . ALA B 1 70 ? 2.647 -6.824 -23.516 1 65.26 70 ALA B C 1
ATOM 2751 O O . ALA B 1 70 ? 2.33 -7.999 -23.316 1 65.26 70 ALA B O 1
ATOM 2752 N N . VAL B 1 71 ? 3.106 -6.386 -24.63 1 65.01 71 VAL B N 1
ATOM 2753 C CA . VAL B 1 71 ? 3.214 -7.267 -25.788 1 65.01 71 VAL B CA 1
ATOM 2754 C C . VAL B 1 71 ? 4.273 -8.336 -25.528 1 65.01 71 VAL B C 1
ATOM 2756 O O . VAL B 1 71 ? 4.034 -9.524 -25.753 1 65.01 71 VAL B O 1
ATOM 2759 N N . LEU B 1 72 ? 5.381 -7.89 -25.093 1 73.14 72 LEU B N 1
ATOM 2760 C CA . LEU B 1 72 ? 6.468 -8.839 -24.875 1 73.14 72 LEU B CA 1
ATOM 2761 C C . LEU B 1 72 ? 6.127 -9.805 -23.746 1 73.14 72 LEU B C 1
ATOM 2763 O O . LEU B 1 72 ? 6.446 -10.994 -23.824 1 73.14 72 LEU B O 1
ATOM 2767 N N . ASP B 1 73 ? 5.484 -9.267 -22.827 1 64.33 73 ASP B N 1
ATOM 2768 C CA . ASP B 1 73 ? 5.042 -10.129 -21.735 1 64.33 73 ASP B CA 1
ATOM 2769 C C . ASP B 1 73 ? 4.021 -11.154 -22.223 1 64.33 73 ASP B C 1
ATOM 2771 O O . ASP B 1 73 ? 4.068 -12.321 -21.828 1 64.33 73 ASP B O 1
ATOM 2775 N N . ARG B 1 74 ? 3.198 -10.741 -23.107 1 59.21 74 ARG B N 1
ATOM 2776 C CA . ARG B 1 74 ? 2.195 -11.638 -23.672 1 59.21 74 ARG B CA 1
ATOM 2777 C C . ARG B 1 74 ? 2.845 -12.703 -24.549 1 59.21 74 ARG B C 1
ATOM 2779 O O . ARG B 1 74 ? 2.442 -13.868 -24.522 1 59.21 74 ARG B O 1
ATOM 2786 N N . LEU B 1 75 ? 3.785 -12.325 -25.308 1 61.37 75 LEU B N 1
ATOM 2787 C CA . LEU B 1 75 ? 4.492 -13.276 -26.158 1 61.37 75 LEU B CA 1
ATOM 2788 C C . LEU B 1 75 ? 5.261 -14.29 -25.317 1 61.37 75 LEU B C 1
ATOM 2790 O O . LEU B 1 75 ? 5.273 -15.482 -25.632 1 61.37 75 LEU B O 1
ATOM 2794 N N . ALA B 1 76 ? 5.816 -13.768 -24.318 1 61.36 76 ALA B N 1
ATOM 2795 C CA . ALA B 1 76 ? 6.518 -14.671 -23.41 1 61.36 76 ALA B CA 1
ATOM 2796 C C . ALA B 1 76 ? 5.55 -15.658 -22.762 1 61.36 76 ALA B C 1
ATOM 2798 O O . ALA B 1 76 ? 5.85 -16.85 -22.653 1 61.36 76 ALA B O 1
ATOM 2799 N N . ALA B 1 77 ? 4.485 -15.097 -22.479 1 57.6 77 ALA B N 1
ATOM 2800 C CA . ALA B 1 77 ? 3.457 -15.943 -21.88 1 57.6 77 ALA B CA 1
ATOM 2801 C C . ALA B 1 77 ? 2.966 -16.996 -22.869 1 57.6 77 ALA B C 1
ATOM 2803 O O . ALA B 1 77 ? 2.731 -18.147 -22.495 1 57.6 77 ALA B O 1
ATOM 2804 N N . ALA B 1 78 ? 2.839 -16.632 -24.069 1 55.89 78 ALA B N 1
ATOM 2805 C CA . ALA B 1 78 ? 2.409 -17.554 -25.118 1 55.89 78 ALA B CA 1
ATOM 2806 C C . ALA B 1 78 ? 3.428 -18.671 -25.317 1 55.89 78 ALA B C 1
ATOM 2808 O O . ALA B 1 78 ? 3.059 -19.841 -25.445 1 55.89 78 ALA B O 1
ATOM 2809 N N . ARG B 1 79 ? 4.625 -18.269 -25.385 1 55.22 79 ARG B N 1
ATOM 2810 C CA . ARG B 1 79 ? 5.681 -19.262 -25.555 1 55.22 79 ARG B CA 1
ATOM 2811 C C . ARG B 1 79 ? 5.713 -20.234 -24.381 1 55.22 79 ARG B C 1
ATOM 2813 O O . ARG B 1 79 ? 5.845 -21.445 -24.573 1 55.22 79 ARG B O 1
ATOM 2820 N N . GLN B 1 80 ? 5.622 -19.56 -23.264 1 54.04 80 GLN B N 1
ATOM 2821 C CA . GLN B 1 80 ? 5.624 -20.385 -22.061 1 54.04 80 GLN B CA 1
ATOM 2822 C C . GLN B 1 80 ? 4.447 -21.355 -22.056 1 54.04 80 GLN B C 1
ATOM 2824 O O . GLN B 1 80 ? 4.593 -22.515 -21.665 1 54.04 80 GLN B O 1
ATOM 2829 N N . ALA B 1 81 ? 3.404 -20.895 -22.482 1 52.31 81 ALA B N 1
ATOM 2830 C CA . ALA B 1 81 ? 2.212 -21.736 -22.553 1 52.31 81 ALA B CA 1
ATOM 2831 C C . ALA B 1 81 ? 2.435 -22.927 -23.481 1 52.31 81 ALA B C 1
ATOM 2833 O O . ALA B 1 81 ? 2 -24.042 -23.185 1 52.31 81 ALA B O 1
ATOM 2834 N N . VAL B 1 82 ? 3.085 -22.713 -24.53 1 52.81 82 VAL B N 1
ATOM 2835 C CA . VAL B 1 82 ? 3.367 -23.775 -25.49 1 52.81 82 VAL B CA 1
ATOM 2836 C C . VAL B 1 82 ? 4.387 -24.748 -24.902 1 52.81 82 VAL B C 1
ATOM 2838 O O . VAL B 1 82 ? 4.236 -25.965 -25.026 1 52.81 82 VAL B O 1
ATOM 2841 N N . ASP B 1 83 ? 5.379 -24.201 -24.305 1 51.59 83 ASP B N 1
ATOM 2842 C CA . ASP B 1 83 ? 6.422 -25.032 -23.712 1 51.59 83 ASP B CA 1
ATOM 2843 C C . ASP B 1 83 ? 5.867 -25.878 -22.568 1 51.59 83 ASP B C 1
ATOM 2845 O O . ASP B 1 83 ? 6.301 -27.013 -22.361 1 51.59 83 ASP B O 1
ATOM 2849 N N . GLU B 1 84 ? 5.084 -25.231 -21.77 1 48.81 84 GLU B N 1
ATOM 2850 C CA . GLU B 1 84 ? 4.477 -25.894 -20.62 1 48.81 84 GLU B CA 1
ATOM 2851 C C . GLU B 1 84 ? 3.577 -27.046 -21.059 1 48.81 84 GLU B C 1
ATOM 2853 O O . GLU B 1 84 ? 3.366 -27.998 -20.304 1 48.81 84 GLU B O 1
ATOM 2858 N N . LEU B 1 85 ? 2.971 -26.977 -22.148 1 47.25 85 LEU B N 1
ATOM 2859 C CA . LEU B 1 85 ? 2.167 -28.086 -22.65 1 47.25 85 LEU B CA 1
ATOM 2860 C C . LEU B 1 85 ? 3.003 -29.357 -22.761 1 47.25 85 LEU B C 1
ATOM 2862 O O . LEU B 1 85 ? 2.484 -30.463 -22.596 1 47.25 85 LEU B O 1
ATOM 2866 N N . ASP B 1 86 ? 4.169 -29.249 -23.058 1 45.25 86 ASP B N 1
ATOM 2867 C CA . ASP B 1 86 ? 4.89 -30.502 -23.261 1 45.25 86 ASP B CA 1
ATOM 2868 C C . ASP B 1 86 ? 5.35 -31.093 -21.93 1 45.25 86 ASP B C 1
ATOM 2870 O O . ASP B 1 86 ? 5.686 -32.277 -21.853 1 45.25 86 ASP B O 1
ATOM 2874 N N . SER B 1 87 ? 5.75 -30.435 -20.8 1 47.68 87 SER B N 1
ATOM 2875 C CA . SER B 1 87 ? 6.282 -31.081 -19.605 1 47.68 87 SER B CA 1
ATOM 2876 C C . SER B 1 87 ? 5.325 -30.938 -18.426 1 47.68 87 SER B C 1
ATOM 2878 O O . SER B 1 87 ? 4.971 -29.822 -18.04 1 47.68 87 SER B O 1
ATOM 2880 N N . VAL B 1 88 ? 4.447 -31.934 -18.134 1 49.16 88 VAL B N 1
ATOM 2881 C CA . VAL B 1 88 ? 3.471 -32.037 -17.054 1 49.16 88 VAL B CA 1
ATOM 2882 C C . VAL B 1 88 ? 4.03 -31.392 -15.788 1 49.16 88 VAL B C 1
ATOM 2884 O O . VAL B 1 88 ? 3.288 -30.775 -15.019 1 49.16 88 VAL B O 1
ATOM 2887 N N . ASP B 1 89 ? 5.326 -31.554 -15.457 1 53.43 89 ASP B N 1
ATOM 2888 C CA . ASP B 1 89 ? 6.006 -31.194 -14.217 1 53.43 89 ASP B CA 1
ATOM 2889 C C . ASP B 1 89 ? 6.702 -29.841 -14.345 1 53.43 89 ASP B C 1
ATOM 2891 O O . ASP B 1 89 ? 7.477 -29.45 -13.469 1 53.43 89 ASP B O 1
ATOM 2895 N N . ALA B 1 90 ? 6.516 -29.209 -15.492 1 62.64 90 ALA B N 1
ATOM 2896 C CA . ALA B 1 90 ? 7.13 -27.912 -15.764 1 62.64 90 ALA B CA 1
ATOM 2897 C C . ALA B 1 90 ? 6.088 -26.897 -16.224 1 62.64 90 ALA B C 1
ATOM 2899 O O . ALA B 1 90 ? 5.065 -27.268 -16.806 1 62.64 90 ALA B O 1
ATOM 2900 N N . GLY B 1 91 ? 5.771 -25.827 -15.43 1 77.81 91 GLY B N 1
ATOM 2901 C CA . GLY B 1 91 ? 4.827 -24.79 -15.812 1 77.81 91 GLY B CA 1
ATOM 2902 C C . GLY B 1 91 ? 5.043 -23.483 -15.072 1 77.81 91 GLY B C 1
ATOM 2903 O O . GLY B 1 91 ? 6.031 -23.329 -14.35 1 77.81 91 GLY B O 1
ATOM 2904 N N . ARG B 1 92 ? 4.236 -22.58 -15.604 1 83.27 92 ARG B N 1
ATOM 2905 C CA . ARG B 1 92 ? 4.277 -21.244 -15.019 1 83.27 92 ARG B CA 1
ATOM 2906 C C . ARG B 1 92 ? 2.912 -20.845 -14.469 1 83.27 92 ARG B C 1
ATOM 2908 O O . ARG B 1 92 ? 1.88 -21.164 -15.063 1 83.27 92 ARG B O 1
ATOM 2915 N N . LEU B 1 93 ? 2.892 -20.304 -13.293 1 90.75 93 LEU B N 1
ATOM 2916 C CA . LEU B 1 93 ? 1.679 -19.816 -12.647 1 90.75 93 LEU B CA 1
ATOM 2917 C C . LEU B 1 93 ? 1.817 -18.345 -12.271 1 90.75 93 LEU B C 1
ATOM 2919 O O . LEU B 1 93 ? 2.736 -17.971 -11.538 1 90.75 93 LEU B O 1
ATOM 2923 N N . ARG B 1 94 ? 1.079 -17.543 -12.866 1 92.51 94 ARG B N 1
ATOM 2924 C CA . ARG B 1 94 ? 1.044 -16.124 -12.528 1 92.51 94 ARG B CA 1
ATOM 2925 C C . ARG B 1 94 ? -0.174 -15.795 -11.672 1 92.51 94 ARG B C 1
ATOM 2927 O O . ARG B 1 94 ? -1.313 -15.922 -12.128 1 92.51 94 ARG B O 1
ATOM 2934 N N . VAL B 1 95 ? 0.041 -15.237 -10.437 1 96.61 95 VAL B N 1
ATOM 2935 C CA . VAL B 1 95 ? -1.024 -14.984 -9.472 1 96.61 95 VAL B CA 1
ATOM 2936 C C . VAL B 1 95 ? -1.122 -13.486 -9.192 1 96.61 95 VAL B C 1
ATOM 2938 O O . VAL B 1 95 ? -0.11 -12.826 -8.946 1 96.61 95 VAL B O 1
ATOM 2941 N N . GLY B 1 96 ? -2.289 -12.933 -9.308 1 96.56 96 GLY B N 1
ATOM 2942 C CA . GLY B 1 96 ? -2.597 -11.607 -8.797 1 96.56 96 GLY B CA 1
ATOM 2943 C C . GLY B 1 96 ? -3.453 -11.633 -7.545 1 96.56 96 GLY B C 1
ATOM 2944 O O . GLY B 1 96 ? -4.349 -12.47 -7.417 1 96.56 96 GLY B O 1
ATOM 2945 N N . ALA B 1 97 ? -3.147 -10.72 -6.663 1 97.06 97 ALA B N 1
ATOM 2946 C CA . ALA B 1 97 ? -3.938 -10.703 -5.435 1 97.06 97 ALA B CA 1
ATOM 2947 C C . ALA B 1 97 ? -3.999 -9.299 -4.842 1 97.06 97 ALA B C 1
ATOM 2949 O O . ALA B 1 97 ? -3.081 -8.497 -5.033 1 97.06 97 ALA B O 1
ATOM 2950 N N . PHE B 1 98 ? -5.075 -9.029 -4.153 1 93.76 98 PHE B N 1
ATOM 2951 C CA . PHE B 1 98 ? -5.181 -7.745 -3.472 1 93.76 98 PHE B CA 1
ATOM 2952 C C . PHE B 1 98 ? -4.415 -7.766 -2.155 1 93.76 98 PHE B C 1
ATOM 2954 O O . PHE B 1 98 ? -4.043 -8.834 -1.664 1 93.76 98 PHE B O 1
ATOM 2961 N N . ALA B 1 99 ? -4.242 -6.698 -1.541 1 91.77 99 ALA B N 1
ATOM 2962 C CA . ALA B 1 99 ? -3.231 -6.469 -0.512 1 91.77 99 ALA B CA 1
ATOM 2963 C C . ALA B 1 99 ? -3.449 -7.388 0.686 1 91.77 99 ALA B C 1
ATOM 2965 O O . ALA B 1 99 ? -2.528 -8.086 1.116 1 91.77 99 ALA B O 1
ATOM 2966 N N . THR B 1 100 ? -4.645 -7.437 1.253 1 93.47 100 THR B N 1
ATOM 2967 C CA . THR B 1 100 ? -4.828 -8.209 2.478 1 93.47 100 THR B CA 1
ATOM 2968 C C . THR B 1 100 ? -4.807 -9.706 2.182 1 93.47 100 THR B C 1
ATOM 2970 O O . THR B 1 100 ? -4.449 -10.509 3.046 1 93.47 100 THR B O 1
ATOM 2973 N N . ALA B 1 101 ? -5.126 -10.095 0.976 1 95.77 101 ALA B N 1
ATOM 2974 C CA . ALA B 1 101 ? -4.967 -11.498 0.602 1 95.77 101 ALA B CA 1
ATOM 2975 C C . ALA B 1 101 ? -3.495 -11.901 0.598 1 95.77 101 ALA B C 1
ATOM 2977 O O . ALA B 1 101 ? -3.159 -13.053 0.884 1 95.77 101 ALA B O 1
ATOM 2978 N N . VAL B 1 102 ? -2.656 -10.978 0.263 1 95.93 102 VAL B N 1
ATOM 2979 C CA . VAL B 1 102 ? -1.222 -11.243 0.208 1 95.93 102 VAL B CA 1
ATOM 2980 C C . VAL B 1 102 ? -0.643 -11.244 1.62 1 95.93 102 VAL B C 1
ATOM 2982 O O . VAL B 1 102 ? 0.479 -11.708 1.837 1 95.93 102 VAL B O 1
ATOM 2985 N N . ALA B 1 103 ? -1.376 -10.782 2.539 1 92.45 103 ALA B N 1
ATOM 2986 C CA . ALA B 1 103 ? -0.897 -10.741 3.918 1 92.45 103 ALA B CA 1
ATOM 2987 C C . ALA B 1 103 ? -0.848 -12.141 4.524 1 92.45 103 ALA B C 1
ATOM 2989 O O . ALA B 1 103 ? -0.018 -12.42 5.393 1 92.45 103 ALA B O 1
ATOM 2990 N N . ALA B 1 104 ? -1.728 -13.012 4.038 1 92.03 104 ALA B N 1
ATOM 2991 C CA . ALA B 1 104 ? -1.768 -14.31 4.707 1 92.03 104 ALA B CA 1
ATOM 2992 C C . ALA B 1 104 ? -2.256 -15.401 3.759 1 92.03 104 ALA B C 1
ATOM 2994 O O . ALA B 1 104 ? -1.545 -16.377 3.507 1 92.03 104 ALA B O 1
ATOM 2995 N N . LEU B 1 105 ? -3.35 -15.223 3.087 1 96.51 105 LEU B N 1
ATOM 2996 C CA . LEU B 1 105 ? -4.038 -16.256 2.321 1 96.51 105 LEU B CA 1
ATOM 2997 C C . LEU B 1 105 ? -3.174 -16.74 1.162 1 96.51 105 LEU B C 1
ATOM 2999 O O . LEU B 1 105 ? -2.845 -17.926 1.08 1 96.51 105 LEU B O 1
ATOM 3003 N N . VAL B 1 106 ? -2.734 -15.871 0.343 1 97.92 106 VAL B N 1
ATOM 3004 C CA . VAL B 1 106 ? -2.055 -16.223 -0.9 1 97.92 106 VAL B CA 1
ATOM 3005 C C . VAL B 1 106 ? -0.65 -16.736 -0.594 1 97.92 106 VAL B C 1
ATOM 3007 O O . VAL B 1 106 ? -0.222 -17.755 -1.142 1 97.92 106 VAL B O 1
ATOM 3010 N N . PRO B 1 107 ? 0.064 -16.1 0.337 1 96.34 107 PRO B N 1
ATOM 3011 C CA . PRO B 1 107 ? 1.397 -16.624 0.643 1 96.34 107 PRO B CA 1
ATOM 3012 C C . PRO B 1 107 ? 1.358 -18.045 1.202 1 96.34 107 PRO B C 1
ATOM 3014 O O . PRO B 1 107 ? 2.208 -18.871 0.858 1 96.34 107 PRO B O 1
ATOM 3017 N N . ARG B 1 108 ? 0.446 -18.303 2.005 1 95.93 108 ARG B N 1
ATOM 3018 C CA . ARG B 1 108 ? 0.318 -19.653 2.544 1 95.93 108 ARG B CA 1
ATOM 3019 C C . ARG B 1 108 ? 0.038 -20.661 1.435 1 95.93 108 ARG B C 1
ATOM 3021 O O . ARG B 1 108 ? 0.625 -21.745 1.411 1 95.93 108 ARG B O 1
ATOM 3028 N N . ALA B 1 109 ? -0.853 -20.316 0.574 1 98.13 109 ALA B N 1
ATOM 3029 C CA . ALA B 1 109 ? -1.173 -21.179 -0.56 1 98.13 109 ALA B CA 1
ATOM 3030 C C . ALA B 1 109 ? 0.044 -21.375 -1.46 1 98.13 109 ALA B C 1
ATOM 3032 O O . ALA B 1 109 ? 0.325 -22.492 -1.9 1 98.13 109 ALA B O 1
ATOM 3033 N N . LEU B 1 110 ? 0.756 -20.329 -1.751 1 96.96 110 LEU B N 1
ATOM 3034 C CA . LEU B 1 110 ? 1.922 -20.401 -2.625 1 96.96 110 LEU B CA 1
ATOM 3035 C C . LEU B 1 110 ? 3.028 -21.235 -1.989 1 96.96 110 LEU B C 1
ATOM 3037 O O . LEU B 1 110 ? 3.739 -21.965 -2.684 1 96.96 110 LEU B O 1
ATOM 3041 N N . ALA B 1 111 ? 3.207 -21.087 -0.675 1 95.98 111 ALA B N 1
ATOM 3042 C CA . ALA B 1 111 ? 4.226 -21.863 0.028 1 95.98 111 ALA B CA 1
ATOM 3043 C C . ALA B 1 111 ? 3.955 -23.36 -0.092 1 95.98 111 ALA B C 1
ATOM 3045 O O . ALA B 1 111 ? 4.853 -24.134 -0.433 1 95.98 111 ALA B O 1
ATOM 3046 N N . SER B 1 112 ? 2.739 -23.741 0.203 1 96.78 112 SER 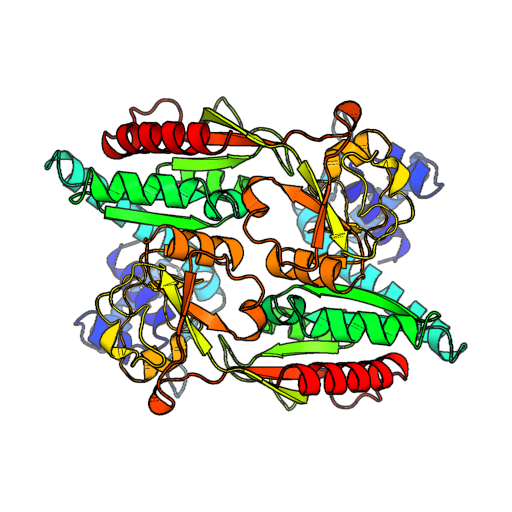B N 1
ATOM 3047 C CA . SER B 1 112 ? 2.376 -25.15 0.089 1 96.78 112 SER B CA 1
ATOM 3048 C C . SER B 1 112 ? 2.466 -25.629 -1.356 1 96.78 112 SER B C 1
ATOM 3050 O O . SER B 1 112 ? 2.897 -26.754 -1.617 1 96.78 112 SER B O 1
ATOM 3052 N N . PHE B 1 113 ? 2.071 -24.802 -2.329 1 96.27 113 PHE B N 1
ATOM 3053 C CA . PHE B 1 113 ? 2.128 -25.109 -3.753 1 96.27 113 PHE B CA 1
ATOM 3054 C C . PHE B 1 113 ? 3.566 -25.349 -4.198 1 96.27 113 PHE B C 1
ATOM 3056 O O . PHE B 1 113 ? 3.848 -26.312 -4.913 1 96.27 113 PHE B O 1
ATOM 3063 N N . ARG B 1 114 ? 4.417 -24.45 -3.773 1 93.39 114 ARG B N 1
ATOM 3064 C CA . ARG B 1 114 ? 5.829 -24.55 -4.127 1 93.39 114 ARG B CA 1
ATOM 3065 C C . ARG B 1 114 ? 6.429 -25.859 -3.625 1 93.39 114 ARG B C 1
ATOM 3067 O O . ARG B 1 114 ? 7.222 -26.493 -4.324 1 93.39 114 ARG B O 1
ATOM 3074 N N . THR B 1 115 ? 6.143 -26.204 -2.435 1 93.58 115 THR B N 1
ATOM 3075 C CA . THR B 1 115 ? 6.645 -27.436 -1.837 1 93.58 115 THR B CA 1
ATOM 3076 C C . THR B 1 115 ? 6.13 -28.655 -2.597 1 93.58 115 THR B C 1
ATOM 3078 O O . THR B 1 115 ? 6.889 -29.585 -2.877 1 93.58 115 THR B O 1
ATOM 3081 N N . ALA B 1 116 ? 4.892 -28.638 -3.008 1 94.13 116 ALA B N 1
ATOM 3082 C CA . ALA B 1 116 ? 4.245 -29.78 -3.649 1 94.13 116 ALA B CA 1
ATOM 3083 C C . ALA B 1 116 ? 4.62 -29.865 -5.126 1 94.13 116 ALA B C 1
ATOM 3085 O O . ALA B 1 116 ? 4.637 -30.953 -5.707 1 94.13 116 ALA B O 1
ATOM 3086 N N . HIS B 1 117 ? 4.931 -28.713 -5.703 1 92.57 117 HIS B N 1
ATOM 3087 C CA . HIS B 1 117 ? 5.196 -28.66 -7.137 1 92.57 117 HIS B CA 1
ATOM 3088 C C . HIS B 1 117 ? 6.463 -27.866 -7.434 1 92.57 117 HIS B C 1
ATOM 3090 O O . HIS B 1 117 ? 6.408 -26.824 -8.091 1 92.57 117 HIS B O 1
ATOM 3096 N N . PRO B 1 118 ? 7.613 -28.33 -7.075 1 89.6 118 PRO B N 1
ATOM 3097 C CA . PRO B 1 118 ? 8.873 -27.591 -7.178 1 89.6 118 PRO B CA 1
ATOM 3098 C C . PRO B 1 118 ? 9.277 -27.312 -8.624 1 89.6 118 PRO B C 1
ATOM 3100 O O . PRO B 1 118 ? 10.118 -26.446 -8.879 1 89.6 118 PRO B O 1
ATOM 3103 N N . GLY B 1 119 ? 8.715 -27.952 -9.539 1 86.09 119 GLY B N 1
ATOM 3104 C CA . GLY B 1 119 ? 9.051 -27.76 -10.941 1 86.09 119 GLY B CA 1
ATOM 3105 C C . GLY B 1 119 ? 8.281 -26.626 -11.59 1 86.09 119 GLY B C 1
ATOM 3106 O O . GLY B 1 119 ? 8.576 -26.235 -12.721 1 86.09 119 GLY B O 1
ATOM 3107 N N . ILE B 1 120 ? 7.295 -26.102 -10.907 1 87.06 120 ILE B N 1
ATOM 3108 C CA . ILE B 1 120 ? 6.481 -25.024 -11.457 1 87.06 120 ILE B CA 1
ATOM 3109 C C . ILE B 1 120 ? 7.026 -23.676 -10.99 1 87.06 120 ILE B C 1
ATOM 3111 O O . ILE B 1 120 ? 7.247 -23.469 -9.795 1 87.06 120 ILE B O 1
ATOM 3115 N N . THR B 1 121 ? 7.244 -22.785 -11.927 1 86.3 121 THR B N 1
ATOM 3116 C CA . THR B 1 121 ? 7.61 -21.417 -11.576 1 86.3 121 THR B CA 1
ATOM 3117 C C . THR B 1 121 ? 6.365 -20.57 -11.331 1 86.3 121 THR B C 1
ATOM 3119 O O . THR B 1 121 ? 5.309 -20.827 -11.913 1 86.3 121 THR B O 1
ATOM 3122 N N . TRP B 1 122 ? 6.493 -19.712 -10.411 1 88.47 122 TRP B N 1
ATOM 3123 C CA . TRP B 1 122 ? 5.341 -18.87 -10.102 1 88.47 122 TRP B CA 1
ATOM 3124 C C . TRP B 1 122 ? 5.771 -17.426 -9.862 1 88.47 122 TRP B C 1
ATOM 3126 O O . TRP B 1 122 ? 6.948 -17.156 -9.609 1 88.47 122 TRP B O 1
ATOM 3136 N N . SER B 1 123 ? 4.828 -16.517 -10.032 1 90.22 123 SER B N 1
ATOM 3137 C CA . SER B 1 123 ? 5.006 -15.101 -9.724 1 90.22 123 SER B CA 1
ATOM 3138 C C . SER B 1 123 ? 3.777 -14.529 -9.027 1 90.22 123 SER B C 1
ATOM 3140 O O . SER B 1 123 ? 2.68 -15.08 -9.14 1 90.22 123 SER B O 1
ATOM 3142 N N . LEU B 1 124 ? 4.003 -13.502 -8.287 1 94.79 124 LEU B N 1
ATOM 3143 C CA . LEU B 1 124 ? 2.937 -12.831 -7.551 1 94.79 124 LEU B CA 1
ATOM 3144 C C . LEU B 1 124 ? 2.994 -11.322 -7.768 1 94.79 124 LEU B C 1
ATOM 3146 O O . LEU B 1 124 ? 4.056 -10.71 -7.628 1 94.79 124 LEU B O 1
ATOM 3150 N N . VAL B 1 125 ? 1.834 -10.764 -8.162 1 92.61 125 VAL B N 1
ATOM 3151 C CA . VAL B 1 125 ? 1.705 -9.315 -8.266 1 92.61 125 VAL B CA 1
ATOM 3152 C C . VAL B 1 125 ? 0.542 -8.836 -7.4 1 92.61 125 VAL B C 1
ATOM 3154 O O . VAL B 1 125 ? -0.499 -9.493 -7.329 1 92.61 125 VAL B O 1
ATOM 3157 N N . GLU B 1 126 ? 0.767 -7.777 -6.758 1 94.24 126 GLU B N 1
ATOM 3158 C CA . GLU B 1 126 ? -0.26 -7.162 -5.921 1 94.24 126 GLU B CA 1
ATOM 3159 C C . GLU B 1 126 ? -0.985 -6.046 -6.667 1 94.24 126 GLU B C 1
ATOM 3161 O O . GLU B 1 126 ? -0.373 -5.316 -7.45 1 94.24 126 GLU B O 1
ATOM 3166 N N . GLY B 1 127 ? -2.302 -5.932 -6.378 1 90.45 127 GLY B N 1
ATOM 3167 C CA . GLY B 1 127 ? -3.086 -4.862 -6.975 1 90.45 127 GLY B CA 1
ATOM 3168 C C . GLY B 1 127 ? -4.516 -4.818 -6.471 1 90.45 127 GLY B C 1
ATOM 3169 O O . GLY B 1 127 ? -4.934 -5.682 -5.698 1 90.45 127 GLY B O 1
ATOM 3170 N N . MET B 1 128 ? -5.209 -3.814 -6.961 1 88.7 128 MET B N 1
ATOM 3171 C CA . MET B 1 128 ? -6.638 -3.726 -6.678 1 88.7 128 MET B CA 1
ATOM 3172 C C . MET B 1 128 ? -7.425 -4.709 -7.538 1 88.7 128 MET B C 1
ATOM 3174 O O . MET B 1 128 ? -7.025 -5.014 -8.663 1 88.7 128 MET B O 1
ATOM 3178 N N . SER B 1 129 ? -8.538 -5.095 -7.076 1 91.92 129 SER B N 1
ATOM 3179 C CA . SER B 1 129 ? -9.328 -6.139 -7.72 1 91.92 129 SER B CA 1
ATOM 3180 C C . SER B 1 129 ? -9.662 -5.771 -9.161 1 91.92 129 SER B C 1
ATOM 3182 O O . SER B 1 129 ? -9.497 -6.587 -10.07 1 91.92 129 SER B O 1
ATOM 3184 N N . PRO B 1 130 ? -10.072 -4.532 -9.459 1 86.24 130 PRO B N 1
ATOM 3185 C CA . PRO B 1 130 ? -10.388 -4.217 -10.854 1 86.24 130 PRO B CA 1
ATOM 3186 C C . PRO B 1 130 ? -9.174 -4.328 -11.774 1 86.24 130 PRO B C 1
ATOM 3188 O O . PRO B 1 130 ? -9.297 -4.789 -12.911 1 86.24 130 PRO B O 1
ATOM 3191 N N . VAL B 1 131 ? -8.07 -3.922 -11.286 1 86.56 131 VAL B N 1
ATOM 3192 C CA . VAL B 1 131 ? -6.835 -3.99 -12.06 1 86.56 131 VAL B CA 1
ATOM 3193 C C . VAL B 1 131 ? -6.438 -5.449 -12.272 1 86.56 131 VAL B C 1
ATOM 3195 O O . VAL B 1 131 ? -5.996 -5.826 -13.36 1 86.56 131 VAL B O 1
ATOM 3198 N N . LEU B 1 132 ? -6.598 -6.222 -11.29 1 93.02 132 LEU B N 1
ATOM 3199 C CA . LEU B 1 132 ? -6.244 -7.636 -11.365 1 93.02 132 LEU B CA 1
ATOM 3200 C C . LEU B 1 132 ? -7.136 -8.367 -12.362 1 93.02 132 LEU B C 1
ATOM 3202 O O . LEU B 1 132 ? -6.671 -9.25 -13.086 1 93.02 132 LEU B O 1
ATOM 3206 N N . LEU B 1 133 ? -8.371 -7.974 -12.374 1 91.15 133 LEU B N 1
ATOM 3207 C CA . LEU B 1 133 ? -9.297 -8.581 -13.324 1 91.15 133 LEU B CA 1
ATOM 3208 C C . LEU B 1 133 ? -8.94 -8.194 -14.755 1 91.15 133 LEU B C 1
ATOM 3210 O O . LEU B 1 133 ? -9.057 -9.012 -15.671 1 91.15 133 LEU B O 1
ATOM 3214 N N . GLU B 1 134 ? -8.51 -6.972 -14.924 1 86.97 134 GLU B N 1
ATOM 3215 C CA . GLU B 1 134 ? -8.04 -6.544 -16.238 1 86.97 134 GLU B CA 1
ATOM 3216 C C . GLU B 1 134 ? -6.799 -7.326 -16.662 1 86.97 134 GLU B C 1
ATOM 3218 O O . GLU B 1 134 ? -6.661 -7.694 -17.83 1 86.97 134 GLU B O 1
ATOM 3223 N N . ARG B 1 135 ? -5.943 -7.557 -15.73 1 87.42 135 ARG B N 1
ATOM 3224 C CA . ARG B 1 135 ? -4.753 -8.353 -16.014 1 87.42 135 ARG B CA 1
ATOM 3225 C C . ARG B 1 135 ? -5.128 -9.778 -16.407 1 87.42 135 ARG B C 1
ATOM 3227 O O . ARG B 1 135 ? -4.512 -10.364 -17.299 1 87.42 135 ARG B O 1
ATOM 3234 N N . LEU B 1 136 ? -6.067 -10.314 -15.712 1 88.7 136 LEU B N 1
ATOM 3235 C CA . LEU B 1 136 ? -6.562 -11.648 -16.034 1 88.7 136 LEU B CA 1
ATOM 3236 C C . LEU B 1 136 ? -7.135 -11.689 -17.447 1 88.7 136 LEU B C 1
ATOM 3238 O O . LEU B 1 136 ? -6.823 -12.595 -18.222 1 88.7 136 LEU B O 1
ATOM 3242 N N . ALA B 1 137 ? -7.906 -10.71 -17.748 1 84.72 137 ALA B N 1
ATOM 3243 C CA . ALA B 1 137 ? -8.541 -10.63 -19.061 1 84.72 137 ALA B CA 1
ATOM 3244 C C . ALA B 1 137 ? -7.5 -10.471 -20.165 1 84.72 137 ALA B C 1
ATOM 3246 O O . ALA B 1 137 ? -7.672 -10.993 -21.27 1 84.72 137 ALA B O 1
ATOM 3247 N N . ALA B 1 138 ? -6.488 -9.792 -19.846 1 81.64 138 ALA B N 1
ATOM 3248 C CA . ALA B 1 138 ? -5.426 -9.527 -20.813 1 81.64 138 ALA B CA 1
ATOM 3249 C C . ALA B 1 138 ? -4.477 -10.717 -20.925 1 81.64 138 ALA B C 1
ATOM 3251 O O . ALA B 1 138 ? -3.601 -10.74 -21.793 1 81.64 138 ALA B O 1
ATOM 3252 N N . GLY B 1 139 ? -4.62 -11.672 -20.054 1 80.22 139 GLY B N 1
ATOM 3253 C CA . GLY B 1 139 ? -3.757 -12.843 -20.074 1 80.22 139 GLY B CA 1
ATOM 3254 C C . GLY B 1 139 ? -2.458 -12.639 -19.318 1 80.22 139 GLY B C 1
ATOM 3255 O O . GLY B 1 139 ? -1.533 -13.446 -19.435 1 80.22 139 GLY B O 1
ATOM 3256 N N . ASP B 1 140 ? -2.382 -11.58 -18.509 1 84.25 140 ASP B N 1
ATOM 3257 C CA . ASP B 1 140 ? -1.178 -11.254 -17.751 1 84.25 140 ASP B CA 1
ATOM 3258 C C . ASP B 1 140 ? -1.195 -11.926 -16.38 1 84.25 140 ASP B C 1
ATOM 3260 O O . ASP B 1 140 ? -0.239 -11.802 -15.611 1 84.25 140 ASP B O 1
ATOM 3264 N N . ALA B 1 141 ? -2.239 -12.605 -16.06 1 91.32 141 ALA B N 1
ATOM 3265 C CA . ALA B 1 141 ? -2.39 -13.435 -14.868 1 91.32 141 ALA B CA 1
ATOM 3266 C C . ALA B 1 141 ? -3.193 -14.696 -15.175 1 91.32 141 ALA B C 1
ATOM 3268 O O . ALA B 1 141 ? -4.016 -14.706 -16.094 1 91.32 141 ALA B O 1
ATOM 3269 N N . ASP B 1 142 ? -2.89 -15.703 -14.456 1 91.35 142 ASP B N 1
ATOM 3270 C CA . ASP B 1 142 ? -3.602 -16.964 -14.639 1 91.35 142 ASP B CA 1
ATOM 3271 C C . ASP B 1 142 ? -4.721 -17.118 -13.612 1 91.35 142 ASP B C 1
ATOM 3273 O O . ASP B 1 142 ? -5.723 -17.787 -13.872 1 91.35 142 ASP B O 1
ATOM 3277 N N . VAL B 1 143 ? -4.458 -16.542 -12.41 1 96.29 143 VAL B N 1
ATOM 3278 C CA . VAL B 1 143 ? -5.417 -16.517 -11.31 1 96.29 143 VAL B CA 1
ATOM 3279 C C . VAL B 1 143 ? -5.364 -15.162 -10.608 1 96.29 143 VAL B C 1
ATOM 3281 O O . VAL B 1 143 ? -4.285 -14.595 -10.421 1 96.29 143 VAL B O 1
ATOM 3284 N N . ALA B 1 144 ? -6.51 -14.618 -10.313 1 96.85 144 ALA B N 1
ATOM 3285 C CA . ALA B 1 144 ? -6.593 -13.393 -9.524 1 96.85 144 ALA B CA 1
ATOM 3286 C C . ALA B 1 144 ? -7.414 -13.611 -8.256 1 96.85 144 ALA B C 1
ATOM 3288 O O . ALA B 1 144 ? -8.553 -14.08 -8.32 1 96.85 144 ALA B O 1
ATOM 3289 N N . VAL B 1 145 ? -6.796 -13.375 -7.156 1 97.39 145 VAL B N 1
ATOM 3290 C CA . VAL B 1 145 ? -7.551 -13.351 -5.908 1 97.39 145 VAL B CA 1
ATOM 3291 C C . VAL B 1 145 ? -8.122 -11.954 -5.676 1 97.39 145 VAL B C 1
ATOM 3293 O O . VAL B 1 145 ? -7.375 -11.004 -5.427 1 97.39 145 VAL B O 1
ATOM 3296 N N . VAL B 1 146 ? -9.435 -11.851 -5.718 1 95.58 146 VAL B N 1
ATOM 3297 C CA . VAL B 1 146 ? -10.116 -10.561 -5.732 1 95.58 146 VAL B CA 1
ATOM 3298 C C . VAL B 1 146 ? -11.199 -10.537 -4.655 1 95.58 146 VAL B C 1
ATOM 3300 O O . VAL B 1 146 ? -11.506 -11.567 -4.051 1 95.58 146 VAL B O 1
ATOM 3303 N N . SER B 1 147 ? -11.676 -9.389 -4.403 1 92.95 147 SER B N 1
ATOM 3304 C CA . SER B 1 147 ? -12.726 -9.23 -3.403 1 92.95 147 SER B CA 1
ATOM 3305 C C . SER B 1 147 ? -13.834 -8.311 -3.906 1 92.95 147 SER B C 1
ATOM 3307 O O . SER B 1 147 ? -13.675 -7.64 -4.928 1 92.95 147 SER B O 1
ATOM 3309 N N . THR B 1 148 ? -15.079 -8.372 -3.325 1 83.68 148 THR B N 1
ATOM 3310 C CA . THR B 1 148 ? -16.222 -7.531 -3.661 1 83.68 148 THR B CA 1
ATOM 3311 C C . THR B 1 148 ? -15.982 -6.09 -3.221 1 83.68 148 THR B C 1
ATOM 3313 O O . THR B 1 148 ? -16.689 -5.177 -3.653 1 83.68 148 THR B O 1
ATOM 3316 N N . ALA B 1 149 ? -15.041 -5.796 -2.274 1 64.72 149 ALA B N 1
ATOM 3317 C CA . ALA B 1 149 ? -14.947 -4.442 -1.735 1 64.72 149 ALA B CA 1
ATOM 3318 C C . ALA B 1 149 ? -13.856 -3.644 -2.442 1 64.72 149 ALA B C 1
ATOM 3320 O O . ALA B 1 149 ? -12.767 -4.163 -2.701 1 64.72 149 ALA B O 1
ATOM 3321 N N . PRO B 1 150 ? -13.946 -2.262 -2.781 1 59.95 150 PRO B N 1
ATOM 3322 C CA . PRO B 1 150 ? -14.802 -1.213 -3.338 1 59.95 150 PRO B CA 1
ATOM 3323 C C . PRO B 1 150 ? -15.157 -1.457 -4.803 1 59.95 150 PRO B C 1
ATOM 3325 O O . PRO B 1 150 ? -14.344 -1.996 -5.558 1 59.95 150 PRO B O 1
ATOM 3328 N N . GLY B 1 151 ? -16.432 -1.654 -5.202 1 60.43 151 GLY B N 1
ATOM 3329 C CA . GLY B 1 151 ? -16.847 -1.655 -6.596 1 60.43 151 GLY B CA 1
ATOM 3330 C C . GLY B 1 151 ? -17.765 -2.811 -6.944 1 60.43 151 GLY B C 1
ATOM 3331 O O . GLY B 1 151 ? -18.161 -2.97 -8.101 1 60.43 151 GLY B O 1
ATOM 3332 N N . GLY B 1 152 ? -17.973 -3.667 -5.946 1 67.19 152 GLY B N 1
ATOM 3333 C CA . GLY B 1 152 ? -18.944 -4.719 -6.202 1 67.19 152 GLY B CA 1
ATOM 3334 C C . GLY B 1 152 ? -18.315 -6 -6.716 1 67.19 152 GLY B C 1
ATOM 3335 O O . GLY B 1 152 ? -17.093 -6.087 -6.85 1 67.19 152 GLY B O 1
ATOM 3336 N N . PRO B 1 153 ? -19.126 -7.012 -7.008 1 70.12 153 PRO B N 1
ATOM 3337 C CA . PRO B 1 153 ? -18.643 -8.318 -7.461 1 70.12 153 PRO B CA 1
ATOM 3338 C C . PRO B 1 153 ? -18.142 -8.294 -8.903 1 70.12 153 PRO B C 1
ATOM 3340 O O . PRO B 1 153 ? -18.661 -7.538 -9.729 1 70.12 153 PRO B O 1
ATOM 3343 N N . PRO B 1 154 ? -17.098 -9.054 -9.133 1 78.15 154 PRO B N 1
ATOM 3344 C CA . PRO B 1 154 ? -16.615 -9.206 -10.508 1 78.15 154 PRO B CA 1
ATOM 3345 C C . PRO B 1 154 ? -17.683 -9.756 -11.451 1 78.15 154 PRO B C 1
ATOM 3347 O O . PRO B 1 154 ? -18.619 -10.426 -11.006 1 78.15 154 PRO B O 1
ATOM 3350 N N . ASP B 1 155 ? -17.549 -9.404 -12.724 1 78.78 155 ASP B N 1
ATOM 3351 C CA . ASP B 1 155 ? -18.461 -9.858 -13.769 1 78.78 155 ASP B CA 1
ATOM 3352 C C . ASP B 1 155 ? -18.402 -11.376 -13.927 1 78.78 155 ASP B C 1
ATOM 3354 O O . ASP B 1 155 ? -17.448 -11.91 -14.496 1 78.78 155 ASP B O 1
ATOM 3358 N N . ALA B 1 156 ? -19.419 -12.118 -13.597 1 77.3 156 ALA B N 1
ATOM 3359 C CA . ALA B 1 156 ? -19.476 -13.577 -13.621 1 77.3 156 ALA B CA 1
ATOM 3360 C C . ALA B 1 156 ? -19.555 -14.1 -15.052 1 77.3 156 ALA B C 1
ATOM 3362 O O . ALA B 1 156 ? -19.353 -15.292 -15.296 1 77.3 156 ALA B O 1
ATOM 3363 N N . GLY B 1 157 ? -19.887 -13.288 -15.971 1 79.77 157 GLY B N 1
ATOM 3364 C CA . GLY B 1 157 ? -19.909 -13.706 -17.364 1 79.77 157 GLY B CA 1
ATOM 3365 C C . GLY B 1 157 ? -18.527 -13.787 -17.984 1 79.77 157 GLY B C 1
ATOM 3366 O O . GLY B 1 157 ? -18.299 -14.573 -18.907 1 79.77 157 GLY B O 1
ATOM 3367 N N . ARG B 1 158 ? -17.674 -13.105 -17.414 1 87.41 158 ARG B N 1
ATOM 3368 C CA . ARG B 1 158 ? -16.338 -12.998 -17.992 1 87.41 158 ARG B CA 1
ATOM 3369 C C . ARG B 1 158 ? -15.33 -13.823 -17.198 1 87.41 158 ARG B C 1
ATOM 3371 O O . ARG B 1 158 ? -14.321 -14.273 -17.744 1 87.41 158 ARG B O 1
ATOM 3378 N N . PHE B 1 159 ? -15.73 -14.021 -15.948 1 92.56 159 PHE B N 1
ATOM 3379 C CA . PHE B 1 159 ? -14.792 -14.693 -15.056 1 92.56 159 PHE B CA 1
ATOM 3380 C C . PHE B 1 159 ? -15.471 -15.845 -14.326 1 92.56 159 PHE B C 1
ATOM 3382 O O . PHE B 1 159 ? -16.651 -15.76 -13.981 1 92.56 159 PHE B O 1
ATOM 3389 N N . ASP B 1 160 ? -14.783 -16.935 -14.2 1 92.16 160 ASP B N 1
ATOM 3390 C CA . ASP B 1 160 ? -15.177 -17.975 -13.255 1 92.16 160 ASP B CA 1
ATOM 3391 C C . ASP B 1 160 ? -14.731 -17.627 -11.837 1 92.16 160 ASP B C 1
ATOM 3393 O O . ASP B 1 160 ? -13.537 -17.461 -11.58 1 92.16 160 ASP B O 1
ATOM 3397 N N . LEU B 1 161 ? -15.66 -17.493 -10.947 1 94.23 161 LEU B N 1
ATOM 3398 C CA . LEU B 1 161 ? -15.383 -17.081 -9.575 1 94.23 161 LEU B CA 1
ATOM 3399 C C . LEU B 1 161 ? -15.514 -18.259 -8.617 1 94.23 161 LEU B C 1
ATOM 3401 O O . LEU B 1 161 ? -16.568 -18.895 -8.547 1 94.23 161 LEU B O 1
ATOM 3405 N N . ARG B 1 162 ? -14.495 -18.549 -7.979 1 94.89 162 ARG B N 1
ATOM 3406 C CA . ARG B 1 162 ? -14.485 -19.56 -6.925 1 94.89 162 ARG B CA 1
ATOM 3407 C C . ARG B 1 162 ? -14.442 -18.912 -5.546 1 94.89 162 ARG B C 1
ATOM 3409 O O . ARG B 1 162 ? -13.447 -18.283 -5.18 1 94.89 162 ARG B O 1
ATOM 3416 N N . PRO B 1 163 ? -15.494 -19.067 -4.767 1 95.12 163 PRO B N 1
ATOM 3417 C CA . PRO B 1 163 ? -15.48 -18.48 -3.425 1 95.12 163 PRO B CA 1
ATOM 3418 C C . PRO B 1 163 ? -14.405 -19.088 -2.527 1 95.12 163 PRO B C 1
ATOM 3420 O O . PRO B 1 163 ? -14.247 -20.311 -2.488 1 95.12 163 PRO B O 1
ATOM 3423 N N . LEU B 1 164 ? -13.638 -18.262 -1.885 1 96.73 164 LEU B N 1
ATOM 3424 C CA . LEU B 1 164 ? -12.598 -18.731 -0.977 1 96.73 164 LEU B CA 1
ATOM 3425 C C . LEU B 1 164 ? -13.002 -18.505 0.476 1 96.73 164 LEU B C 1
ATOM 3427 O O . LEU B 1 164 ? -12.918 -19.42 1.299 1 96.73 164 LEU B O 1
ATOM 3431 N N . LEU B 1 165 ? -13.448 -17.265 0.805 1 93.96 165 LEU B N 1
ATOM 3432 C CA . LEU B 1 165 ? -13.865 -16.996 2.177 1 93.96 165 LEU B CA 1
ATOM 3433 C C . LEU B 1 165 ? -14.673 -15.705 2.256 1 93.96 165 LEU B C 1
ATOM 3435 O O . LEU B 1 165 ? -14.589 -14.859 1.364 1 93.96 165 LEU B O 1
ATOM 3439 N N . ASP B 1 166 ? -15.498 -15.631 3.274 1 90.65 166 ASP B N 1
ATOM 3440 C CA . ASP B 1 166 ? -16.172 -14.408 3.697 1 90.65 166 ASP B CA 1
ATOM 3441 C C . ASP B 1 166 ? -15.434 -13.749 4.86 1 90.65 166 ASP B C 1
ATOM 3443 O O . ASP B 1 166 ? -15.35 -14.318 5.951 1 90.65 166 ASP B O 1
ATOM 3447 N N . GLU B 1 167 ? -14.957 -12.618 4.512 1 88.71 167 GLU B N 1
ATOM 3448 C CA . GLU B 1 167 ? -14.13 -11.949 5.512 1 88.71 167 GLU B CA 1
ATOM 3449 C C . GLU B 1 167 ? -14.953 -10.966 6.34 1 88.71 167 GLU B C 1
ATOM 3451 O O . GLU B 1 167 ? -15.677 -10.135 5.788 1 88.71 167 GLU B O 1
ATOM 3456 N N . ARG B 1 168 ? -14.837 -11.114 7.607 1 84.34 168 ARG B N 1
ATOM 3457 C CA . ARG B 1 168 ? -15.491 -10.177 8.515 1 84.34 168 ARG B CA 1
ATOM 3458 C C . ARG B 1 168 ? -14.562 -9.022 8.872 1 84.34 168 ARG B C 1
ATOM 3460 O O . ARG B 1 168 ? -13.348 -9.206 8.983 1 84.34 168 ARG B O 1
ATOM 3467 N N . MET B 1 169 ? -15.216 -7.942 9.067 1 90.03 169 MET B N 1
ATOM 3468 C CA . MET B 1 169 ? -14.458 -6.744 9.416 1 90.03 169 MET B CA 1
ATOM 3469 C C . MET B 1 169 ? -14.371 -6.578 10.93 1 90.03 169 MET B C 1
ATOM 3471 O O . MET B 1 169 ? -15.332 -6.863 11.646 1 90.03 169 MET B O 1
ATOM 3475 N N . LEU B 1 170 ? -13.249 -6.166 11.361 1 93.67 170 LEU B N 1
ATOM 3476 C CA . LEU B 1 170 ? -13.009 -5.748 12.738 1 93.67 170 LEU B CA 1
ATOM 3477 C C . LEU B 1 170 ? -12.834 -4.235 12.825 1 93.67 170 LEU B C 1
ATOM 3479 O O . LEU B 1 170 ? -12.742 -3.557 11.799 1 93.67 170 LEU B O 1
ATOM 3483 N N . VAL B 1 171 ? -12.87 -3.785 14.01 1 95.43 171 VAL B N 1
ATOM 3484 C CA . VAL B 1 171 ? -12.557 -2.383 14.264 1 95.43 171 VAL B CA 1
ATOM 3485 C C . VAL B 1 171 ? -11.262 -2.279 15.067 1 95.43 171 VAL B C 1
ATOM 3487 O O . VAL B 1 171 ? -11.095 -2.964 16.079 1 95.43 171 VAL B O 1
ATOM 3490 N N . ALA B 1 172 ? -10.392 -1.508 14.592 1 96.37 172 ALA B N 1
ATOM 3491 C CA . ALA B 1 172 ? -9.16 -1.234 15.327 1 96.37 172 ALA B CA 1
ATOM 3492 C C . ALA B 1 172 ? -9.266 0.072 16.108 1 96.37 172 ALA B C 1
ATOM 3494 O O . ALA B 1 172 ? -9.614 1.113 15.545 1 96.37 172 ALA B O 1
ATOM 3495 N N . VAL B 1 173 ? -8.976 0.01 17.367 1 97.47 173 VAL B N 1
ATOM 3496 C CA . VAL B 1 173 ? -8.933 1.18 18.237 1 97.47 173 VAL B CA 1
ATOM 3497 C C . VAL B 1 173 ? -7.619 1.199 19.014 1 97.47 173 VAL B C 1
ATOM 3499 O O . VAL B 1 173 ? -6.959 0.166 19.155 1 97.47 173 VAL B O 1
ATOM 3502 N N . PRO B 1 174 ? -7.199 2.411 19.425 1 96.18 174 PRO B N 1
ATOM 3503 C CA . PRO B 1 174 ? -6.023 2.415 20.298 1 96.18 174 PRO B CA 1
ATOM 3504 C C . PRO B 1 174 ? -6.256 1.659 21.604 1 96.18 174 PRO B C 1
ATOM 3506 O O . PRO B 1 174 ? -7.4 1.514 22.042 1 96.18 174 PRO B O 1
ATOM 3509 N N . ARG B 1 175 ? -5.209 1.225 22.184 1 93.65 175 ARG B N 1
ATOM 3510 C CA . ARG B 1 175 ? -5.27 0.39 23.379 1 93.65 175 ARG B CA 1
ATOM 3511 C C . ARG B 1 175 ? -5.97 1.119 24.521 1 93.65 175 ARG B C 1
ATOM 3513 O O . ARG B 1 175 ? -6.623 0.491 25.357 1 93.65 175 ARG B O 1
ATOM 3520 N N . ASP B 1 176 ? -5.917 2.41 24.555 1 94.22 176 ASP B N 1
ATOM 3521 C CA . ASP B 1 176 ? -6.503 3.189 25.642 1 94.22 176 ASP B CA 1
ATOM 3522 C C . ASP B 1 176 ? -7.847 3.784 25.228 1 94.22 176 ASP B C 1
ATOM 3524 O O . ASP B 1 176 ? -8.374 4.671 25.904 1 94.22 176 ASP B O 1
ATOM 3528 N N . HIS B 1 177 ? -8.361 3.383 24.154 1 96.25 177 HIS B N 1
ATOM 3529 C CA . HIS B 1 177 ? -9.652 3.862 23.673 1 96.25 177 HIS B CA 1
ATOM 3530 C C . HIS B 1 177 ? -10.769 3.511 24.65 1 96.25 177 HIS B C 1
ATOM 3532 O O . HIS B 1 177 ? -10.725 2.464 25.3 1 96.25 177 HIS B O 1
ATOM 3538 N N . ARG B 1 178 ? -11.793 4.247 24.683 1 95.98 178 ARG B N 1
ATOM 3539 C CA . ARG B 1 178 ? -12.908 4.08 25.609 1 95.98 178 ARG B CA 1
ATOM 3540 C C . ARG B 1 178 ? -13.606 2.742 25.389 1 95.98 178 ARG B C 1
ATOM 3542 O O . ARG B 1 178 ? -14.184 2.177 26.32 1 95.98 178 ARG B O 1
ATOM 3549 N N . LEU B 1 179 ? -13.504 2.205 24.23 1 96.28 179 LEU B N 1
ATOM 3550 C CA . LEU B 1 179 ? -14.214 0.969 23.918 1 96.28 179 LEU B CA 1
ATOM 3551 C C . LEU B 1 179 ? -13.257 -0.219 23.905 1 96.28 179 LEU B C 1
ATOM 3553 O O . LEU B 1 179 ? -13.662 -1.344 23.605 1 96.28 179 LEU B O 1
ATOM 3557 N N . ALA B 1 180 ? -12.006 -0.035 24.192 1 95.36 180 ALA B N 1
ATOM 3558 C CA . ALA B 1 180 ? -10.96 -1.039 24.009 1 95.36 180 ALA B CA 1
ATOM 3559 C C . ALA B 1 180 ? -11.232 -2.276 24.86 1 95.36 180 ALA B C 1
ATOM 3561 O O . ALA B 1 180 ? -10.742 -3.366 24.556 1 95.36 180 ALA B O 1
ATOM 3562 N N . ARG B 1 181 ? -12.024 -2.142 25.806 1 94.47 181 ARG B N 1
ATOM 3563 C CA . ARG B 1 181 ? -12.268 -3.264 26.707 1 94.47 181 ARG B CA 1
ATOM 3564 C C . ARG B 1 181 ? -13.51 -4.042 26.288 1 94.47 181 ARG B C 1
ATOM 3566 O O . ARG B 1 181 ? -13.836 -5.07 26.886 1 94.47 181 ARG B O 1
ATOM 3573 N N . ARG B 1 182 ? -14.186 -3.608 25.272 1 93.94 182 ARG B N 1
ATOM 3574 C CA . ARG B 1 182 ? -15.347 -4.313 24.74 1 93.94 182 ARG B CA 1
ATOM 3575 C C . ARG B 1 182 ? -14.923 -5.418 23.777 1 93.94 182 ARG B C 1
ATOM 3577 O O . ARG B 1 182 ? -13.878 -5.318 23.131 1 93.94 182 ARG B O 1
ATOM 3584 N N . ARG B 1 183 ? -15.735 -6.4 23.759 1 92.23 183 ARG B N 1
ATOM 3585 C CA . ARG B 1 183 ? -15.499 -7.453 22.777 1 92.23 183 ARG B CA 1
ATOM 3586 C C . ARG B 1 183 ? -16.176 -7.127 21.45 1 92.23 183 ARG B C 1
ATOM 3588 O O . ARG B 1 183 ? -15.613 -7.374 20.382 1 92.23 183 ARG B O 1
ATOM 3595 N N . THR B 1 184 ? -17.397 -6.572 21.574 1 94.91 184 THR B N 1
ATOM 3596 C CA . THR B 1 184 ? -18.204 -6.234 20.407 1 94.91 184 THR B CA 1
ATOM 3597 C C . THR B 1 184 ? -18.721 -4.801 20.504 1 94.91 184 THR B C 1
ATOM 3599 O O . THR B 1 184 ? -19.08 -4.337 21.588 1 94.91 184 THR B O 1
ATOM 3602 N N . VAL B 1 185 ? -18.688 -4.118 19.371 1 95.24 185 VAL B N 1
ATOM 3603 C CA . VAL B 1 185 ? -19.179 -2.744 19.356 1 95.24 185 VAL B CA 1
ATOM 3604 C C . VAL B 1 185 ? -20.113 -2.542 18.165 1 95.24 185 VAL B C 1
ATOM 3606 O O . VAL B 1 185 ? -20.073 -3.308 17.2 1 95.24 185 VAL B O 1
ATOM 3609 N N . ARG B 1 186 ? -21.006 -1.526 18.297 1 93.75 186 ARG B N 1
ATOM 3610 C CA . ARG B 1 186 ? -21.811 -1.054 17.174 1 93.75 186 ARG B CA 1
ATOM 3611 C C . ARG B 1 186 ? -21.111 0.083 16.439 1 93.75 186 ARG B C 1
ATOM 3613 O O . ARG B 1 186 ? -20.451 0.918 17.06 1 93.75 186 ARG B O 1
ATOM 3620 N N . LEU B 1 187 ? -21.299 0.122 15.164 1 91.9 187 LEU B N 1
ATOM 3621 C CA . LEU B 1 187 ? -20.693 1.184 14.368 1 91.9 187 LEU B CA 1
ATOM 3622 C C . LEU B 1 187 ? -21.141 2.555 14.862 1 91.9 187 LEU B C 1
ATOM 3624 O O . LEU B 1 187 ? -20.354 3.505 14.869 1 91.9 187 LEU B O 1
ATOM 3628 N N . ALA B 1 188 ? -22.365 2.644 15.285 1 91.7 188 ALA B N 1
ATOM 3629 C CA . ALA B 1 188 ? -22.94 3.902 15.757 1 91.7 188 ALA B CA 1
ATOM 3630 C C . ALA B 1 188 ? -22.177 4.435 16.966 1 91.7 188 ALA B C 1
ATOM 3632 O O . ALA B 1 188 ? -22.132 5.646 17.194 1 91.7 188 ALA B O 1
ATOM 3633 N N . GLU B 1 189 ? -21.594 3.564 17.732 1 94.12 189 GLU B N 1
ATOM 3634 C CA . GLU B 1 189 ? -20.836 3.954 18.917 1 94.12 189 GLU B CA 1
ATOM 3635 C C . GLU B 1 189 ? -19.544 4.67 18.535 1 94.12 189 GLU B C 1
ATOM 3637 O O . GLU B 1 189 ? -18.895 5.285 19.384 1 94.12 189 GLU B O 1
ATOM 3642 N N . LEU B 1 190 ? -19.218 4.581 17.209 1 93.94 190 LEU B N 1
ATOM 3643 C CA . LEU B 1 190 ? -17.985 5.186 16.718 1 93.94 190 LEU B CA 1
ATOM 3644 C C . LEU B 1 190 ? -18.285 6.409 15.857 1 93.94 190 LEU B C 1
ATOM 3646 O O . LEU B 1 190 ? -17.409 6.899 15.141 1 93.94 190 LEU B O 1
ATOM 3650 N N . ALA B 1 191 ? -19.435 6.892 15.89 1 90.28 191 ALA B N 1
ATOM 3651 C CA . ALA B 1 191 ? -19.901 7.953 15 1 90.28 191 ALA B CA 1
ATOM 3652 C C . ALA B 1 191 ? -19.092 9.231 15.2 1 90.28 191 ALA B C 1
ATOM 3654 O O . ALA B 1 191 ? -18.898 10.004 14.259 1 90.28 191 ALA B O 1
ATOM 3655 N N . ASP B 1 192 ? -18.568 9.435 16.37 1 90.48 192 ASP B N 1
ATOM 3656 C CA . ASP B 1 192 ? -17.871 10.681 16.673 1 90.48 192 ASP B CA 1
ATOM 3657 C C . ASP B 1 192 ? -16.362 10.521 16.503 1 90.48 192 ASP B C 1
ATOM 3659 O O . ASP B 1 192 ? -15.604 11.471 16.71 1 90.48 192 ASP B O 1
ATOM 3663 N N . GLU B 1 193 ? -15.992 9.322 16.116 1 93.15 193 GLU B N 1
ATOM 3664 C CA . GLU B 1 193 ? -14.568 9.061 15.927 1 93.15 193 GLU B CA 1
ATOM 3665 C C . GLU B 1 193 ? -14.105 9.499 14.541 1 93.15 193 GLU B C 1
ATOM 3667 O O . GLU B 1 193 ? -14.894 9.513 13.593 1 93.15 193 GLU B O 1
ATOM 3672 N N . SER B 1 194 ? -12.86 9.91 14.483 1 92.92 194 SER B N 1
ATOM 3673 C CA . SER B 1 194 ? -12.217 10.055 13.182 1 92.92 194 SER B CA 1
ATOM 3674 C C . SER B 1 194 ? -11.896 8.696 12.568 1 92.92 194 SER B C 1
ATOM 3676 O O . SER B 1 194 ? -11.246 7.862 13.201 1 92.92 194 SER B O 1
ATOM 3678 N N . PHE B 1 195 ? -12.395 8.504 11.359 1 95.03 195 PHE B N 1
ATOM 3679 C CA . PHE B 1 195 ? -12.099 7.255 10.668 1 95.03 195 PHE B CA 1
ATOM 3680 C C . PHE B 1 195 ? -10.889 7.415 9.755 1 95.03 195 PHE B C 1
ATOM 3682 O O . PHE B 1 195 ? -10.745 8.436 9.08 1 95.03 195 PHE B O 1
ATOM 3689 N N . ILE B 1 196 ? -10.053 6.453 9.814 1 96.08 196 ILE B N 1
ATOM 3690 C CA . ILE B 1 196 ? -8.924 6.323 8.899 1 96.08 196 ILE B CA 1
ATOM 3691 C C . ILE B 1 196 ? -9.292 5.38 7.756 1 96.08 196 ILE B C 1
ATOM 3693 O O . ILE B 1 196 ? -9.64 4.22 7.988 1 96.08 196 ILE B O 1
ATOM 3697 N N . ALA B 1 197 ? -9.229 5.866 6.549 1 93.53 197 ALA B N 1
ATOM 3698 C CA . ALA B 1 197 ? -9.685 5.092 5.398 1 93.53 197 ALA B CA 1
ATOM 3699 C C . ALA B 1 197 ? -8.792 5.335 4.185 1 93.53 197 ALA B C 1
ATOM 3701 O O . ALA B 1 197 ? -7.846 6.124 4.251 1 93.53 197 ALA B O 1
ATOM 3702 N N . SER B 1 198 ? -8.938 4.558 3.168 1 91.11 198 SER B N 1
ATOM 3703 C CA . SER B 1 198 ? -8.083 4.624 1.987 1 91.11 198 SER B CA 1
ATOM 3704 C C . SER B 1 198 ? -8.448 5.815 1.106 1 91.11 198 SER B C 1
ATOM 3706 O O . SER B 1 198 ? -7.699 6.172 0.195 1 91.11 198 SER B O 1
ATOM 3708 N N . SER B 1 199 ? -9.574 6.359 1.361 1 86.55 199 SER B N 1
ATOM 3709 C CA . SER B 1 199 ? -10.095 7.499 0.614 1 86.55 199 SER B CA 1
ATOM 3710 C C . SER B 1 199 ? -10.946 8.4 1.504 1 86.55 199 SER B C 1
ATOM 3712 O O . SER B 1 199 ? -11.523 7.94 2.491 1 86.55 199 SER B O 1
ATOM 3714 N N . PRO B 1 200 ? -10.957 9.676 1.139 1 80.62 200 PRO B N 1
ATOM 3715 C CA . PRO B 1 200 ? -11.86 10.546 1.895 1 80.62 200 PRO B CA 1
ATOM 3716 C C . PRO B 1 200 ? -13.333 10.24 1.632 1 80.62 200 PRO B C 1
ATOM 3718 O O . PRO B 1 200 ? -14.207 10.724 2.356 1 80.62 200 PRO B O 1
ATOM 3721 N N . ARG B 1 201 ? -13.63 9.496 0.605 1 81.27 201 ARG B N 1
ATOM 3722 C CA . ARG B 1 201 ? -14.998 9.114 0.271 1 81.27 201 ARG B CA 1
ATOM 3723 C C . ARG B 1 201 ? -15.315 7.712 0.781 1 81.27 201 ARG B C 1
ATOM 3725 O O . ARG B 1 201 ? -14.765 6.727 0.284 1 81.27 201 ARG B O 1
ATOM 3732 N N . ALA B 1 202 ? -16.231 7.67 1.64 1 83.12 202 ALA B N 1
ATOM 3733 C CA . ALA B 1 202 ? -16.547 6.413 2.314 1 83.12 202 ALA B CA 1
ATOM 3734 C C . ALA B 1 202 ? -16.915 5.327 1.307 1 83.12 202 ALA B C 1
ATOM 3736 O O . ALA B 1 202 ? -16.579 4.156 1.497 1 83.12 202 ALA B O 1
ATOM 3737 N N . GLU B 1 203 ? -17.513 5.66 0.212 1 80.5 203 GLU B N 1
ATOM 3738 C CA . GLU B 1 203 ? -18.005 4.695 -0.766 1 80.5 203 GLU B CA 1
ATOM 3739 C C . GLU B 1 203 ? -16.851 3.988 -1.472 1 80.5 203 GLU B C 1
ATOM 3741 O O . GLU B 1 203 ? -17.045 2.941 -2.093 1 80.5 203 GLU B O 1
ATOM 3746 N N . GLN B 1 204 ? -15.73 4.621 -1.38 1 80.5 204 GLN B N 1
ATOM 3747 C CA . GLN B 1 204 ? -14.556 4.059 -2.041 1 80.5 204 GLN B CA 1
ATOM 3748 C C . GLN B 1 204 ? -13.7 3.264 -1.059 1 80.5 204 GLN B C 1
ATOM 3750 O O . GLN B 1 204 ? -12.55 2.935 -1.356 1 80.5 204 GLN B O 1
ATOM 3755 N N . THR B 1 205 ? -14.26 3.093 0.07 1 87.38 205 THR B N 1
ATOM 3756 C CA . THR B 1 205 ? -13.524 2.411 1.129 1 87.38 205 THR B CA 1
ATOM 3757 C C . THR B 1 205 ? -14.313 1.215 1.653 1 87.38 205 THR B C 1
ATOM 3759 O O . THR B 1 205 ? -15.383 0.894 1.131 1 87.38 205 THR B O 1
ATOM 3762 N N . LEU B 1 206 ? -13.787 0.541 2.655 1 87.45 206 LEU B N 1
ATOM 3763 C CA . LEU B 1 206 ? -14.442 -0.601 3.284 1 87.45 206 LEU B CA 1
ATOM 3764 C C . LEU B 1 206 ? -15.648 -0.153 4.103 1 87.45 206 LEU B C 1
ATOM 3766 O O . LEU B 1 206 ? -16.443 -0.982 4.549 1 87.45 206 LEU B O 1
ATOM 3770 N N . LEU B 1 207 ? -15.811 1.138 4.192 1 86.95 207 LEU B N 1
ATOM 3771 C CA . LEU B 1 207 ? -16.948 1.698 4.913 1 86.95 207 LEU B CA 1
ATOM 3772 C C . LEU B 1 207 ? -18.132 1.917 3.977 1 86.95 207 LEU B C 1
ATOM 3774 O O . LEU B 1 207 ? -19.189 2.385 4.405 1 86.95 207 LEU B O 1
ATOM 3778 N N . GLY B 1 208 ? -17.966 1.593 2.775 1 83.39 208 GLY B N 1
ATOM 3779 C CA . GLY B 1 208 ? -18.962 1.914 1.765 1 83.39 208 GLY B CA 1
ATOM 3780 C C . GLY B 1 208 ? -20.343 1.384 2.099 1 83.39 208 GLY B C 1
ATOM 3781 O O . GLY B 1 208 ? -21.331 2.118 2.024 1 83.39 208 GLY B O 1
ATOM 3782 N N . ASP B 1 209 ? -20.47 0.169 2.455 1 77.39 209 ASP B N 1
ATOM 3783 C CA . ASP B 1 209 ? -21.759 -0.445 2.759 1 77.39 209 ASP B CA 1
ATOM 3784 C C . ASP B 1 209 ? -22.404 0.206 3.98 1 77.39 209 ASP B C 1
ATOM 3786 O O . ASP B 1 209 ? -23.623 0.39 4.021 1 77.39 209 ASP B O 1
ATOM 3790 N N . SER B 1 210 ? -21.595 0.513 4.908 1 80.49 210 SER B N 1
ATOM 3791 C CA . SER B 1 210 ? -22.121 1.163 6.104 1 80.49 210 SER B CA 1
ATOM 3792 C C . SER B 1 210 ? -22.637 2.563 5.79 1 80.49 210 SER B C 1
ATOM 3794 O O . SER B 1 210 ? -23.653 2.993 6.34 1 80.49 210 SER B O 1
ATOM 3796 N N . ALA B 1 211 ? -21.927 3.128 4.975 1 75.47 211 ALA B N 1
ATOM 3797 C CA . ALA B 1 211 ? -22.372 4.452 4.546 1 75.47 211 ALA B CA 1
ATOM 3798 C C . ALA B 1 211 ? -23.709 4.37 3.815 1 75.47 211 ALA B C 1
ATOM 3800 O O . ALA B 1 211 ? -24.594 5.201 4.033 1 75.47 211 ALA B O 1
ATOM 3801 N N . ALA B 1 212 ? -23.828 3.392 3.118 1 71.14 212 ALA B N 1
ATOM 3802 C CA . ALA B 1 212 ? -25.073 3.173 2.387 1 71.14 212 ALA B CA 1
ATOM 3803 C C . ALA B 1 212 ? -26.226 2.882 3.344 1 71.14 212 ALA B C 1
ATOM 3805 O O . ALA B 1 212 ? -27.377 3.222 3.059 1 71.14 212 ALA B O 1
ATOM 3806 N N . ALA B 1 213 ? -25.877 2.402 4.474 1 75.79 213 ALA B N 1
ATOM 3807 C CA . ALA B 1 213 ? -26.887 2.051 5.468 1 75.79 213 ALA B CA 1
ATOM 3808 C C . ALA B 1 213 ? -27.155 3.218 6.414 1 75.79 213 ALA B C 1
ATOM 3810 O O . ALA B 1 213 ? -27.887 3.074 7.396 1 75.79 213 ALA B O 1
ATOM 3811 N N . GLY B 1 214 ? -26.452 4.324 6.161 1 79.36 214 GLY B N 1
ATOM 3812 C CA . GLY B 1 214 ? -26.805 5.524 6.903 1 79.36 214 GLY B CA 1
ATOM 3813 C C . GLY B 1 214 ? -25.723 5.969 7.868 1 79.36 214 GLY B C 1
ATOM 3814 O O . GLY B 1 214 ? -25.833 7.03 8.487 1 79.36 214 GLY B O 1
ATOM 3815 N N . PHE B 1 215 ? -24.763 5.171 8.001 1 85.02 215 PHE B N 1
ATOM 3816 C CA . PHE B 1 215 ? -23.647 5.58 8.844 1 85.02 215 PHE B CA 1
ATOM 3817 C C . PHE B 1 215 ? -22.777 6.608 8.13 1 85.02 215 PHE B C 1
ATOM 3819 O O . PHE B 1 215 ? -22.348 6.385 6.996 1 85.02 215 PHE B O 1
ATOM 3826 N N . ARG B 1 216 ? -22.534 7.716 8.771 1 85.67 216 ARG B N 1
ATOM 3827 C CA . ARG B 1 216 ? -21.733 8.785 8.183 1 85.67 216 ARG B CA 1
ATOM 3828 C C . ARG B 1 216 ? -20.416 8.958 8.932 1 85.67 216 ARG B C 1
ATOM 3830 O O . ARG B 1 216 ? -20.305 9.812 9.814 1 85.67 216 ARG B O 1
ATOM 3837 N N . PRO B 1 217 ? -19.455 8.217 8.509 1 88.14 217 PRO B N 1
ATOM 3838 C CA . PRO B 1 217 ? -18.166 8.339 9.194 1 88.14 217 PRO B CA 1
ATOM 3839 C C . PRO B 1 217 ? -17.45 9.649 8.876 1 88.14 217 PRO B C 1
ATOM 3841 O O . PRO B 1 217 ? -17.535 10.145 7.749 1 88.14 217 PRO B O 1
ATOM 3844 N N . ARG B 1 218 ? -16.819 10.197 9.823 1 86.53 218 ARG B N 1
ATOM 3845 C CA . ARG B 1 218 ? -15.893 11.305 9.611 1 86.53 218 ARG B CA 1
ATOM 3846 C C . ARG B 1 218 ? -14.509 10.796 9.222 1 86.53 218 ARG B C 1
ATOM 3848 O O . ARG B 1 218 ? -13.814 10.187 10.037 1 86.53 218 ARG B O 1
ATOM 3855 N N . ILE B 1 219 ? -14.064 11.079 7.95 1 88.23 219 ILE B N 1
ATOM 3856 C CA . ILE B 1 219 ? -12.776 10.587 7.474 1 88.23 219 ILE B CA 1
ATOM 3857 C C . ILE B 1 219 ? -11.789 11.747 7.367 1 88.23 219 ILE B C 1
ATOM 3859 O O . ILE B 1 219 ? -11.821 12.511 6.4 1 88.23 219 ILE B O 1
ATOM 3863 N N . ASP B 1 220 ? -10.822 11.87 8.275 1 84.45 220 ASP B N 1
ATOM 3864 C CA . ASP B 1 220 ? -9.839 12.947 8.323 1 84.45 220 ASP B CA 1
ATOM 3865 C C . ASP B 1 220 ? -8.483 12.477 7.8 1 84.45 220 ASP B C 1
ATOM 3867 O O . ASP B 1 220 ? -7.611 13.294 7.498 1 84.45 220 ASP B O 1
ATOM 3871 N N . ILE B 1 221 ? -8.318 11.181 7.768 1 92.59 221 ILE B N 1
ATOM 3872 C CA . ILE B 1 221 ? -7.044 10.582 7.388 1 92.59 221 ILE B CA 1
ATOM 3873 C C . ILE B 1 221 ? -7.256 9.606 6.233 1 92.59 221 ILE B C 1
ATOM 3875 O O . ILE B 1 221 ? -7.996 8.628 6.366 1 92.59 221 ILE B O 1
ATOM 3879 N N . ALA B 1 222 ? -6.619 9.946 5.148 1 92.12 222 ALA B N 1
ATOM 3880 C CA . ALA B 1 222 ? -6.673 9.054 3.992 1 92.12 222 ALA B CA 1
ATOM 3881 C C . ALA B 1 222 ? -5.329 8.368 3.765 1 92.12 222 ALA B C 1
ATOM 3883 O O . ALA B 1 222 ? -4.386 8.986 3.267 1 92.12 222 ALA B O 1
ATOM 3884 N N . VAL B 1 223 ? -5.281 7.167 4.135 1 93.07 223 VAL B N 1
ATOM 3885 C CA . VAL B 1 223 ? -4.087 6.332 4.057 1 93.07 223 VAL B CA 1
ATOM 3886 C C . VAL B 1 223 ? -4.426 5.006 3.381 1 93.07 223 VAL B C 1
ATOM 3888 O O . VAL B 1 223 ? -5.327 4.289 3.824 1 93.07 223 VAL B O 1
ATOM 3891 N N . GLY B 1 224 ? -3.716 4.735 2.371 1 88.89 224 GLY B N 1
ATOM 3892 C CA . GLY B 1 224 ? -4.034 3.555 1.584 1 88.89 224 GLY B CA 1
ATOM 3893 C C . GLY B 1 224 ? -3.477 2.274 2.176 1 88.89 224 GLY B C 1
ATOM 3894 O O . GLY B 1 224 ? -4.144 1.238 2.164 1 88.89 224 GLY B O 1
ATOM 3895 N N . GLU B 1 225 ? -2.346 2.333 2.714 1 89.78 225 GLU B N 1
ATOM 3896 C CA . GLU B 1 225 ? -1.65 1.125 3.149 1 89.78 225 GLU B CA 1
ATOM 3897 C C . GLU B 1 225 ? -1.998 0.778 4.594 1 89.78 225 GLU B C 1
ATOM 3899 O O . GLU B 1 225 ? -2.154 1.668 5.432 1 89.78 225 GLU B O 1
ATOM 3904 N N . TRP B 1 226 ? -1.999 -0.469 4.862 1 91.21 226 TRP B N 1
ATOM 3905 C CA . TRP B 1 226 ? -2.434 -0.966 6.164 1 91.21 226 TRP B CA 1
ATOM 3906 C C . TRP B 1 226 ? -1.44 -0.578 7.254 1 91.21 226 TRP B C 1
ATOM 3908 O O . TRP B 1 226 ? -1.835 -0.235 8.37 1 91.21 226 TRP B O 1
ATOM 3918 N N . THR B 1 227 ? -0.191 -0.622 6.96 1 89.57 227 THR B N 1
ATOM 3919 C CA . THR B 1 227 ? 0.824 -0.253 7.941 1 89.57 227 THR B CA 1
ATOM 3920 C C . THR B 1 227 ? 0.612 1.178 8.426 1 89.57 227 THR B C 1
ATOM 3922 O O . THR B 1 227 ? 0.737 1.459 9.62 1 89.57 227 THR B O 1
ATOM 3925 N N . GLY B 1 228 ? 0.346 2.027 7.487 1 92.25 228 GLY B N 1
ATOM 3926 C CA . GLY B 1 228 ? 0.059 3.405 7.853 1 92.25 228 GLY B CA 1
ATOM 3927 C C . GLY B 1 228 ? -1.239 3.56 8.623 1 92.25 228 GLY B C 1
ATOM 3928 O O . GLY B 1 228 ? -1.299 4.302 9.605 1 92.25 228 GLY B O 1
ATOM 3929 N N . LYS B 1 229 ? -2.302 2.883 8.209 1 94.36 229 LYS B N 1
ATOM 3930 C CA . LYS B 1 229 ? -3.586 2.958 8.901 1 94.36 229 LYS B CA 1
ATOM 3931 C C . LYS B 1 229 ? -3.448 2.547 10.363 1 94.36 229 LYS B C 1
ATOM 3933 O O . LYS B 1 229 ? -3.909 3.256 11.26 1 94.36 229 LYS B O 1
ATOM 3938 N N . LEU B 1 230 ? -2.793 1.466 10.563 1 94 230 LEU B N 1
ATOM 3939 C CA . LEU B 1 230 ? -2.669 0.937 11.917 1 94 230 LEU B CA 1
ATOM 3940 C C . LEU B 1 230 ? -1.742 1.808 12.758 1 94 230 LEU B C 1
ATOM 3942 O O . LEU B 1 230 ? -1.94 1.945 13.967 1 94 230 LEU B O 1
ATOM 3946 N N . GLY B 1 231 ? -0.716 2.394 12.102 1 93.38 231 GLY B N 1
ATOM 3947 C CA . GLY B 1 231 ? 0.113 3.362 12.803 1 93.38 231 GLY B CA 1
ATOM 3948 C C . GLY B 1 231 ? -0.666 4.565 13.3 1 93.38 231 GLY B C 1
ATOM 3949 O O . GLY B 1 231 ? -0.458 5.025 14.425 1 93.38 231 GLY B O 1
ATOM 3950 N N . CYS B 1 232 ? -1.543 5.067 12.499 1 95.75 232 CYS B N 1
ATOM 3951 C CA . CYS B 1 232 ? -2.387 6.194 12.88 1 95.75 232 CYS B CA 1
ATOM 3952 C C . CYS B 1 232 ? -3.314 5.818 14.03 1 95.75 232 CYS B C 1
ATOM 3954 O O . CYS B 1 232 ? -3.51 6.604 14.958 1 95.75 232 CYS B O 1
ATOM 3956 N N . VAL B 1 233 ? -3.88 4.595 13.981 1 96.45 233 VAL B N 1
ATOM 3957 C CA . VAL B 1 233 ? -4.734 4.123 15.066 1 96.45 233 VAL B CA 1
ATOM 3958 C C . VAL B 1 233 ? -3.929 4.045 16.361 1 96.45 233 VAL B C 1
ATOM 3960 O O . VAL B 1 233 ? -4.374 4.526 17.406 1 96.45 233 VAL B O 1
ATOM 3963 N N . ALA B 1 234 ? -2.786 3.484 16.299 1 94.6 234 ALA B N 1
ATOM 3964 C CA . ALA B 1 234 ? -1.937 3.295 17.473 1 94.6 234 ALA B CA 1
ATOM 3965 C C . ALA B 1 234 ? -1.594 4.632 18.123 1 94.6 234 ALA B C 1
ATOM 3967 O O . ALA B 1 234 ? -1.468 4.721 19.346 1 94.6 234 ALA B O 1
ATOM 3968 N N . ALA B 1 235 ? -1.455 5.626 17.314 1 94.2 235 ALA B N 1
ATOM 3969 C CA . ALA B 1 235 ? -1.092 6.952 17.809 1 94.2 235 ALA B CA 1
ATOM 3970 C C . ALA B 1 235 ? -2.313 7.687 18.355 1 94.2 235 ALA B C 1
ATOM 3972 O O . ALA B 1 235 ? -2.207 8.828 18.81 1 94.2 235 ALA B O 1
ATOM 3973 N N . GLY B 1 236 ? -3.501 7.084 18.172 1 95.17 236 GLY B N 1
ATOM 3974 C CA . GLY B 1 236 ? -4.71 7.668 18.731 1 95.17 236 GLY B CA 1
ATOM 3975 C C . GLY B 1 236 ? -5.355 8.694 17.818 1 95.17 236 GLY B C 1
ATOM 3976 O O . GLY B 1 236 ? -6.137 9.532 18.272 1 95.17 236 GLY B O 1
ATOM 3977 N N . LEU B 1 237 ? -5.052 8.603 16.557 1 95.6 237 LEU B N 1
ATOM 3978 C CA . LEU B 1 237 ? -5.534 9.633 15.643 1 95.6 237 LEU B CA 1
ATOM 3979 C C . LEU B 1 237 ? -6.929 9.293 15.129 1 95.6 237 LEU B C 1
ATOM 3981 O O . LEU B 1 237 ? -7.598 10.14 14.531 1 95.6 237 LEU B O 1
ATOM 3985 N N . GLY B 1 238 ? -7.337 8.063 15.316 1 96.03 238 GLY B N 1
ATOM 3986 C CA . GLY B 1 238 ? -8.639 7.61 14.852 1 96.03 238 GLY B CA 1
ATOM 3987 C C . GLY B 1 238 ? -8.82 6.108 14.953 1 96.03 238 GLY B C 1
ATOM 3988 O O . GLY B 1 238 ? -8.039 5.427 15.621 1 96.03 238 GLY B O 1
ATOM 3989 N N . VAL B 1 239 ? -9.911 5.665 14.312 1 96.84 239 VAL B N 1
ATOM 3990 C CA . VAL B 1 239 ? -10.242 4.245 14.255 1 96.84 239 VAL B CA 1
ATOM 3991 C C . VAL B 1 239 ? -10.379 3.805 12.799 1 96.84 239 VAL B C 1
ATOM 3993 O O . VAL B 1 239 ? -10.446 4.641 11.895 1 96.84 239 VAL B O 1
ATOM 3996 N N . THR B 1 240 ? -10.343 2.53 12.6 1 95.43 240 THR B N 1
ATOM 3997 C CA . THR B 1 240 ? -10.488 2.049 11.23 1 95.43 240 THR B CA 1
ATOM 3998 C C . THR B 1 240 ? -11.113 0.657 11.209 1 95.43 240 THR B C 1
ATOM 4000 O O . THR B 1 240 ? -11.108 -0.047 12.221 1 95.43 240 THR B O 1
ATOM 4003 N N . LEU B 1 241 ? -11.74 0.3 10.122 1 93.2 241 LEU B N 1
ATOM 4004 C CA . LEU B 1 241 ? -12.129 -1.082 9.863 1 93.2 241 LEU B CA 1
ATOM 4005 C C . LEU B 1 241 ? -10.937 -1.899 9.376 1 93.2 241 LEU B C 1
ATOM 4007 O O . LEU B 1 241 ? -10.125 -1.411 8.587 1 93.2 241 LEU B O 1
ATOM 4011 N N . VAL B 1 242 ? -10.831 -3.102 9.844 1 93.29 242 VAL B N 1
ATOM 4012 C CA . VAL B 1 242 ? -9.724 -3.982 9.484 1 93.29 242 VAL B CA 1
ATOM 4013 C C . VAL B 1 242 ? -10.266 -5.337 9.035 1 93.29 242 VAL B C 1
ATOM 4015 O O . VAL B 1 242 ? -10.988 -6.003 9.781 1 93.29 242 VAL B O 1
ATOM 4018 N N . PRO B 1 243 ? -9.913 -5.699 7.829 1 92.02 243 PRO B N 1
ATOM 4019 C CA . PRO B 1 243 ? -10.223 -7.084 7.465 1 92.02 243 PRO B CA 1
ATOM 4020 C C . PRO B 1 243 ? -9.46 -8.101 8.311 1 92.02 243 PRO B C 1
ATOM 4022 O O . PRO B 1 243 ? -8.302 -7.867 8.669 1 92.02 243 PRO B O 1
ATOM 4025 N N . ALA B 1 244 ? -10.052 -9.222 8.515 1 90.58 244 ALA B N 1
ATOM 4026 C CA . ALA B 1 244 ? -9.451 -10.277 9.326 1 90.58 244 ALA B CA 1
ATOM 4027 C C . ALA B 1 244 ? -8.103 -10.708 8.755 1 90.58 244 ALA B C 1
ATOM 4029 O O . ALA B 1 244 ? -7.177 -11.028 9.504 1 90.58 244 ALA B O 1
ATOM 4030 N N . LEU B 1 245 ? -7.958 -10.679 7.487 1 90.72 245 LEU B N 1
ATOM 4031 C CA . LEU B 1 245 ? -6.728 -11.107 6.83 1 90.72 245 LEU B CA 1
ATOM 4032 C C . LEU B 1 245 ? -5.574 -10.172 7.178 1 90.72 245 LEU B C 1
ATOM 4034 O O . LEU B 1 245 ? -4.406 -10.553 7.065 1 90.72 245 LEU B O 1
ATOM 4038 N N . ALA B 1 246 ? -5.931 -8.952 7.56 1 88.09 246 ALA B N 1
ATOM 4039 C CA . ALA B 1 246 ? -4.901 -7.971 7.892 1 88.09 246 ALA B CA 1
ATOM 4040 C C . ALA B 1 246 ? -4.644 -7.933 9.396 1 88.09 246 ALA B C 1
ATOM 4042 O O . ALA B 1 246 ? -3.74 -7.234 9.86 1 88.09 246 ALA B O 1
ATOM 4043 N N . ALA B 1 247 ? -5.325 -8.674 10.215 1 86.03 247 ALA B N 1
ATOM 4044 C CA . ALA B 1 247 ? -5.303 -8.585 11.673 1 86.03 247 ALA B CA 1
ATOM 4045 C C . ALA B 1 247 ? -3.967 -9.066 12.232 1 86.03 247 ALA B C 1
ATOM 4047 O O . ALA B 1 247 ? -3.52 -8.595 13.28 1 86.03 247 ALA B O 1
ATOM 4048 N N . ARG B 1 248 ? -3.351 -9.933 11.517 1 79.52 248 ARG B N 1
ATOM 4049 C CA . ARG B 1 248 ? -2.116 -10.533 12.01 1 79.52 248 ARG B CA 1
ATOM 4050 C C . ARG B 1 248 ? -0.996 -9.5 12.082 1 79.52 248 ARG B C 1
ATOM 4052 O O . ARG B 1 248 ? -0.048 -9.657 12.854 1 79.52 248 ARG B O 1
ATOM 4059 N N . GLY B 1 249 ? -1.106 -8.453 11.282 1 78.06 249 GLY B N 1
ATOM 4060 C CA . GLY B 1 249 ? -0.073 -7.429 11.263 1 78.06 249 GLY B CA 1
ATOM 4061 C C . GLY B 1 249 ? -0.363 -6.271 12.199 1 78.06 249 GLY B C 1
ATOM 4062 O O . GLY B 1 249 ? 0.333 -5.254 12.17 1 78.06 249 GLY B O 1
ATOM 4063 N N . ALA B 1 250 ? -1.35 -6.439 13.026 1 84.85 250 ALA B N 1
ATOM 4064 C CA . ALA B 1 250 ? -1.705 -5.358 13.942 1 84.85 250 ALA B CA 1
ATOM 4065 C C . ALA B 1 250 ? -0.673 -5.222 15.057 1 84.85 250 ALA B C 1
ATOM 4067 O O . ALA B 1 250 ? -0.324 -6.207 15.712 1 84.85 250 ALA B O 1
ATOM 4068 N N . PRO B 1 251 ? -0.176 -3.988 15.196 1 84.47 251 PRO B N 1
ATOM 4069 C CA . PRO B 1 251 ? 0.766 -3.768 16.296 1 84.47 251 PRO B CA 1
ATOM 4070 C C . PRO B 1 251 ? 0.141 -4.017 17.667 1 84.47 251 PRO B C 1
ATOM 4072 O O . PRO B 1 251 ? -1.086 -4.071 17.789 1 84.47 251 PRO B O 1
ATOM 4075 N N . ALA B 1 252 ? 0.984 -4.106 18.682 1 83.89 252 ALA B N 1
ATOM 4076 C CA . ALA B 1 252 ? 0.567 -4.488 20.029 1 83.89 252 ALA B CA 1
ATOM 4077 C C . ALA B 1 252 ? -0.201 -3.358 20.707 1 83.89 252 ALA B C 1
ATOM 4079 O O . ALA B 1 252 ? -0.902 -3.581 21.697 1 83.89 252 ALA B O 1
ATOM 4080 N N . ASP B 1 253 ? -0.104 -2.228 20.235 1 89.03 253 ASP B N 1
ATOM 4081 C CA . ASP B 1 253 ? -0.713 -1.081 20.902 1 89.03 253 ASP B CA 1
ATOM 4082 C C . ASP B 1 253 ? -2.073 -0.75 20.292 1 89.03 253 ASP B C 1
ATOM 4084 O O . ASP B 1 253 ? -2.582 0.36 20.463 1 89.03 253 ASP B O 1
ATOM 4088 N N . ILE B 1 254 ? -2.608 -1.679 19.594 1 93.43 254 ILE B N 1
ATOM 4089 C CA . ILE B 1 254 ? -3.956 -1.567 19.048 1 93.43 254 ILE B CA 1
ATOM 4090 C C . ILE B 1 254 ? -4.827 -2.701 19.586 1 93.43 254 ILE B C 1
ATOM 4092 O O . ILE B 1 254 ? -4.318 -3.764 19.947 1 93.43 254 ILE B O 1
ATOM 4096 N N . THR B 1 255 ? -6.05 -2.415 19.757 1 95.58 255 THR B N 1
ATOM 4097 C CA . THR B 1 255 ? -7.046 -3.423 20.105 1 95.58 255 THR B CA 1
ATOM 4098 C C . THR B 1 255 ? -8.02 -3.642 18.951 1 95.58 255 THR B C 1
ATOM 4100 O O . THR B 1 255 ? -8.499 -2.681 18.345 1 95.58 255 THR B O 1
ATOM 4103 N N . LEU B 1 256 ? -8.254 -4.874 18.63 1 95.12 256 LEU B N 1
ATOM 4104 C CA . LEU B 1 256 ? -9.217 -5.236 17.595 1 95.12 256 LEU B CA 1
ATOM 4105 C C . LEU B 1 256 ? -10.54 -5.674 18.213 1 95.12 256 LEU B C 1
ATOM 4107 O O . LEU B 1 256 ? -10.567 -6.559 19.071 1 95.12 256 LEU B O 1
ATOM 4111 N N . LEU B 1 257 ? -11.576 -5.033 17.775 1 96.34 257 LEU B N 1
ATOM 4112 C CA . LEU B 1 257 ? -12.911 -5.319 18.287 1 96.34 257 LEU B CA 1
ATOM 4113 C C . LEU B 1 257 ? -13.787 -5.941 17.205 1 96.34 257 LEU B C 1
ATOM 4115 O O . LEU B 1 257 ? -13.655 -5.606 16.025 1 96.34 257 LEU B O 1
ATOM 4119 N N . ARG B 1 258 ? -14.669 -6.76 17.635 1 94.75 258 ARG B N 1
ATOM 4120 C CA . ARG B 1 258 ? -15.675 -7.279 16.714 1 94.75 258 ARG B CA 1
ATOM 4121 C C . ARG B 1 258 ? -16.808 -6.277 16.519 1 94.75 258 ARG B C 1
ATOM 4123 O O . ARG B 1 258 ? -17.129 -5.51 17.429 1 94.75 258 ARG B O 1
ATOM 4130 N N . LEU B 1 259 ? -17.304 -6.243 15.334 1 92.28 259 LEU B N 1
ATOM 4131 C CA . LEU B 1 259 ? -18.506 -5.462 15.06 1 92.28 259 LEU B CA 1
ATOM 4132 C C . LEU B 1 259 ? -19.761 -6.297 15.288 1 92.28 259 LEU B C 1
ATOM 4134 O O . LEU B 1 259 ? -19.761 -7.505 15.042 1 92.28 259 LEU B O 1
ATOM 4138 N N . HIS B 1 260 ? -20.724 -5.601 15.755 1 91.3 260 HIS B N 1
ATOM 4139 C CA . HIS B 1 260 ? -22.02 -6.267 15.836 1 91.3 260 HIS B CA 1
ATOM 4140 C C . HIS B 1 260 ? -22.416 -6.866 14.491 1 91.3 260 HIS B C 1
ATOM 4142 O O . HIS B 1 260 ? -22.209 -6.245 13.445 1 91.3 260 HIS B O 1
ATOM 4148 N N . PRO B 1 261 ? -22.966 -8.058 14.53 1 85.53 261 PRO B N 1
ATOM 4149 C CA . PRO B 1 261 ? -23.292 -8.774 13.294 1 85.53 261 PRO B CA 1
ATOM 4150 C C . PRO B 1 261 ? -24.14 -7.94 12.336 1 85.53 261 PRO B C 1
ATOM 4152 O O . PRO B 1 261 ? -24.017 -8.081 11.116 1 85.53 261 PRO B O 1
ATOM 4155 N N . ASP B 1 262 ? -24.933 -7.03 12.828 1 84.14 262 ASP B N 1
ATOM 4156 C CA . ASP B 1 262 ? -25.826 -6.219 12.006 1 84.14 262 ASP B CA 1
ATOM 4157 C C . ASP B 1 262 ? -25.059 -5.106 11.296 1 84.14 262 ASP B C 1
ATOM 4159 O O . ASP B 1 262 ? -25.576 -4.484 10.366 1 84.14 262 ASP B O 1
ATOM 4163 N N . ASP B 1 263 ? -23.876 -4.895 11.743 1 84.59 263 ASP B N 1
ATOM 4164 C CA . ASP B 1 263 ? -23.114 -3.765 11.22 1 84.59 263 ASP B CA 1
ATOM 4165 C C . ASP B 1 263 ? -21.938 -4.24 10.371 1 84.59 263 ASP B C 1
ATOM 4167 O O . ASP B 1 263 ? -21.226 -3.428 9.777 1 84.59 263 ASP B O 1
ATOM 4171 N N . VAL B 1 264 ? -21.794 -5.496 10.352 1 77.2 264 VAL B N 1
ATOM 4172 C CA . VAL B 1 264 ? -20.553 -6.022 9.794 1 77.2 264 VAL B CA 1
ATOM 4173 C C . VAL B 1 264 ? -20.671 -6.125 8.276 1 77.2 264 VAL B C 1
ATOM 4175 O O . VAL B 1 264 ? -21.484 -6.896 7.761 1 77.2 264 VAL B O 1
ATOM 4178 N N . PRO B 1 265 ? -19.9 -5.277 7.659 1 79.29 265 PRO B N 1
ATOM 4179 C CA . PRO B 1 265 ? -19.801 -5.557 6.225 1 79.29 265 PRO B CA 1
ATOM 4180 C C . PRO B 1 265 ? -19.061 -6.859 5.928 1 79.29 265 PRO B C 1
ATOM 4182 O O . PRO B 1 265 ? -18.17 -7.254 6.685 1 79.29 265 PRO B O 1
ATOM 4185 N N . VAL B 1 266 ? -19.562 -7.576 4.96 1 83.36 266 VAL B N 1
ATOM 4186 C CA . VAL B 1 266 ? -18.91 -8.816 4.552 1 83.36 266 VAL B CA 1
ATOM 4187 C C . VAL B 1 266 ? -18.183 -8.606 3.226 1 83.36 266 VAL B C 1
ATOM 4189 O O . VAL B 1 266 ? -18.777 -8.137 2.252 1 83.36 266 VAL B O 1
ATOM 4192 N N . ARG B 1 267 ? -16.947 -8.785 3.316 1 87.86 267 ARG B N 1
ATOM 4193 C CA . ARG B 1 267 ? -16.137 -8.789 2.102 1 87.86 267 ARG B CA 1
ATOM 4194 C C . ARG B 1 267 ? -15.919 -10.21 1.594 1 87.86 267 ARG B C 1
ATOM 4196 O O . ARG B 1 267 ? -15.329 -11.04 2.289 1 87.86 267 ARG B O 1
ATOM 4203 N N . ARG B 1 268 ? -16.441 -10.493 0.412 1 91.99 268 ARG B N 1
ATOM 4204 C CA . ARG B 1 268 ? -16.296 -11.826 -0.164 1 91.99 268 ARG B CA 1
ATOM 4205 C C . ARG B 1 268 ? -15.024 -11.926 -0.999 1 91.99 268 ARG B C 1
ATOM 4207 O O . ARG B 1 268 ? -14.75 -11.057 -1.829 1 91.99 268 ARG B O 1
ATOM 4214 N N . VAL B 1 269 ? -14.27 -12.929 -0.784 1 94.89 269 VAL B N 1
ATOM 4215 C CA . VAL B 1 269 ? -13.001 -13.149 -1.47 1 94.89 269 VAL B CA 1
ATOM 4216 C C . VAL B 1 269 ? -13.136 -14.319 -2.442 1 94.89 269 VAL B C 1
ATOM 4218 O O . VAL B 1 269 ? -13.665 -15.374 -2.084 1 94.89 269 VAL B O 1
ATOM 4221 N N . TYR B 1 270 ? -12.635 -14.096 -3.674 1 96.15 270 TYR B N 1
ATOM 4222 C CA . TYR B 1 270 ? -12.744 -15.09 -4.736 1 96.15 270 TYR B CA 1
ATOM 4223 C C . TYR B 1 270 ? -11.393 -15.332 -5.398 1 96.15 270 TYR B C 1
ATOM 4225 O O . TYR B 1 270 ? -10.541 -14.441 -5.427 1 96.15 270 TYR B O 1
ATOM 4233 N N . ALA B 1 271 ? -11.289 -16.497 -5.845 1 97.35 271 ALA B N 1
ATOM 4234 C CA . ALA B 1 271 ? -10.328 -16.73 -6.92 1 97.35 271 ALA B CA 1
ATOM 4235 C C . ALA B 1 271 ? -10.996 -16.616 -8.287 1 97.35 271 ALA B C 1
ATOM 4237 O O . ALA B 1 271 ? -12.013 -17.266 -8.544 1 97.35 271 ALA B O 1
ATOM 4238 N N . ALA B 1 272 ? -10.452 -15.776 -9.097 1 96.3 272 ALA B N 1
ATOM 4239 C CA . ALA B 1 272 ? -11.019 -15.562 -10.426 1 96.3 272 ALA B CA 1
ATOM 4240 C C . ALA B 1 272 ? -10.116 -16.149 -11.508 1 96.3 272 ALA B C 1
ATOM 4242 O O . ALA B 1 272 ? -8.892 -16.013 -11.444 1 96.3 272 ALA B O 1
ATOM 4243 N N . THR B 1 273 ? -10.678 -16.823 -12.44 1 93.65 273 THR B N 1
ATOM 4244 C CA . THR B 1 273 ? -10.06 -17.262 -13.687 1 93.65 273 THR B CA 1
ATOM 4245 C C . THR B 1 273 ? -10.917 -16.861 -14.885 1 93.65 273 THR B C 1
ATOM 4247 O O . THR B 1 273 ? -12.051 -16.406 -14.72 1 93.65 273 THR B O 1
ATOM 4250 N N . LEU B 1 274 ? -10.289 -16.913 -16.03 1 86.13 274 LEU B N 1
ATOM 4251 C CA . LEU B 1 274 ? -11.052 -16.555 -17.221 1 86.13 274 LEU B CA 1
ATOM 4252 C C . LEU B 1 274 ? -12.107 -17.613 -17.528 1 86.13 274 LEU B C 1
ATOM 4254 O O . LEU B 1 274 ? -11.821 -18.811 -17.488 1 86.13 274 LEU B O 1
ATOM 4258 N N . ALA B 1 275 ? -13.239 -17.136 -17.81 1 85.34 275 ALA B N 1
ATOM 4259 C CA . ALA B 1 275 ? -14.338 -18.049 -18.116 1 85.34 275 ALA B CA 1
ATOM 4260 C C . ALA B 1 275 ? -14.165 -18.67 -19.499 1 85.34 275 ALA B C 1
ATOM 4262 O O . ALA B 1 275 ? -13.634 -18.031 -20.412 1 85.34 275 ALA B O 1
ATOM 4263 N N . GLY B 1 276 ? -14.637 -19.935 -19.618 1 78.36 276 GLY B N 1
ATOM 4264 C CA . GLY B 1 276 ? -14.715 -20.587 -20.915 1 78.36 276 GLY B CA 1
ATOM 4265 C C . GLY B 1 276 ? -13.399 -21.198 -21.357 1 78.36 276 GLY B C 1
ATOM 4266 O O . GLY B 1 276 ? -13.275 -21.666 -22.491 1 78.36 276 GLY B O 1
ATOM 4267 N N . ARG B 1 277 ? -12.432 -21.076 -20.587 1 72.61 277 ARG B N 1
ATOM 4268 C CA . ARG B 1 277 ? -11.144 -21.673 -20.927 1 72.61 277 ARG B CA 1
ATOM 4269 C C . ARG B 1 277 ? -10.791 -22.799 -19.961 1 72.61 277 ARG B C 1
ATOM 4271 O O . ARG B 1 277 ? -11.147 -22.747 -18.781 1 72.61 277 ARG B O 1
ATOM 4278 N N . THR B 1 278 ? -10.32 -23.889 -20.544 1 72.67 278 THR B N 1
ATOM 4279 C CA . THR B 1 278 ? -9.79 -24.93 -19.669 1 72.67 278 THR B CA 1
ATOM 4280 C C . THR B 1 278 ? -8.574 -24.422 -18.9 1 72.67 278 THR B C 1
ATOM 4282 O O . THR B 1 278 ? -7.63 -23.9 -19.496 1 72.67 278 THR B O 1
ATOM 4285 N N . ALA B 1 279 ? -8.63 -24.505 -17.672 1 77.44 279 ALA B N 1
ATOM 4286 C CA . ALA B 1 279 ? -7.528 -24.046 -16.831 1 77.44 279 ALA B CA 1
ATOM 4287 C C . ALA B 1 279 ? -6.33 -24.985 -16.936 1 77.44 279 ALA B C 1
ATOM 4289 O O . ALA B 1 279 ? -6.481 -26.206 -16.856 1 77.44 279 ALA B O 1
ATOM 4290 N N . PRO B 1 280 ? -5.188 -24.478 -17.163 1 77.31 280 PRO B N 1
ATOM 4291 C CA . PRO B 1 280 ? -3.991 -25.322 -17.13 1 77.31 280 PRO B CA 1
ATOM 4292 C C . PRO B 1 280 ? -3.818 -26.05 -15.799 1 77.31 280 PRO B C 1
ATOM 4294 O O . PRO B 1 280 ? -4.329 -25.595 -14.772 1 77.31 280 PRO B O 1
ATOM 4297 N N . PRO B 1 281 ? -3.182 -27.182 -15.804 1 81.31 281 PRO B N 1
ATOM 4298 C CA . PRO B 1 281 ? -2.998 -27.988 -14.595 1 81.31 281 PRO B CA 1
ATOM 4299 C C . PRO B 1 281 ? -2.423 -27.183 -13.432 1 81.31 281 PRO B C 1
ATOM 4301 O O . PRO B 1 281 ? -2.853 -27.353 -12.288 1 81.31 281 PRO B O 1
ATOM 4304 N N . ALA B 1 282 ? -1.449 -26.295 -13.671 1 88.45 282 ALA B N 1
ATOM 4305 C CA . ALA B 1 282 ? -0.845 -25.481 -12.62 1 88.45 282 ALA B CA 1
ATOM 4306 C C . ALA B 1 282 ? -1.895 -24.625 -11.917 1 88.45 282 ALA B C 1
ATOM 4308 O O . ALA B 1 282 ? -1.853 -24.458 -10.696 1 88.45 282 ALA B O 1
ATOM 4309 N N . VAL B 1 283 ? -2.86 -24.139 -12.675 1 91.74 283 VAL B N 1
ATOM 4310 C CA . VAL B 1 283 ? -3.922 -23.297 -12.134 1 91.74 283 VAL B CA 1
ATOM 4311 C C . VAL B 1 283 ? -4.856 -24.137 -11.266 1 91.74 283 VAL B C 1
ATOM 4313 O O . VAL B 1 283 ? -5.172 -23.758 -10.136 1 91.74 283 VAL B O 1
ATOM 4316 N N . THR B 1 284 ? -5.282 -25.302 -11.806 1 89.94 284 THR B N 1
ATOM 4317 C CA . THR B 1 284 ? -6.176 -26.19 -11.073 1 89.94 284 THR B CA 1
ATOM 4318 C C . THR B 1 284 ? -5.542 -26.632 -9.757 1 89.94 284 THR B C 1
ATOM 4320 O O . THR B 1 284 ? -6.201 -26.636 -8.715 1 89.94 284 THR B O 1
ATOM 4323 N N . ARG B 1 285 ? -4.312 -26.957 -9.827 1 92.86 285 ARG B N 1
ATOM 4324 C CA . ARG B 1 285 ? -3.594 -27.367 -8.624 1 92.86 285 ARG B CA 1
ATOM 4325 C C . ARG B 1 285 ? -3.511 -26.223 -7.62 1 92.86 285 ARG B C 1
ATOM 4327 O O . ARG B 1 285 ? -3.737 -26.422 -6.424 1 92.86 285 ARG B O 1
ATOM 4334 N N . PHE B 1 286 ? -3.191 -25.047 -8.107 1 96.8 286 PHE B N 1
ATOM 4335 C CA . PHE B 1 286 ? -3.054 -23.911 -7.204 1 96.8 286 PHE B CA 1
ATOM 4336 C C . PHE B 1 286 ? -4.389 -23.575 -6.549 1 96.8 286 PHE B C 1
ATOM 4338 O O . PHE B 1 286 ? -4.434 -23.201 -5.375 1 96.8 286 PHE B O 1
ATOM 4345 N N . LEU B 1 287 ? -5.468 -23.665 -7.29 1 97.11 287 LEU B N 1
ATOM 4346 C CA . LEU B 1 287 ? -6.794 -23.403 -6.739 1 97.11 287 LEU B CA 1
ATOM 4347 C C . LEU B 1 287 ? -7.083 -24.323 -5.558 1 97.11 287 LEU B C 1
ATOM 4349 O O . LEU B 1 287 ? -7.723 -23.911 -4.587 1 97.11 287 LEU B O 1
ATOM 4353 N N . ALA B 1 288 ? -6.638 -25.516 -5.601 1 97.1 288 ALA B N 1
ATOM 4354 C CA . ALA B 1 288 ? -6.811 -26.448 -4.49 1 97.1 288 ALA B CA 1
ATOM 4355 C C . ALA B 1 288 ? -6.044 -25.979 -3.257 1 97.1 288 ALA B C 1
ATOM 4357 O O . ALA B 1 288 ? -6.538 -26.089 -2.132 1 97.1 288 ALA B O 1
ATOM 4358 N N . HIS B 1 289 ? -4.858 -25.455 -3.458 1 97.82 289 HIS B N 1
ATOM 4359 C CA . HIS B 1 289 ? -4.068 -24.923 -2.352 1 97.82 289 HIS B CA 1
ATOM 4360 C C . HIS B 1 289 ? -4.718 -23.677 -1.76 1 97.82 289 HIS B C 1
ATOM 4362 O O . HIS B 1 289 ? -4.661 -23.459 -0.548 1 97.82 289 HIS B O 1
ATOM 4368 N N . LEU B 1 290 ? -5.309 -22.835 -2.608 1 98.22 290 LEU B N 1
ATOM 4369 C CA . LEU B 1 290 ? -6.033 -21.665 -2.123 1 98.22 290 LEU B CA 1
ATOM 4370 C C . LEU B 1 290 ? -7.201 -22.078 -1.234 1 98.22 290 LEU B C 1
ATOM 4372 O O . LEU B 1 290 ? -7.424 -21.482 -0.178 1 98.22 290 LEU B O 1
ATOM 4376 N N . ASP B 1 291 ? -7.868 -23.125 -1.662 1 97.71 291 ASP B N 1
ATOM 4377 C CA . ASP B 1 291 ? -8.993 -23.628 -0.88 1 97.71 291 ASP B CA 1
ATOM 4378 C C . ASP B 1 291 ? -8.536 -24.099 0.499 1 97.71 291 ASP B C 1
ATOM 4380 O O . ASP B 1 291 ? -9.185 -23.81 1.506 1 97.71 291 ASP B O 1
ATOM 4384 N N . GLU B 1 292 ? -7.518 -24.772 0.522 1 97.3 292 GLU B N 1
ATOM 4385 C CA . GLU B 1 292 ? -6.997 -25.298 1.78 1 97.3 292 GLU B CA 1
ATOM 4386 C C . GLU B 1 292 ? -6.558 -24.17 2.71 1 97.3 292 GLU B C 1
ATOM 4388 O O . GLU B 1 292 ? -6.845 -24.2 3.908 1 97.3 292 GLU B O 1
ATOM 4393 N N . ALA B 1 293 ? -5.834 -23.193 2.128 1 96.69 293 ALA B N 1
ATOM 4394 C CA . ALA B 1 293 ? -5.396 -22.052 2.928 1 96.69 293 ALA B CA 1
ATOM 4395 C C . ALA B 1 293 ? -6.589 -21.291 3.499 1 96.69 293 ALA B C 1
ATOM 4397 O O . ALA B 1 293 ? -6.565 -20.863 4.655 1 96.69 293 ALA B O 1
ATOM 4398 N N . ALA B 1 294 ? -7.602 -21.127 2.674 1 96.8 294 ALA B N 1
ATOM 4399 C CA . ALA B 1 294 ? -8.802 -20.41 3.097 1 96.8 294 ALA B CA 1
ATOM 4400 C C . ALA B 1 294 ? -9.5 -21.138 4.242 1 96.8 294 ALA B C 1
ATOM 4402 O O . ALA B 1 294 ? -9.988 -20.506 5.182 1 96.8 294 ALA B O 1
ATOM 4403 N N . ARG B 1 295 ? -9.53 -22.426 4.214 1 94.66 295 ARG B N 1
ATOM 4404 C CA . ARG B 1 295 ? -10.145 -23.23 5.265 1 94.66 295 ARG B CA 1
ATOM 4405 C C . ARG B 1 295 ? -9.41 -23.055 6.589 1 94.66 295 ARG B C 1
ATOM 4407 O O . ARG B 1 295 ? -10.025 -23.098 7.657 1 94.66 295 ARG B O 1
ATOM 4414 N N . GLY B 1 296 ? -8.12 -22.826 6.513 1 90.71 296 GLY B N 1
ATOM 4415 C 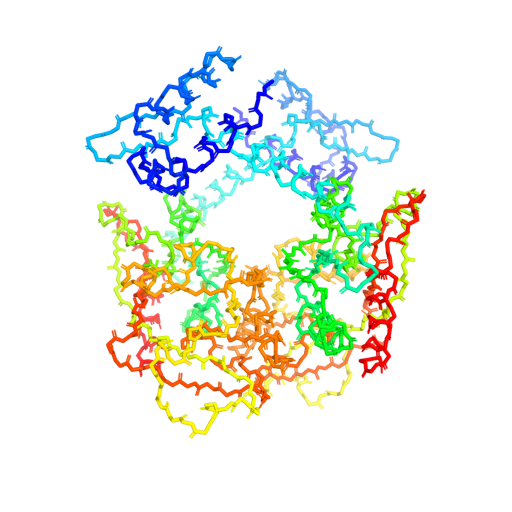CA . GLY B 1 296 ? -7.331 -22.637 7.72 1 90.71 296 GLY B CA 1
ATOM 4416 C C . GLY B 1 296 ? -7.503 -21.262 8.336 1 90.71 296 GLY B C 1
ATOM 4417 O O . GLY B 1 296 ? -7.152 -21.048 9.498 1 90.71 296 GLY B O 1
ATOM 4418 N N . LEU B 1 297 ? -8.006 -20.299 7.513 1 86.71 297 LEU B N 1
ATOM 4419 C CA . LEU B 1 297 ? -8.158 -18.928 7.986 1 86.71 297 LEU B CA 1
ATOM 4420 C C . LEU B 1 297 ? -9.603 -18.647 8.385 1 86.71 297 LEU B C 1
ATOM 4422 O O . LEU B 1 297 ? -9.892 -17.624 9.01 1 86.71 297 LEU B O 1
ATOM 4426 N N . ALA B 1 298 ? -10.54 -19.477 7.887 1 73.14 298 ALA B N 1
ATOM 4427 C CA . ALA B 1 298 ? -11.953 -19.293 8.21 1 73.14 298 ALA B CA 1
ATOM 4428 C C . ALA B 1 298 ? -12.25 -19.73 9.641 1 73.14 298 ALA B C 1
ATOM 4430 O O . ALA B 1 298 ? -11.586 -20.621 10.176 1 73.14 298 ALA B O 1
#

Foldseek 3Di:
DDLVLLVLLLQLAVVQALCVSCVVVVHDSVVSVVSQVVVCVVVVHHQWDDDPPGIHGDPVVVVCNVVSVLVNLVVVLVVQVVVCVVDVLAHEAEEEEEDLCVLFLQVQLVVVLCVVRVRYHYDYDYDAQVVQVVCQLSVVHAKYKYKLPQPGDDDVVFKPWAWQDKWKKKKKAFCPDPCLVPQEDEPVVQLPWAEEFQDQDCSNTPNNVVVVVPRDHHHPHHDNDPVVRLVCRNVGNGMYIDILSCVVVHDPRMGIHGYDPVRIDIMIIIMIHTPPDDRPPSSVSSVVSSNVSSVVSD/DDLVLLVLLLQLAVVQALCVSCVVVVHDSVVSVVSPVVVCVVVVHHQWDDDPPGIHGDPVVVVCNVVSVLVNLVVVLVVQVVVCVVPVLAHEAEEEEEDLCVLFLQVQLVVVLCVVRVRYHYDYDYDAQVVQVVCQLSVVHAKYKYKQPQPGDDDVVFKPWAWQDKWKKKKKAFCPDPCLVPQEDEPVVQLPWAEEFQDQDCSNTPNNVVVVVPRDHHHPHHDNDPVVRLVCRNVGNGMYIDILSCVVVHDPRMGIHHYDPVRIDIMIIIMIHTPPDDRPPSSVSSVVSSNVSSVVSD

Solvent-accessible surface area (backbone atoms only — not comparable to full-atom values): 30783 Å² total; per-residue (Å²): 134,62,67,66,35,43,52,52,42,51,39,23,64,73,62,29,17,58,61,58,28,7,64,72,68,71,43,52,49,67,53,45,52,48,37,42,49,50,45,22,59,74,69,70,44,67,37,64,40,85,46,100,83,39,41,41,70,29,75,58,24,59,62,44,45,61,54,42,52,51,50,53,50,47,51,51,47,51,50,48,52,58,57,28,69,72,37,91,67,36,40,74,40,35,38,27,29,23,58,47,44,29,26,41,45,49,25,46,16,49,38,55,41,42,71,76,38,71,52,43,48,64,39,43,41,57,41,55,42,72,57,34,51,50,32,36,76,71,61,74,26,62,35,25,39,30,46,30,67,60,85,46,71,76,64,67,86,59,26,41,72,42,83,49,46,76,40,51,41,27,36,38,32,16,57,84,39,94,62,44,84,44,66,63,43,55,68,75,81,48,49,88,42,37,29,44,30,56,33,74,46,49,65,64,22,90,47,21,66,46,40,74,72,67,48,70,75,40,51,54,33,25,33,72,48,65,55,24,43,52,20,26,17,47,43,61,66,27,30,33,77,35,50,56,57,48,52,72,46,57,44,88,50,43,31,78,24,40,46,36,79,92,63,43,56,71,38,43,31,27,42,34,32,65,45,96,52,85,71,53,68,63,52,55,54,44,52,53,33,41,46,54,34,30,60,73,72,101,133,60,66,64,35,46,51,51,41,52,42,23,64,72,63,28,17,58,61,58,28,8,62,71,67,72,44,52,47,67,54,45,54,48,38,44,50,50,44,22,59,75,71,70,44,67,38,66,40,84,45,99,81,39,41,43,70,29,74,57,24,59,63,42,45,61,54,42,51,51,50,53,51,47,50,50,48,50,50,46,52,58,56,29,68,72,37,92,67,36,39,73,40,35,37,27,28,22,59,47,43,29,25,42,46,49,24,47,15,49,37,55,42,43,72,75,38,72,52,43,47,67,38,43,41,57,42,54,43,73,59,33,51,50,32,36,74,71,62,73,26,63,34,24,38,30,46,29,70,62,85,45,71,77,62,67,85,58,26,42,73,41,82,49,46,77,38,52,40,28,35,38,32,17,56,84,39,92,61,47,84,45,65,63,42,54,66,76,81,46,49,88,42,38,29,45,31,56,32,75,47,48,67,65,22,90,47,20,66,47,39,74,72,67,49,72,74,40,52,55,32,26,32,69,49,65,55,24,42,53,20,26,16,48,43,62,66,27,29,32,78,36,51,57,56,47,52,72,44,57,44,87,50,43,30,80,25,39,45,34,80,93,63,43,56,74,38,44,31,27,40,33,32,63,46,96,53,86,71,54,68,62,53,57,55,45,51,52,33,41,45,53,35,30,60,72,72,102

Sequence (596 aa):
METQLLEVFRTVAHLGSITAAARHLRFTQSAVSRQVAALEAEIGARLLDRLPRGVALTEQGRALLPYTDAVLDRLAAARQAVDELDSVDAGRLRVGAFATAVAALVPRALASFRTAHPGITWSLVEGMSPVLLERLAAGDADVAVVSTAPGGPPDAGRFDLRPLLDERMLVAVPRDHRLARRRTVRLAELADESFIASSPRAEQTLLGDSAAAGFRPRIDIAVGEWTGKLGCVAAGLGVTLVPALAARGAPADITLLRLHPDDVPVRRVYAATLAGRTAPPAVTRFLAHLDEAARGLAMETQLLEVFRTVAHLGSITAAARHLRFTQSAVSRQVAALEAEIGARLLDRLPRGVALTEQGRALLPYTDAVLDRLAAARQAVDELDSVDAGRLRVGAFATAVAALVPRALASFRTAHPGITWSLVEGMSPVLLERLAAGDADVAVVSTAPGGPPDAGRFDLRPLLDERMLVAVPRDHRLARRRTVRLAELADESFIASSPRAEQTLLGDSAAAGFRPRIDIAVGEWTGKLGCVAAGLGVTLVPALAARGAPADITLLRLHPDDVPVRRVYAATLAGRTAPPAVTRFLAHLDEAARGLA

InterPro domains:
  IPR000847 LysR, HTH, N-terminal domain [PF00126] (4-62)
  IPR000847 LysR, HTH, N-terminal domain [PR00039] (18-29)
  IPR000847 LysR, HTH, N-terminal domain [PR00039] (29-39)
  IPR000847 LysR, HTH, N-terminal domain [PR00039] (39-50)
  IPR000847 LysR, HTH, N-terminal domain [PS50931] (1-58)
  IPR005119 LysR, substrate-binding [PF03466] (89-294)
  IPR036388 Winged helix-like DNA-binding domain superfamily [G3DSA:1.10.10.10] (1-86)
  IPR036390 Winged helix DNA-binding domain superfamily [SSF46785] (1-111)